Protein AF-0000000067500440 (afdb_homodimer)

Radius of gyration: 44.99 Å; Cα contacts (8 Å, |Δi|>4): 1007; chains: 2; bounding box: 73×205×132 Å

Sequence (508 aa):
MDPRGLLSLNFLLFLFLAFELSCGTGEGLMNCPKILGRLGSSVLLPLTSQGISKSMNESIHILVAKAESQGSSVKKKIVSLSLPEGSSVGYLEDGYKFHLENLSLEIPESRKKDEGWYIMTLEGNISVQHFCLQLKLYEQISTPEIKVLNRTQENGNCSLVLACMVEKGDHVAYRWSEEAVTHPLSPANGSHLLYLTLGPQHANKVYICTVSNPISSYSQTFSPWAGCRPDPPERKFSGVKKRLGQRRGIRNRNMDPRGLLSLNFLLFLFLAFELSCGTGEGLMNCPKILGRLGSSVLLPLTSQGISKSMNESIHILVAKAESQGSSVKKKIVSLSLPEGSSVGYLEDGYKFHLENLSLEIPESRKKDEGWYIMTLEGNISVQHFCLQLKLYEQISTPEIKVLNRTQENGNCSLVLACMVEKGDHVAYRWSEEAVTHPLSPANGSHLLYLTLGPQHANKVYICTVSNPISSYSQTFSPWAGCRPDPPERKFSGVKKRLGQRRGIRNRN

InterPro domains:
  IPR007110 Immunoglobulin-like domain [PS50835] (144-223)
  IPR010407 Signaling lymphocytic activation molecule, N-terminal [PF06214] (1-125)
  IPR013783 Immunoglobulin-like fold [G3DSA:2.60.40.10] (31-143)
  IPR013783 Immunoglobulin-like fold [G3DSA:2.60.40.10] (144-229)
  IPR015631 CD2/SLAM family receptor [PTHR12080] (17-222)
  IPR036179 Immunoglobulin-like domain superfamily [SSF48726] (143-222)

pLDDT: mean 77.83, std 24.11, range [23.67, 98.38]

Solvent-accessible surface area (backbone atoms only — not comparable to full-atom values): 30070 Å² total; per-residue (Å²): 138,85,85,69,79,77,78,80,80,77,80,77,77,74,77,74,75,75,69,77,72,73,78,70,69,85,67,41,31,72,77,46,56,79,43,81,42,49,55,60,34,65,41,77,42,65,48,55,78,86,59,81,55,77,76,49,76,54,50,37,32,41,36,31,30,39,19,80,44,70,57,51,42,62,24,41,44,40,36,39,37,46,41,70,86,80,75,49,89,52,48,70,38,88,73,56,46,77,40,78,91,74,48,28,42,31,28,65,64,34,50,81,84,68,40,24,32,40,37,37,39,38,32,27,87,59,27,31,36,53,34,50,33,27,41,44,68,38,46,64,61,43,74,53,42,81,42,79,76,44,79,46,81,54,97,80,28,31,36,38,34,36,36,53,46,58,88,42,56,50,76,70,40,32,42,58,32,40,61,93,43,88,58,63,55,77,71,69,82,53,40,48,60,45,82,44,77,39,46,81,90,45,55,81,51,33,36,33,44,35,41,32,37,98,87,39,73,41,70,36,78,47,65,65,39,81,82,51,59,74,74,66,74,73,74,73,77,80,74,78,77,80,82,80,80,78,80,78,78,77,82,78,78,133,134,84,82,79,80,80,78,77,82,76,79,80,76,75,76,76,76,74,71,76,71,73,79,73,69,86,67,42,28,73,78,47,54,78,43,82,43,51,55,60,35,64,41,77,42,66,49,55,79,87,59,82,56,76,77,49,74,54,49,38,33,41,38,32,31,38,19,79,44,69,57,51,41,62,24,42,44,39,35,38,35,46,41,69,86,81,75,50,89,52,48,70,39,87,74,55,46,77,39,77,90,71,47,28,42,31,27,64,64,34,50,81,85,68,39,26,33,39,36,37,40,38,32,26,86,59,29,31,36,54,34,48,33,27,42,44,65,39,46,64,60,43,75,50,44,82,42,78,76,44,80,46,82,54,98,81,29,29,36,37,34,36,36,53,45,59,89,42,54,50,77,70,42,32,43,55,33,40,63,93,45,88,59,64,56,76,68,67,81,55,41,49,60,46,80,44,77,40,45,79,89,45,56,82,50,32,35,33,43,36,40,32,36,99,87,38,75,42,68,38,75,46,63,63,38,82,81,51,59,74,72,67,75,72,74,73,75,80,74,77,78,78,80,78,78,79,78,77,74,75,77,74,85,121

Organism: Equus caballus (NCBI:txid9796)

Nearest PDB structures (foldseek):
  3alz-assembly1_B  TM=8.585E-01  e=1.631E-12  Saguinus oedipus
  3alx-assembly1_B  TM=8.585E-01  e=9.072E-11  Measles morbillivirus
  3alx-assembly1_A  TM=8.604E-01  e=9.372E-10  Measles morbillivirus
  3jxa-assembly1_A  TM=6.085E-01  e=1.778E-06  Mus musculus
  5e4i-assembly1_A  TM=5.689E-01  e=3.412E-06  Mus musculus

Secondary structure (DSSP, 8-state):
-------------------------S--S----EEEEETTS-EEEETTTT---GGGSSEEEEEEEEESSTT-SEEEEEEEEESSTTSS--EE-TT-EEETTTTEEEESS--GGG-EEEEEEEEESSEEEEEEEEEEEEPPPPPPEEEEEEEEEETTEEEEEEEEE-SS-SS-EEEEEETT--S--SS-TT-SEEEEEE-GGGTT--EEEEEEETTEEEEEEE-GGGGT--------------------------/-------------------------S--S----EEEEETTS-EEEETTTT---GGGSSEEEEEEEEESSTT-SEEEEEEEEESSTTSS--EE-TT-EEETTTTEEEESS--GGG-EEEEEEEEESSEEEEEEEEEEEEPPPPPPEEEEEEEEEETTEEEEEEEEE-SS-SS-EEEEEETT--S--SS-TT-SEEEEEE-GGGTT--EEEEEEETTEEEEEEE-GGGGT--------------------------

Structure (mmCIF, N/CA/C/O backbone):
data_AF-0000000067500440-model_v1
#
loop_
_entity.id
_entity.type
_entity.pdbx_description
1 polymer 'Signaling lymphocytic activation molecule'
#
loop_
_atom_site.group_PDB
_atom_site.id
_atom_site.type_symbol
_atom_site.label_atom_id
_atom_site.label_alt_id
_atom_site.label_comp_id
_atom_site.label_asym_id
_atom_site.label_entity_id
_atom_site.label_seq_id
_atom_site.pdbx_PDB_ins_code
_atom_site.Cartn_x
_atom_site.Cartn_y
_atom_site.Cartn_z
_atom_site.occupancy
_atom_site.B_iso_or_equiv
_atom_site.auth_seq_id
_atom_site.auth_comp_id
_atom_site.auth_asym_id
_atom_site.auth_atom_id
_atom_site.pdbx_PDB_model_num
ATOM 1 N N . MET A 1 1 ? -11.07 68.625 -14.859 1 23.91 1 MET A N 1
ATOM 2 C CA . MET A 1 1 ? -11.078 67.312 -15.586 1 23.91 1 MET A CA 1
ATOM 3 C C . MET A 1 1 ? -10.578 66.188 -14.703 1 23.91 1 MET A C 1
ATOM 5 O O . MET A 1 1 ? -9.445 66.25 -14.219 1 23.91 1 MET A O 1
ATOM 9 N N . ASP A 1 2 ? -11.414 65.5 -13.836 1 32.19 2 ASP A N 1
ATOM 10 C CA . ASP A 1 2 ? -11.43 64.812 -12.539 1 32.19 2 ASP A CA 1
ATOM 11 C C . ASP A 1 2 ? -10.945 63.406 -12.664 1 32.19 2 ASP A C 1
ATOM 13 O O . ASP A 1 2 ? -11.734 62.5 -12.977 1 32.19 2 ASP A O 1
ATOM 17 N N . PRO A 1 3 ? -9.742 63.062 -13.367 1 35.56 3 PRO A N 1
ATOM 18 C CA . PRO A 1 3 ? -9.383 61.75 -13.898 1 35.56 3 PRO A CA 1
ATOM 19 C C . PRO A 1 3 ? -9.133 60.719 -12.789 1 35.56 3 PRO A C 1
ATOM 21 O O . PRO A 1 3 ? -8.008 60.625 -12.297 1 35.56 3 PRO A O 1
ATOM 24 N N . ARG A 1 4 ? -9.891 60.562 -11.688 1 33.34 4 ARG A N 1
ATOM 25 C CA . ARG A 1 4 ? -9.805 59.812 -10.445 1 33.34 4 ARG A CA 1
ATOM 26 C C . ARG A 1 4 ? -9.688 58.312 -10.719 1 33.34 4 ARG A C 1
ATOM 28 O O . ARG A 1 4 ? -9.531 57.5 -9.789 1 33.34 4 ARG A O 1
ATOM 35 N N . GLY A 1 5 ? -10.242 57.781 -11.875 1 34.31 5 GLY A N 1
ATOM 36 C CA . GLY A 1 5 ? -10.805 56.438 -11.734 1 34.31 5 GLY A CA 1
ATOM 37 C C . GLY A 1 5 ? -9.75 55.344 -11.609 1 34.31 5 GLY A C 1
ATOM 38 O O . GLY A 1 5 ? -9.43 54.688 -12.586 1 34.31 5 GLY A O 1
ATOM 39 N N . LEU A 1 6 ? -8.516 55.625 -11.195 1 34.22 6 LEU A N 1
ATOM 40 C CA . LEU A 1 6 ? -7.461 54.625 -11.297 1 34.22 6 LEU A CA 1
ATOM 41 C C . LEU A 1 6 ? -7.895 53.312 -10.641 1 34.22 6 LEU A C 1
ATOM 43 O O . LEU A 1 6 ? -8.117 53.25 -9.43 1 34.22 6 LEU A O 1
ATOM 47 N N . LEU A 1 7 ? -8.719 52.406 -11.328 1 32.75 7 LEU A N 1
ATOM 48 C CA . LEU A 1 7 ? -9.164 51.031 -11.102 1 32.75 7 LEU A CA 1
ATOM 49 C C . LEU A 1 7 ? -8.008 50.156 -10.641 1 32.75 7 LEU A C 1
ATOM 51 O O . LEU A 1 7 ? -6.973 50.094 -11.305 1 32.75 7 LEU A O 1
ATOM 55 N N . SER A 1 8 ? -7.711 50.062 -9.289 1 30.72 8 SER A N 1
ATOM 56 C CA . SER A 1 8 ? -6.855 49.219 -8.469 1 30.72 8 SER A CA 1
ATOM 57 C C . SER A 1 8 ? -7.008 47.75 -8.852 1 30.72 8 SER A C 1
ATOM 59 O O . SER A 1 8 ? -8.094 47.188 -8.727 1 30.72 8 SER A O 1
ATOM 61 N N . LEU A 1 9 ? -6.496 47.281 -10.047 1 30.91 9 LEU A N 1
ATOM 62 C CA . LEU A 1 9 ? -6.367 45.938 -10.562 1 30.91 9 LEU A CA 1
ATOM 63 C C . LEU A 1 9 ? -5.859 45 -9.484 1 30.91 9 LEU A C 1
ATOM 65 O O . LEU A 1 9 ? -4.734 45.156 -8.992 1 30.91 9 LEU A O 1
ATOM 69 N N . ASN A 1 10 ? -6.711 44.375 -8.555 1 29.45 10 ASN A N 1
ATOM 70 C CA . ASN A 1 10 ? -6.773 43.25 -7.602 1 29.45 10 ASN A CA 1
ATOM 71 C C . ASN A 1 10 ? -6.012 42.031 -8.109 1 29.45 10 ASN A C 1
ATOM 73 O O . ASN A 1 10 ? -6.387 41.438 -9.125 1 29.45 10 ASN A O 1
ATOM 77 N N . PHE A 1 11 ? -4.629 41.969 -8.016 1 30.86 11 PHE A N 1
ATOM 78 C CA . PHE A 1 11 ? -3.75 40.812 -8.188 1 30.86 11 PHE A CA 1
ATOM 79 C C . PHE A 1 11 ? -4.328 39.594 -7.504 1 30.86 11 PHE A C 1
ATOM 81 O O . PHE A 1 11 ? -4.461 39.562 -6.277 1 30.86 11 PHE A O 1
ATOM 88 N N . LEU A 1 12 ? -5.25 38.812 -8.109 1 28.98 12 LEU A N 1
ATOM 89 C CA . LEU A 1 12 ? -5.715 37.438 -7.898 1 28.98 12 LEU A CA 1
ATOM 90 C C . LEU A 1 12 ? -4.551 36.531 -7.57 1 28.98 12 LEU A C 1
ATOM 92 O O . LEU A 1 12 ? -3.723 36.25 -8.438 1 28.98 12 LEU A O 1
ATOM 96 N N . LEU A 1 13 ? -3.912 36.656 -6.391 1 26.39 13 LEU A N 1
ATOM 97 C CA . LEU A 1 13 ? -3.039 35.625 -5.816 1 26.39 13 LEU A CA 1
ATOM 98 C C . LEU A 1 13 ? -3.605 34.219 -6.047 1 26.39 13 LEU A C 1
ATOM 100 O O . LEU A 1 13 ? -4.668 33.875 -5.52 1 26.39 13 LEU A O 1
ATOM 104 N N . PHE A 1 14 ? -3.371 33.625 -7.254 1 28.05 14 PHE A N 1
ATOM 105 C CA . PHE A 1 14 ? -3.568 32.25 -7.613 1 28.05 14 PHE A CA 1
ATOM 106 C C . PHE A 1 14 ? -3.004 31.312 -6.539 1 28.05 14 PHE A C 1
ATOM 108 O O . PHE A 1 14 ? -1.807 31.359 -6.25 1 28.05 14 PHE A O 1
ATOM 115 N N . LEU A 1 15 ? -3.775 30.984 -5.457 1 29.11 15 LEU A N 1
ATOM 116 C CA . LEU A 1 15 ? -3.652 29.828 -4.578 1 29.11 15 LEU A CA 1
ATOM 117 C C . LEU A 1 15 ? -3.244 28.594 -5.367 1 29.11 15 LEU A C 1
ATOM 119 O O . LEU A 1 15 ? -4.055 28.016 -6.105 1 29.11 15 LEU A O 1
ATOM 123 N N . PHE A 1 16 ? -2.006 28.578 -5.895 1 27.5 16 PHE A N 1
ATOM 124 C CA . PHE A 1 16 ? -1.455 27.328 -6.379 1 27.5 16 PHE A CA 1
ATOM 125 C C . PHE A 1 16 ? -1.693 26.203 -5.371 1 27.5 16 PHE A C 1
ATOM 127 O O . PHE A 1 16 ? -1.122 26.219 -4.277 1 27.5 16 PHE A O 1
ATOM 134 N N . LEU A 1 17 ? -2.869 25.609 -5.301 1 30.05 17 LEU A N 1
ATOM 135 C CA . LEU A 1 17 ? -3.066 24.25 -4.785 1 30.05 17 LEU A CA 1
ATOM 136 C C . LEU A 1 17 ? -2.004 23.297 -5.328 1 30.05 17 LEU A C 1
ATOM 138 O O . LEU A 1 17 ? -2.045 22.922 -6.5 1 30.05 17 LEU A O 1
ATOM 142 N N . ALA A 1 18 ? -0.771 23.516 -4.969 1 31.45 18 ALA A N 1
ATOM 143 C CA . ALA A 1 18 ? 0.224 22.484 -5.227 1 31.45 18 ALA A CA 1
ATOM 144 C C . ALA A 1 18 ? -0.309 21.094 -4.844 1 31.45 18 ALA A C 1
ATOM 146 O O . ALA A 1 18 ? -0.337 20.75 -3.662 1 31.45 18 ALA A O 1
ATOM 147 N N . PHE A 1 19 ? -1.302 20.562 -5.535 1 33.38 19 PHE A N 1
ATOM 148 C CA . PHE A 1 19 ? -1.435 19.109 -5.547 1 33.38 19 PHE A CA 1
ATOM 149 C C . PHE A 1 19 ? -0.135 18.453 -5.996 1 33.38 19 PHE A C 1
ATOM 151 O O . PHE A 1 19 ? 0.222 18.5 -7.176 1 33.38 19 PHE A O 1
ATOM 158 N N . GLU A 1 20 ? 0.878 18.516 -5.188 1 32.91 20 GLU A N 1
ATOM 159 C CA . GLU A 1 20 ? 1.913 17.547 -5.543 1 32.91 20 GLU A CA 1
ATOM 160 C C . GLU A 1 20 ? 1.305 16.203 -5.91 1 32.91 20 GLU A C 1
ATOM 162 O O . GLU A 1 20 ? 0.764 15.5 -5.051 1 32.91 20 GLU A O 1
ATOM 167 N N . LEU A 1 21 ? 0.948 16.094 -7.184 1 28.53 21 LEU A N 1
ATOM 168 C CA . LEU A 1 21 ? 0.772 14.781 -7.797 1 28.53 21 LEU A CA 1
ATOM 169 C C . LEU A 1 21 ? 2.031 13.938 -7.637 1 28.53 21 LEU A C 1
ATOM 171 O O . LEU A 1 21 ? 3.061 14.227 -8.25 1 28.53 21 LEU A O 1
ATOM 175 N N . SER A 1 22 ? 2.467 13.633 -6.492 1 30.47 22 SER A N 1
ATOM 176 C CA . SER A 1 22 ? 3.477 12.586 -6.395 1 30.47 22 SER A CA 1
ATOM 177 C C . SER A 1 22 ? 3.133 11.398 -7.285 1 30.47 22 SER A C 1
ATOM 179 O O . SER A 1 22 ? 2.061 10.797 -7.148 1 30.47 22 SER A O 1
ATOM 181 N N . CYS A 1 23 ? 3.633 11.5 -8.562 1 28.78 23 CYS A N 1
ATOM 182 C CA . CYS A 1 23 ? 3.75 10.312 -9.398 1 28.78 23 CYS A CA 1
ATOM 183 C C . CYS A 1 23 ? 4.316 9.141 -8.594 1 28.78 23 CYS A C 1
ATOM 185 O O . CYS A 1 23 ? 5.363 9.273 -7.961 1 28.78 23 CYS A O 1
ATOM 187 N N . GLY A 1 24 ? 3.498 8.164 -8.328 1 29.48 24 GLY A N 1
ATOM 188 C CA . GLY A 1 24 ? 3.574 6.832 -7.754 1 29.48 24 GLY A CA 1
ATOM 189 C C . GLY A 1 24 ? 4.664 5.977 -8.367 1 29.48 24 GLY A C 1
ATOM 190 O O . GLY A 1 24 ? 4.664 5.734 -9.578 1 29.48 24 GLY A O 1
ATOM 191 N N . THR A 1 25 ? 5.836 6.07 -8.086 1 32.06 25 THR A N 1
ATOM 192 C CA . THR A 1 25 ? 6.66 4.883 -8.297 1 32.06 25 THR A CA 1
ATOM 193 C C . THR A 1 25 ? 5.895 3.621 -7.906 1 32.06 25 THR A C 1
ATOM 195 O O . THR A 1 25 ? 4.918 3.688 -7.156 1 32.06 25 THR A O 1
ATOM 198 N N . GLY A 1 26 ? 6.031 2.355 -8.531 1 31.23 26 GLY A N 1
ATOM 199 C CA . GLY A 1 26 ? 5.414 1.046 -8.648 1 31.23 26 GLY A CA 1
ATOM 200 C C . GLY A 1 26 ? 5.129 0.399 -7.309 1 31.23 26 GLY A C 1
ATOM 201 O O . GLY A 1 26 ? 4.863 -0.804 -7.234 1 31.23 26 GLY A O 1
ATOM 202 N N . GLU A 1 27 ? 5.562 0.741 -6.121 1 36.88 27 GLU A N 1
ATOM 203 C CA . GLU A 1 27 ? 5.145 -0.07 -4.98 1 36.88 27 GLU A CA 1
ATOM 204 C C . GLU A 1 27 ? 3.625 -0.096 -4.844 1 36.88 27 GLU A C 1
ATOM 206 O O . GLU A 1 27 ? 2.965 0.929 -5.023 1 36.88 27 GLU A O 1
ATOM 211 N N . GLY A 1 28 ? 2.758 -1.041 -5.172 1 41.19 28 GLY A N 1
ATOM 212 C CA . GLY A 1 28 ? 1.326 -1.262 -5.055 1 41.19 28 GLY A CA 1
ATOM 213 C C . GLY A 1 28 ? 0.714 -0.57 -3.85 1 41.19 28 GLY A C 1
ATOM 214 O O . GLY A 1 28 ? -0.345 -0.976 -3.367 1 41.19 28 GLY A O 1
ATOM 215 N N . LEU A 1 29 ? 1.373 0.153 -2.949 1 46.34 29 LEU A N 1
ATOM 216 C CA . LEU A 1 29 ? 0.776 0.973 -1.899 1 46.34 29 LEU A CA 1
ATOM 217 C C . LEU A 1 29 ? -0.256 1.934 -2.482 1 46.34 29 LEU A C 1
ATOM 219 O O . LEU A 1 29 ? -0.031 2.525 -3.539 1 46.34 29 LEU A O 1
ATOM 223 N N . MET A 1 30 ? -1.521 1.679 -2.176 1 60.06 30 MET A N 1
ATOM 224 C CA . MET A 1 30 ? -2.406 2.75 -2.621 1 60.06 30 MET A CA 1
ATOM 225 C C . MET A 1 30 ? -1.75 4.113 -2.43 1 60.06 30 MET A C 1
ATOM 227 O O . MET A 1 30 ? -1.172 4.387 -1.377 1 60.06 30 MET A O 1
ATOM 231 N N . ASN A 1 31 ? -1.066 4.672 -3.346 1 77.38 31 ASN A N 1
ATOM 232 C CA . ASN A 1 31 ? -0.625 6.062 -3.303 1 77.38 31 ASN A CA 1
ATOM 233 C C . ASN A 1 31 ? -1.737 6.988 -2.82 1 77.38 31 ASN A C 1
ATOM 235 O O . ASN A 1 31 ? -2.623 7.359 -3.596 1 77.38 31 ASN A O 1
ATOM 239 N N . CYS A 1 32 ? -1.652 7.234 -1.457 1 88.19 32 CYS A N 1
ATOM 240 C CA . CYS A 1 32 ? -2.691 8.07 -0.869 1 88.19 32 CYS A CA 1
ATOM 241 C C . CYS A 1 32 ? -2.271 9.539 -0.862 1 88.19 32 CYS A C 1
ATOM 243 O O . CYS A 1 32 ? -1.306 9.906 -0.192 1 88.19 32 CYS A O 1
ATOM 245 N N . PRO A 1 33 ? -2.979 10.406 -1.636 1 91.62 33 PRO A N 1
ATOM 246 C CA . PRO A 1 33 ? -2.672 11.836 -1.597 1 91.62 33 PRO A CA 1
ATOM 247 C C . PRO A 1 33 ? -2.672 12.406 -0.177 1 91.62 33 PRO A C 1
ATOM 249 O O . PRO A 1 33 ? -3.455 11.961 0.667 1 91.62 33 PRO A O 1
ATOM 252 N N . LYS A 1 34 ? -1.81 13.344 0.003 1 94.44 34 LYS A N 1
ATOM 253 C CA . LYS A 1 34 ? -1.675 13.969 1.317 1 94.44 34 LYS A CA 1
ATOM 254 C C . LYS A 1 34 ? -2.457 15.273 1.391 1 94.44 34 LYS A C 1
ATOM 256 O O . LYS A 1 34 ? -2.367 16.109 0.487 1 94.44 34 LYS A O 1
ATOM 261 N N . ILE A 1 35 ? -3.225 15.406 2.441 1 96.56 35 ILE A N 1
ATOM 262 C CA . ILE A 1 35 ? -3.951 16.641 2.727 1 96.56 35 ILE A CA 1
ATOM 263 C C . ILE A 1 35 ? -3.41 17.281 4.008 1 96.56 35 ILE A C 1
ATOM 265 O O . ILE A 1 35 ? -3.303 16.609 5.039 1 96.56 35 ILE A O 1
ATOM 269 N N . LEU A 1 36 ? -3.041 18.5 3.881 1 97.94 36 LEU A N 1
ATOM 270 C CA . LEU A 1 36 ? -2.533 19.234 5.039 1 97.94 36 LEU A CA 1
ATOM 271 C C . LEU A 1 36 ? -3.625 20.094 5.66 1 97.94 36 LEU A C 1
ATOM 273 O O . LEU A 1 36 ? -4.422 20.719 4.945 1 97.94 36 LEU A O 1
ATOM 277 N N . GLY A 1 37 ? -3.715 20.031 6.973 1 97.62 37 GLY A N 1
ATOM 278 C CA . GLY A 1 37 ? -4.684 20.859 7.684 1 97.62 37 GLY A CA 1
ATOM 279 C C . GLY A 1 37 ? -4.117 21.484 8.945 1 97.62 37 GLY A C 1
ATOM 280 O O . GLY A 1 37 ? -3.025 21.125 9.391 1 97.62 37 GLY A O 1
ATOM 281 N N . ARG A 1 38 ? -4.82 22.453 9.438 1 97.88 38 ARG A N 1
ATOM 282 C CA . ARG A 1 38 ? -4.469 23.125 10.688 1 97.88 38 ARG A CA 1
ATOM 283 C C . ARG A 1 38 ? -5.188 22.5 11.875 1 97.88 38 ARG A C 1
ATOM 285 O O . ARG A 1 38 ? -6.414 22.375 11.867 1 97.88 38 ARG A O 1
ATOM 292 N N . LEU A 1 39 ? -4.387 22.25 12.859 1 97.44 39 LEU A N 1
ATOM 293 C CA . LEU A 1 39 ? -4.957 21.703 14.086 1 97.44 39 LEU A CA 1
ATOM 294 C C . LEU A 1 39 ? -6.004 22.641 14.672 1 97.44 39 LEU A C 1
ATOM 296 O O . LEU A 1 39 ? -5.781 23.844 14.758 1 97.44 39 LEU A O 1
ATOM 300 N N . GLY A 1 40 ? -7.113 22.062 14.992 1 96.94 40 GLY A N 1
ATOM 301 C CA . GLY A 1 40 ? -8.164 22.844 15.625 1 96.94 40 GLY A CA 1
ATOM 302 C C . GLY A 1 40 ? -9.133 23.453 14.633 1 96.94 40 GLY A C 1
ATOM 303 O O . GLY A 1 40 ? -10.156 24.016 15.016 1 96.94 40 GLY A O 1
ATOM 304 N N . SER A 1 41 ? -8.883 23.375 13.414 1 97.19 41 SER A N 1
ATOM 305 C CA . SER A 1 41 ? -9.734 23.953 12.383 1 97.19 41 SER A CA 1
ATOM 306 C C . SER A 1 41 ? -10.586 22.875 11.711 1 97.19 41 SER A C 1
ATOM 308 O O . SER A 1 41 ? -10.383 21.672 11.938 1 97.19 41 SER A O 1
ATOM 310 N N . SER A 1 42 ? -11.602 23.328 11.008 1 97.81 42 SER A N 1
ATOM 311 C CA . SER A 1 42 ? -12.406 22.422 10.195 1 97.81 42 SER A CA 1
ATOM 312 C C . SER A 1 42 ? -11.641 21.953 8.961 1 97.81 42 SER A C 1
ATOM 314 O O . SER A 1 42 ? -10.969 22.75 8.305 1 97.81 42 SER A O 1
ATOM 316 N N . VAL A 1 43 ? -11.695 20.688 8.781 1 97.81 43 VAL A N 1
ATOM 317 C CA . VAL A 1 43 ? -11.008 20.125 7.629 1 97.81 43 VAL A CA 1
ATOM 318 C C . VAL A 1 43 ? -12 19.344 6.766 1 97.81 43 VAL A C 1
ATOM 320 O O . VAL A 1 43 ? -12.852 18.625 7.285 1 97.81 43 VAL A O 1
ATOM 323 N N . LEU A 1 44 ? -11.914 19.562 5.516 1 97.38 44 LEU A N 1
ATOM 324 C CA . LEU A 1 44 ? -12.727 18.828 4.551 1 97.38 44 LEU A CA 1
ATOM 325 C C . LEU A 1 44 ? -11.867 17.875 3.734 1 97.38 44 LEU A C 1
ATOM 327 O O . LEU A 1 44 ? -10.891 18.281 3.105 1 97.38 44 LEU A O 1
ATOM 331 N N . LEU A 1 45 ? -12.203 16.609 3.752 1 97.56 45 LEU A N 1
ATOM 332 C CA . LEU A 1 45 ? -11.461 15.578 3.033 1 97.56 45 LEU A CA 1
ATOM 333 C C . LEU A 1 45 ? -12.227 15.117 1.798 1 97.56 45 LEU A C 1
ATOM 335 O O . LEU A 1 45 ? -13.258 14.445 1.913 1 97.56 45 LEU A O 1
ATOM 339 N N . PRO A 1 46 ? -11.766 15.508 0.65 1 96.19 46 PRO A N 1
ATOM 340 C CA . PRO A 1 46 ? -12.359 14.969 -0.577 1 96.19 46 PRO A CA 1
ATOM 341 C C . PRO A 1 46 ? -11.953 13.523 -0.85 1 96.19 46 PRO A C 1
ATOM 343 O O . PRO A 1 46 ? -10.867 13.273 -1.378 1 96.19 46 PRO A O 1
ATOM 346 N N . LEU A 1 47 ? -12.789 12.578 -0.565 1 94.94 47 LEU A N 1
ATOM 347 C CA . LEU A 1 47 ? -12.398 11.172 -0.544 1 94.94 47 LEU A CA 1
ATOM 348 C C . LEU A 1 47 ? -12.281 10.617 -1.96 1 94.94 47 LEU A C 1
ATOM 350 O O . LEU A 1 47 ? -11.656 9.578 -2.174 1 94.94 47 LEU A O 1
ATOM 354 N N . THR A 1 48 ? -12.82 11.305 -2.992 1 91 48 THR A N 1
ATOM 355 C CA . THR A 1 48 ? -12.82 10.789 -4.359 1 91 48 THR A CA 1
ATOM 356 C C . THR A 1 48 ? -11.859 11.594 -5.238 1 91 48 THR A C 1
ATOM 358 O O . THR A 1 48 ? -12.211 11.969 -6.359 1 91 48 THR A O 1
ATOM 361 N N . SER A 1 49 ? -10.727 11.836 -4.758 1 77.06 49 SER A N 1
ATOM 362 C CA . SER A 1 49 ? -9.82 12.742 -5.457 1 77.06 49 SER A CA 1
ATOM 363 C C . SER A 1 49 ? -9.367 12.156 -6.785 1 77.06 49 SER A C 1
ATOM 365 O O . SER A 1 49 ? -9.016 12.898 -7.711 1 77.06 49 SER A O 1
ATOM 367 N N . GLN A 1 50 ? -9.43 10.883 -7 1 75.12 50 GLN A N 1
ATOM 368 C CA . GLN A 1 50 ? -8.953 10.25 -8.227 1 75.12 50 GLN A CA 1
ATOM 369 C C . GLN A 1 50 ? -10.109 10.008 -9.203 1 75.12 50 GLN A C 1
ATOM 371 O O . GLN A 1 50 ? -9.883 9.617 -10.352 1 75.12 50 GLN A O 1
ATOM 376 N N . GLY A 1 51 ? -11.312 10.234 -8.812 1 82.19 51 GLY A N 1
ATOM 377 C CA . GLY A 1 51 ? -12.469 10.07 -9.672 1 82.19 51 GLY A CA 1
ATOM 378 C C . GLY A 1 51 ? -13.156 8.727 -9.516 1 82.19 51 GLY A C 1
ATOM 379 O O . GLY A 1 51 ? -12.492 7.715 -9.266 1 82.19 51 GLY A O 1
ATOM 380 N N . ILE A 1 52 ? -14.406 8.781 -9.617 1 85.62 52 ILE A N 1
ATOM 381 C CA . ILE A 1 52 ? -15.227 7.578 -9.508 1 85.62 52 ILE A CA 1
ATOM 382 C C . ILE A 1 52 ? -15.336 6.91 -10.875 1 85.62 52 ILE A C 1
ATOM 384 O O . ILE A 1 52 ? -15.594 7.578 -11.883 1 85.62 52 ILE A O 1
ATOM 388 N N . SER A 1 53 ? -15.07 5.684 -10.875 1 83.62 53 SER A N 1
ATOM 389 C CA . SER A 1 53 ? -15.148 4.922 -12.117 1 83.62 53 SER A CA 1
ATOM 390 C C . SER A 1 53 ? -16.594 4.754 -12.562 1 83.62 53 SER A C 1
ATOM 392 O O . SER A 1 53 ? -17.516 4.789 -11.742 1 83.62 53 SER A O 1
ATOM 394 N N . LYS A 1 54 ? -16.719 4.605 -13.844 1 79.25 54 LYS A N 1
ATOM 395 C CA . LYS A 1 54 ? -18.047 4.387 -14.43 1 79.25 54 LYS A CA 1
ATOM 396 C C . LYS A 1 54 ? -18.719 3.148 -13.836 1 79.25 54 LYS A C 1
ATOM 398 O O . LYS A 1 54 ? -19.938 3.094 -13.719 1 79.25 54 LYS A O 1
ATOM 403 N N . SER A 1 55 ? -17.969 2.199 -13.484 1 74.62 55 SER A N 1
ATOM 404 C CA . SER A 1 55 ? -18.5 0.953 -12.945 1 74.62 55 SER A CA 1
ATOM 405 C C . SER A 1 55 ? -19.172 1.177 -11.594 1 74.62 55 SER A C 1
ATOM 407 O O . SER A 1 55 ? -19.922 0.318 -11.117 1 74.62 55 SER A O 1
ATOM 409 N N . MET A 1 56 ? -18.875 2.385 -11.094 1 75.75 56 MET A N 1
ATOM 410 C CA . MET A 1 56 ? -19.391 2.68 -9.766 1 75.75 56 MET A CA 1
ATOM 411 C C . MET A 1 56 ? -20.625 3.578 -9.859 1 75.75 56 MET A C 1
ATOM 413 O O . MET A 1 56 ? -20.969 4.27 -8.898 1 75.75 56 MET A O 1
ATOM 417 N N . ASN A 1 57 ? -21.25 3.637 -11.016 1 71.31 57 ASN A N 1
ATOM 418 C CA . ASN A 1 57 ? -22.422 4.473 -11.211 1 71.31 57 ASN A CA 1
ATOM 419 C C . ASN A 1 57 ? -23.484 4.203 -10.156 1 71.31 57 ASN A C 1
ATOM 421 O O . ASN A 1 57 ? -24.172 5.125 -9.703 1 71.31 57 ASN A O 1
ATOM 425 N N . GLU A 1 58 ? -23.562 2.873 -9.797 1 77.38 58 GLU A N 1
ATOM 426 C CA . GLU A 1 58 ? -24.516 2.543 -8.75 1 77.38 58 GLU A CA 1
ATOM 427 C C . GLU A 1 58 ? -23.828 1.878 -7.562 1 77.38 58 GLU A C 1
ATOM 429 O O . GLU A 1 58 ? -23.516 0.688 -7.609 1 77.38 58 GLU A O 1
ATOM 434 N N . SER A 1 59 ? -23.484 2.756 -6.594 1 79.19 59 SER A N 1
ATOM 435 C CA . SER A 1 59 ? -22.953 2.211 -5.344 1 79.19 59 SER A CA 1
ATOM 436 C C . SER A 1 59 ? -24.094 1.771 -4.418 1 79.19 59 SER A C 1
ATOM 438 O O . SER A 1 59 ? -25.125 2.424 -4.344 1 79.19 59 SER A O 1
ATOM 440 N N . ILE A 1 60 ? -23.906 0.647 -3.857 1 85.88 60 ILE A N 1
ATOM 441 C CA . ILE A 1 60 ? -24.953 0.135 -2.984 1 85.88 60 ILE A CA 1
ATOM 442 C C . ILE A 1 60 ? -24.516 0.275 -1.525 1 85.88 60 ILE A C 1
ATOM 444 O O . ILE A 1 60 ? -25.359 0.213 -0.618 1 85.88 60 ILE A O 1
ATOM 448 N N . HIS A 1 61 ? -23.219 0.469 -1.341 1 91.75 61 HIS A N 1
ATOM 449 C CA . HIS A 1 61 ? -22.719 0.594 0.027 1 91.75 61 HIS A CA 1
ATOM 450 C C . HIS A 1 61 ? -21.453 1.43 0.08 1 91.75 61 HIS A C 1
ATOM 452 O O . HIS A 1 61 ? -20.562 1.274 -0.766 1 91.75 61 HIS A O 1
ATOM 458 N N . ILE A 1 62 ? -21.391 2.387 1.038 1 93.62 62 ILE A N 1
ATOM 459 C CA . ILE A 1 62 ? -20.234 3.242 1.253 1 93.62 62 ILE A CA 1
ATOM 460 C C . ILE A 1 62 ? -19.641 2.971 2.635 1 93.62 62 ILE A C 1
ATOM 462 O O . ILE A 1 62 ? -20.344 3.033 3.643 1 93.62 62 ILE A O 1
ATOM 466 N N . LEU A 1 63 ? -18.375 2.633 2.672 1 95.31 63 LEU A N 1
ATOM 467 C CA . LEU A 1 63 ? -17.656 2.395 3.922 1 95.31 63 LEU A CA 1
ATOM 468 C C . LEU A 1 63 ? -16.406 3.273 4.012 1 95.31 63 LEU A C 1
ATOM 470 O O . LEU A 1 63 ? -15.594 3.287 3.094 1 95.31 63 LEU A O 1
ATOM 474 N N . VAL A 1 64 ? -16.328 4.117 5.055 1 96.5 64 VAL A N 1
ATOM 475 C CA . VAL A 1 64 ? -15.141 4.914 5.312 1 96.5 64 VAL A CA 1
ATOM 476 C C . VAL A 1 64 ? -14.492 4.469 6.621 1 96.5 64 VAL A C 1
ATOM 478 O O . VAL A 1 64 ? -15.172 4.301 7.637 1 96.5 64 VAL A O 1
ATOM 481 N N . ALA A 1 65 ? -13.203 4.234 6.559 1 96.81 65 ALA A N 1
ATOM 482 C CA . ALA A 1 65 ? -12.445 3.822 7.738 1 96.81 65 ALA A CA 1
ATOM 483 C C . ALA A 1 65 ? -11.156 4.629 7.871 1 96.81 65 ALA A C 1
ATOM 485 O O . ALA A 1 65 ? -10.617 5.125 6.879 1 96.81 65 ALA A O 1
ATOM 486 N N . LYS A 1 66 ? -10.703 4.797 9.086 1 97.31 66 LYS A N 1
ATOM 487 C CA . LYS A 1 66 ? -9.469 5.516 9.367 1 97.31 66 LYS A CA 1
ATOM 488 C C . LYS A 1 66 ? -8.406 4.574 9.938 1 97.31 66 LYS A C 1
ATOM 490 O O . LYS A 1 66 ? -8.68 3.814 10.867 1 97.31 66 LYS A O 1
ATOM 495 N N . ALA A 1 67 ? -7.281 4.648 9.359 1 95.69 67 ALA A N 1
ATOM 496 C CA . ALA A 1 67 ? -6.125 3.904 9.844 1 95.69 67 ALA A CA 1
ATOM 497 C C . ALA A 1 67 ? -5.102 4.836 10.484 1 95.69 67 ALA A C 1
ATOM 499 O O . ALA A 1 67 ? -4.859 5.938 9.992 1 95.69 67 ALA A O 1
ATOM 500 N N . GLU A 1 68 ? -4.516 4.328 11.555 1 93.81 68 GLU A N 1
ATOM 501 C CA . GLU A 1 68 ? -3.494 5.121 12.227 1 93.81 68 GLU A CA 1
ATOM 502 C C . GLU A 1 68 ? -2.176 5.09 11.453 1 93.81 68 GLU A C 1
ATOM 504 O O . GLU A 1 68 ? -1.378 6.027 11.539 1 93.81 68 GLU A O 1
ATOM 509 N N . SER A 1 69 ? -1.971 3.994 10.836 1 90.19 69 SER A N 1
ATOM 510 C CA . SER A 1 69 ? -0.792 3.84 9.992 1 90.19 69 SER A CA 1
ATOM 511 C C . SER A 1 69 ? -1.146 3.176 8.664 1 90.19 69 SER A C 1
ATOM 513 O O . SER A 1 69 ? -2.197 2.543 8.539 1 90.19 69 SER A O 1
ATOM 515 N N . GLN A 1 70 ? -0.383 3.326 7.691 1 81.62 70 GLN A N 1
ATOM 516 C CA . GLN A 1 70 ? -0.653 2.828 6.348 1 81.62 70 GLN A CA 1
ATOM 517 C C . GLN A 1 70 ? -0.765 1.306 6.336 1 81.62 70 GLN A C 1
ATOM 519 O O . GLN A 1 70 ? -1.535 0.74 5.559 1 81.62 70 GLN A O 1
ATOM 524 N N . GLY A 1 71 ? -0.157 0.627 7.191 1 77.88 71 GLY A N 1
ATOM 525 C CA . GLY A 1 71 ? -0.138 -0.826 7.168 1 77.88 71 GLY A CA 1
ATOM 526 C C . GLY A 1 71 ? -1.077 -1.453 8.18 1 77.88 71 GLY A C 1
ATOM 527 O O . GLY A 1 71 ? -1.122 -2.678 8.32 1 77.88 71 GLY A O 1
ATOM 528 N N . SER A 1 72 ? -1.882 -0.671 8.758 1 84.25 72 SER A N 1
ATOM 529 C CA . SER A 1 72 ? -2.783 -1.187 9.781 1 84.25 72 SER A CA 1
ATOM 530 C C . SER A 1 72 ? -3.875 -2.057 9.172 1 84.25 72 SER A C 1
ATOM 532 O O . SER A 1 72 ? -4.539 -1.648 8.219 1 84.25 72 SER A O 1
ATOM 534 N N . SER A 1 73 ? -4.023 -3.229 9.664 1 87.38 73 SER A N 1
ATOM 535 C CA . SER A 1 73 ? -5.09 -4.098 9.18 1 87.38 73 SER A CA 1
ATOM 536 C C . SER A 1 73 ? -6.426 -3.744 9.836 1 87.38 73 SER A C 1
ATOM 538 O O . SER A 1 73 ? -7.488 -3.986 9.258 1 87.38 73 SER A O 1
ATOM 540 N N . VAL A 1 74 ? -6.309 -3.299 11.086 1 90.69 74 VAL A N 1
ATOM 541 C CA . VAL A 1 74 ? -7.516 -2.895 11.805 1 90.69 74 VAL A CA 1
ATOM 542 C C . VAL A 1 74 ? -7.672 -1.378 11.734 1 90.69 74 VAL A C 1
ATOM 544 O O . VAL A 1 74 ? -6.723 -0.637 12.008 1 90.69 74 VAL A O 1
ATOM 547 N N . LYS A 1 75 ? -8.805 -0.971 11.383 1 94.88 75 LYS A N 1
ATOM 548 C CA . LYS A 1 75 ? -9.102 0.445 11.188 1 94.88 75 LYS A CA 1
ATOM 549 C C . LYS A 1 75 ? -10.359 0.856 11.945 1 94.88 75 LYS A C 1
ATOM 551 O O . LYS A 1 75 ? -11.203 0.014 12.266 1 94.88 75 LYS A O 1
ATOM 556 N N . LYS A 1 76 ? -10.453 2.104 12.281 1 96.44 76 LYS A N 1
ATOM 557 C CA . LYS A 1 76 ? -11.648 2.623 12.93 1 96.44 76 LYS A CA 1
ATOM 558 C C . LYS A 1 76 ? -12.742 2.922 11.914 1 96.44 76 LYS A C 1
ATOM 560 O O . LYS A 1 76 ? -12.508 3.621 10.922 1 96.44 76 LYS A O 1
ATOM 565 N N . LYS A 1 77 ? -13.898 2.404 12.141 1 96.31 77 LYS A N 1
ATOM 566 C CA . LYS A 1 77 ? -15.039 2.674 11.273 1 96.31 77 LYS A CA 1
ATOM 567 C C . LYS A 1 77 ? -15.555 4.098 11.461 1 96.31 77 LYS A C 1
ATOM 569 O O . LYS A 1 77 ? -15.812 4.523 12.586 1 96.31 77 LYS A O 1
ATOM 574 N N . ILE A 1 78 ? -15.719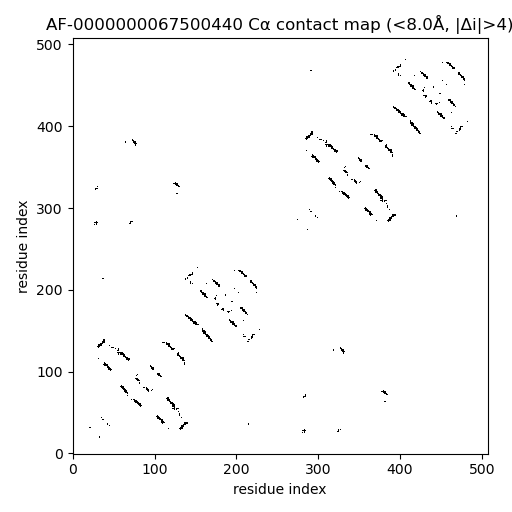 4.844 10.336 1 97.81 78 ILE A N 1
ATOM 575 C CA . ILE A 1 78 ? -16.156 6.238 10.422 1 97.81 78 ILE A CA 1
ATOM 576 C C . ILE A 1 78 ? -17.547 6.383 9.82 1 97.81 78 ILE A C 1
ATOM 578 O O . ILE A 1 78 ? -18.422 7.02 10.414 1 97.81 78 ILE A O 1
ATOM 582 N N . VAL A 1 79 ? -17.734 5.832 8.664 1 96.19 79 VAL A N 1
ATOM 583 C CA . VAL A 1 79 ? -19.016 5.914 7.957 1 96.19 79 VAL A CA 1
ATOM 584 C C . VAL A 1 79 ? -19.391 4.539 7.414 1 96.19 79 VAL A C 1
ATOM 586 O O . VAL A 1 79 ? -18.547 3.803 6.918 1 96.19 79 VAL A O 1
ATOM 589 N N . SER A 1 80 ? -20.562 4.082 7.496 1 94.62 80 SER A N 1
ATOM 590 C CA . SER A 1 80 ? -21.156 2.934 6.828 1 94.62 80 SER A CA 1
ATOM 591 C C . SER A 1 80 ? -22.594 3.234 6.387 1 94.62 80 SER A C 1
ATOM 593 O O . SER A 1 80 ? -23.484 3.393 7.223 1 94.62 80 SER A O 1
ATOM 595 N N . LEU A 1 81 ? -22.766 3.324 5.031 1 91.12 81 LEU A N 1
ATOM 596 C CA . LEU A 1 81 ? -24.062 3.709 4.492 1 91.12 81 LEU A CA 1
ATOM 597 C C . LEU A 1 81 ? -24.5 2.752 3.387 1 91.12 81 LEU A C 1
ATOM 599 O O . LEU A 1 81 ? -23.734 2.469 2.467 1 91.12 81 LEU A O 1
ATOM 603 N N . SER A 1 82 ? -25.625 2.189 3.523 1 86.56 82 SER A N 1
ATOM 604 C CA . SER A 1 82 ? -26.219 1.4 2.451 1 86.56 82 SER A CA 1
ATOM 605 C C . SER A 1 82 ? -27.094 2.264 1.555 1 86.56 82 SER A C 1
ATOM 607 O O . SER A 1 82 ? -27.859 3.105 2.043 1 86.56 82 SER A O 1
ATOM 609 N N . LEU A 1 83 ? -26.828 2.027 0.214 1 81.75 83 LEU A N 1
ATOM 610 C CA . LEU A 1 83 ? -27.578 2.816 -0.755 1 81.75 83 LEU A CA 1
ATOM 611 C C . LEU A 1 83 ? -28.578 1.943 -1.511 1 81.75 83 LEU A C 1
ATOM 613 O O . LEU A 1 83 ? -28.312 0.764 -1.757 1 81.75 83 LEU A O 1
ATOM 617 N N . PRO A 1 84 ? -29.781 2.637 -2.135 1 65.56 84 PRO A N 1
ATOM 618 C CA . PRO A 1 84 ? -30.172 4.039 -1.98 1 65.56 84 PRO A CA 1
ATOM 619 C C . PRO A 1 84 ? -30.406 4.434 -0.523 1 65.56 84 PRO A C 1
ATOM 621 O O . PRO A 1 84 ? -30.562 3.561 0.336 1 65.56 84 PRO A O 1
ATOM 624 N N . GLU A 1 85 ? -30.344 5.742 -0.302 1 56.56 85 GLU A N 1
ATOM 625 C CA . GLU A 1 85 ? -30.516 6.383 1 1 56.56 85 GLU A CA 1
ATOM 626 C C . GLU A 1 85 ? -31.844 6.008 1.631 1 56.56 85 GLU A C 1
ATOM 628 O O . GLU A 1 85 ? -32.875 5.977 0.95 1 56.56 85 GLU A O 1
ATOM 633 N N . GLY A 1 86 ? -32.094 5.484 2.934 1 50.09 86 GLY A N 1
ATOM 634 C CA . GLY A 1 86 ? -33.281 5.184 3.676 1 50.09 86 GLY A CA 1
ATOM 635 C C . GLY A 1 86 ? -33.344 3.748 4.156 1 50.09 86 GLY A C 1
ATOM 636 O O . GLY A 1 86 ? -34.25 3.393 4.949 1 50.09 86 GLY A O 1
ATOM 637 N N . SER A 1 87 ? -32.656 2.904 3.416 1 51.31 87 SER A N 1
ATOM 638 C CA . SER A 1 87 ? -32.906 1.53 3.826 1 51.31 87 SER A CA 1
ATOM 639 C C . SER A 1 87 ? -32.281 1.227 5.184 1 51.31 87 SER A C 1
ATOM 641 O O . SER A 1 87 ? -32.844 0.422 5.953 1 51.31 87 SER A O 1
ATOM 643 N N . SER A 1 88 ? -31.062 1.533 5.484 1 55.88 88 SER A N 1
ATOM 644 C CA . SER A 1 88 ? -30.547 1.198 6.805 1 55.88 88 SER A CA 1
ATOM 645 C C . SER A 1 88 ? -29.844 2.391 7.438 1 55.88 88 SER A C 1
ATOM 647 O O . SER A 1 88 ? -29.438 3.324 6.738 1 55.88 88 SER A O 1
ATOM 649 N N . VAL A 1 89 ? -30.141 2.568 8.734 1 59.53 89 VAL A N 1
ATOM 650 C CA . VAL A 1 89 ? -29.5 3.547 9.602 1 59.53 89 VAL A CA 1
ATOM 651 C C . VAL A 1 89 ? -27.984 3.514 9.383 1 59.53 89 VAL A C 1
ATOM 653 O O . VAL A 1 89 ? -27.344 2.473 9.555 1 59.53 89 VAL A O 1
ATOM 656 N N . GLY A 1 90 ? -27.453 4.336 8.516 1 81.94 90 GLY A N 1
ATOM 657 C CA . GLY A 1 90 ? -26.031 4.477 8.305 1 81.94 90 GLY A CA 1
ATOM 658 C C . GLY A 1 90 ? -25.25 4.754 9.578 1 81.94 90 GLY A C 1
ATOM 659 O O . GLY A 1 90 ? -25.859 4.977 10.633 1 81.94 90 GLY A O 1
ATOM 660 N N . TYR A 1 91 ? -24.188 4.207 9.805 1 91.5 91 TYR A N 1
ATOM 661 C CA . TYR A 1 91 ? -23.234 4.492 10.883 1 91.5 91 TYR A CA 1
ATOM 662 C C . TYR A 1 91 ? -22.406 5.727 10.562 1 91.5 91 TYR A C 1
ATOM 664 O O . TYR A 1 91 ? -21.938 5.895 9.43 1 91.5 91 TYR A O 1
ATOM 672 N N . LEU A 1 92 ? -22.375 6.625 11.562 1 95.12 92 LEU A N 1
ATOM 673 C CA . LEU A 1 92 ? -21.5 7.785 11.469 1 95.12 92 LEU A CA 1
ATOM 674 C C . LEU A 1 92 ? -20.797 8.047 12.805 1 95.12 92 LEU A C 1
ATOM 676 O O . LEU A 1 92 ? -21.453 8.258 13.82 1 95.12 92 LEU A O 1
ATOM 680 N N . GLU A 1 93 ? -19.547 7.992 12.836 1 96.38 93 GLU A N 1
ATOM 681 C CA . GLU A 1 93 ? -18.766 8.219 14.047 1 96.38 93 GLU A CA 1
ATOM 682 C C . GLU A 1 93 ? -18.891 9.656 14.531 1 96.38 93 GLU A C 1
ATOM 684 O O . GLU A 1 93 ? -18.953 10.586 13.719 1 96.38 93 GLU A O 1
ATOM 689 N N . ASP A 1 94 ? -18.781 9.812 15.789 1 95.69 94 ASP A N 1
ATOM 690 C CA . ASP A 1 94 ? -18.859 11.148 16.375 1 95.69 94 ASP A CA 1
ATOM 691 C C . ASP A 1 94 ? -17.688 12.016 15.906 1 95.69 94 ASP A C 1
ATOM 693 O O . ASP A 1 94 ? -16.562 11.523 15.773 1 95.69 94 ASP A O 1
ATOM 697 N N . GLY A 1 95 ? -18 13.281 15.695 1 96 95 GLY A N 1
ATOM 698 C CA . GLY A 1 95 ? -16.953 14.234 15.352 1 96 95 GLY A CA 1
ATOM 699 C C . GLY A 1 95 ? -16.75 14.391 13.859 1 96 95 GLY A C 1
ATOM 700 O O . GLY A 1 95 ? -15.922 15.188 13.422 1 96 95 GLY A O 1
ATOM 701 N N . TYR A 1 96 ? -17.562 13.648 13.133 1 97.44 96 TYR A N 1
ATOM 702 C CA . TYR A 1 96 ? -17.453 13.711 11.68 1 97.44 96 TYR A CA 1
ATOM 703 C C . TYR A 1 96 ? -18.781 14.109 11.047 1 97.44 96 TYR A C 1
ATOM 705 O O . TYR A 1 96 ? -19.844 13.938 11.656 1 97.44 96 TYR A O 1
ATOM 713 N N . 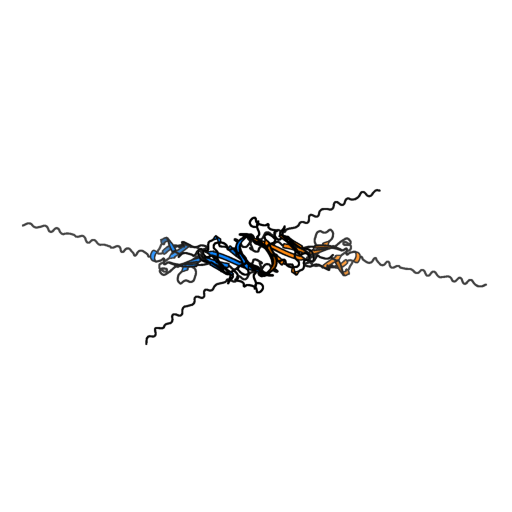LYS A 1 97 ? -18.719 14.719 9.938 1 96.69 97 LYS A N 1
ATOM 714 C CA . LYS A 1 97 ? -19.859 14.961 9.055 1 96.69 97 LYS A CA 1
ATOM 715 C C . LYS A 1 97 ? -19.594 14.422 7.648 1 96.69 97 LYS A C 1
ATOM 717 O O . LYS A 1 97 ? -18.547 14.719 7.055 1 96.69 97 LYS A O 1
ATOM 722 N N . PHE A 1 98 ? -20.547 13.672 7.145 1 96.31 98 PHE A N 1
ATOM 723 C CA . PHE A 1 98 ? -20.359 13.086 5.82 1 96.31 98 PHE A CA 1
ATOM 724 C C . PHE A 1 98 ? -21.312 13.727 4.816 1 96.31 98 PHE A C 1
ATOM 726 O O . PHE A 1 98 ? -22.516 13.805 5.062 1 96.31 98 PHE A O 1
ATOM 733 N N . HIS A 1 99 ? -20.688 14.125 3.719 1 93.5 99 HIS A N 1
ATOM 734 C CA . HIS A 1 99 ? -21.469 14.719 2.639 1 93.5 99 HIS A CA 1
ATOM 735 C C . HIS A 1 99 ? -21.625 13.742 1.476 1 93.5 99 HIS A C 1
ATOM 737 O O . HIS A 1 99 ? -20.703 13.547 0.69 1 93.5 99 HIS A O 1
ATOM 743 N N . LEU A 1 100 ? -22.781 13.219 1.309 1 90.12 100 LEU A N 1
ATOM 744 C CA . LEU A 1 100 ? -23.047 12.18 0.325 1 90.12 100 LEU A CA 1
ATOM 745 C C . LEU A 1 100 ? -22.984 12.734 -1.093 1 90.12 100 LEU A C 1
ATOM 747 O O . LEU A 1 100 ? -22.578 12.031 -2.021 1 90.12 100 LEU A O 1
ATOM 751 N N . GLU A 1 101 ? -23.344 13.914 -1.293 1 87.62 101 GLU A N 1
ATOM 752 C CA . GLU A 1 101 ? -23.438 14.523 -2.619 1 87.62 101 GLU A CA 1
ATOM 753 C C . GLU A 1 101 ? -22.094 14.5 -3.328 1 87.62 101 GLU A C 1
ATOM 755 O O . GLU A 1 101 ? -22.016 14.219 -4.527 1 87.62 101 GLU A O 1
ATOM 760 N N . ASN A 1 102 ? -21.047 14.75 -2.596 1 90.31 102 ASN A N 1
ATOM 761 C CA . ASN A 1 102 ? -19.734 14.789 -3.223 1 90.31 102 ASN A CA 1
ATOM 762 C C . ASN A 1 102 ? -18.766 13.828 -2.549 1 90.31 102 ASN A C 1
ATOM 764 O O . ASN A 1 102 ? -17.547 13.891 -2.785 1 90.31 102 ASN A O 1
ATOM 768 N N . LEU A 1 103 ? -19.266 13.023 -1.627 1 92.81 103 LEU A N 1
ATOM 769 C CA . LEU A 1 103 ? -18.5 11.977 -0.949 1 92.81 103 LEU A CA 1
ATO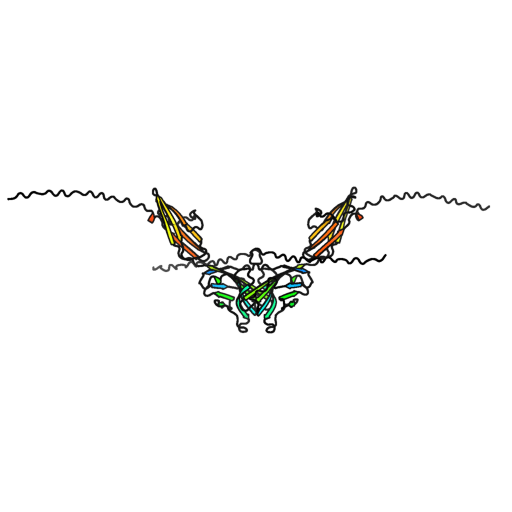M 770 C C . LEU A 1 103 ? -17.297 12.562 -0.23 1 92.81 103 LEU A C 1
ATOM 772 O O . LEU A 1 103 ? -16.172 12.055 -0.365 1 92.81 103 LEU A O 1
ATOM 776 N N . SER A 1 104 ? -17.531 13.641 0.467 1 95.44 104 SER A N 1
ATOM 777 C CA . SER A 1 104 ? -16.484 14.258 1.274 1 95.44 104 SER A CA 1
ATOM 778 C C . SER A 1 104 ? -16.734 14.047 2.764 1 95.44 104 SER A C 1
ATOM 780 O O . SER A 1 104 ? -17.875 13.852 3.186 1 95.44 104 SER A O 1
ATOM 782 N N . LEU A 1 105 ? -15.703 13.977 3.502 1 97.69 105 LEU A N 1
ATOM 783 C CA . LEU A 1 105 ? -15.742 13.828 4.953 1 97.69 105 LEU A CA 1
ATOM 784 C C . LEU A 1 105 ? -15.258 15.094 5.641 1 97.69 105 LEU A C 1
ATOM 786 O O . LEU A 1 105 ? -14.156 15.578 5.359 1 97.69 105 LEU A O 1
ATOM 790 N N . GLU A 1 106 ? -16.062 15.609 6.516 1 97.88 106 GLU A N 1
ATOM 791 C CA . GLU A 1 106 ? -15.719 16.828 7.234 1 97.88 106 GLU A CA 1
ATOM 792 C C . GLU A 1 106 ? -15.383 16.531 8.695 1 97.88 106 GLU A C 1
ATOM 794 O O . GLU A 1 106 ? -16.078 15.75 9.352 1 97.88 106 GLU A O 1
ATOM 799 N N . ILE A 1 107 ? -14.336 17.047 9.148 1 98.38 107 ILE A N 1
ATOM 800 C CA . ILE A 1 107 ? -13.984 17.094 10.562 1 98.38 107 ILE A CA 1
ATOM 801 C C . ILE A 1 107 ? -14.125 18.516 11.086 1 98.38 107 ILE A C 1
ATOM 803 O O . ILE A 1 107 ? -13.227 19.344 10.891 1 98.38 107 ILE A O 1
ATOM 807 N N . PRO A 1 108 ? -15.18 18.781 11.727 1 97.94 108 PRO A N 1
ATOM 808 C CA . PRO A 1 108 ? -15.469 20.156 12.117 1 97.94 108 PRO A CA 1
ATOM 809 C C . PRO A 1 108 ? -14.391 20.766 13.008 1 97.94 108 PRO A C 1
ATOM 811 O O . PRO A 1 108 ? -14.047 21.938 12.867 1 97.94 108 PRO A O 1
ATOM 814 N N . GLU A 1 109 ? -13.867 20.031 13.945 1 97.44 109 GLU A N 1
ATOM 815 C CA . GLU A 1 109 ? -12.781 20.422 14.844 1 97.44 109 GLU A CA 1
ATOM 816 C C . GLU A 1 109 ? -11.703 19.344 14.906 1 97.44 109 GLU A C 1
ATOM 818 O O . GLU A 1 109 ? -11.805 18.391 15.688 1 97.44 109 GLU A O 1
ATOM 823 N N . SER A 1 110 ? -10.695 19.625 14.156 1 97.81 110 SER A N 1
ATOM 824 C CA . SER A 1 110 ? -9.672 18.609 14 1 97.81 110 SER A CA 1
ATOM 825 C C . SER A 1 110 ? -8.805 18.5 15.258 1 97.81 110 SER A C 1
ATOM 827 O O . SER A 1 110 ? -8.508 19.5 15.898 1 97.81 110 SER A O 1
ATOM 829 N N . ARG A 1 111 ? -8.453 17.359 15.656 1 97.69 111 ARG A N 1
ATOM 830 C CA . ARG A 1 111 ? -7.535 17.031 16.75 1 97.69 111 ARG A CA 1
ATOM 831 C C . ARG A 1 111 ? -6.395 16.141 16.25 1 97.69 111 ARG A C 1
ATOM 833 O O . ARG A 1 111 ? -6.48 15.57 15.156 1 97.69 111 ARG A O 1
ATOM 840 N N . LYS A 1 112 ? -5.348 16.047 17.062 1 96.56 112 LYS A N 1
ATOM 841 C CA . LYS A 1 112 ? -4.176 15.266 16.688 1 96.56 112 LYS A CA 1
ATOM 842 C C . LYS A 1 112 ? -4.551 13.82 16.375 1 96.56 112 LYS A C 1
ATOM 844 O O . LYS A 1 112 ? -3.982 13.203 15.469 1 96.56 112 LYS A O 1
ATOM 849 N N . LYS A 1 113 ? -5.527 13.227 17.047 1 96.69 113 LYS A N 1
ATOM 850 C CA . LYS A 1 113 ? -5.941 11.836 16.859 1 96.69 113 LYS A CA 1
ATOM 851 C C . LYS A 1 113 ? -6.602 11.633 15.5 1 96.69 113 LYS A C 1
ATOM 853 O O . LYS A 1 113 ? -6.797 10.5 15.062 1 96.69 113 LYS A O 1
ATOM 858 N N . ASP A 1 114 ? -7.012 12.766 14.898 1 97.94 114 ASP A N 1
ATOM 859 C CA . ASP A 1 114 ? -7.676 12.68 13.609 1 97.94 114 ASP A CA 1
ATOM 860 C C . ASP A 1 114 ? -6.664 12.477 12.484 1 97.94 114 ASP A C 1
ATOM 862 O O . ASP A 1 114 ? -7.039 12.141 11.359 1 97.94 114 ASP A O 1
ATOM 866 N N . GLU A 1 115 ? -5.363 12.648 12.781 1 97.69 115 GLU A N 1
ATOM 867 C CA . GLU A 1 115 ? -4.348 12.344 11.773 1 97.69 115 GLU A CA 1
ATOM 868 C C . GLU A 1 115 ? -4.379 10.859 11.398 1 97.69 115 GLU A C 1
ATOM 870 O O . GLU A 1 115 ? -4.629 10.008 12.25 1 97.69 115 GLU A O 1
ATOM 875 N N . GLY A 1 116 ? -4.145 10.656 10.094 1 96.81 116 GLY A N 1
ATOM 876 C CA . GLY A 1 116 ? -4.102 9.273 9.664 1 96.81 116 GLY A CA 1
ATOM 877 C C . GLY A 1 116 ? -4.512 9.078 8.219 1 96.81 116 GLY A C 1
ATOM 878 O O . GLY A 1 116 ? -4.488 10.023 7.43 1 96.81 116 GLY A O 1
ATOM 879 N N . TRP A 1 117 ? -4.715 7.82 7.918 1 95.38 117 TRP A N 1
ATOM 880 C CA . TRP A 1 117 ? -5.125 7.438 6.57 1 95.38 117 TRP A CA 1
ATOM 881 C C . TRP A 1 117 ? -6.617 7.125 6.523 1 95.38 117 TRP A C 1
ATOM 883 O O . TRP A 1 117 ? -7.117 6.336 7.332 1 95.38 117 TRP A O 1
ATOM 893 N N . TYR A 1 118 ? -7.285 7.754 5.68 1 96.12 118 TYR A N 1
ATOM 894 C CA . TYR A 1 118 ? -8.711 7.535 5.488 1 96.12 118 TYR A CA 1
ATOM 895 C C . TYR A 1 118 ? -8.977 6.758 4.207 1 96.12 118 TYR A C 1
ATOM 897 O O . TYR A 1 118 ? -8.531 7.152 3.127 1 96.12 118 TYR A O 1
ATOM 905 N N . ILE A 1 119 ? -9.734 5.66 4.34 1 94.75 119 ILE A N 1
ATOM 906 C CA . ILE A 1 119 ? -10 4.766 3.219 1 94.75 119 ILE A CA 1
ATOM 907 C C . ILE A 1 119 ? -11.5 4.652 2.99 1 94.75 119 ILE A C 1
ATOM 909 O O . ILE A 1 119 ? -12.258 4.379 3.924 1 94.75 119 ILE A O 1
ATOM 913 N N . MET A 1 120 ? -11.922 4.934 1.783 1 94.94 120 MET A N 1
ATOM 914 C CA . MET A 1 120 ? -13.32 4.746 1.424 1 94.94 120 MET A CA 1
ATOM 915 C C . MET A 1 120 ? -13.484 3.557 0.482 1 94.94 120 MET A C 1
ATOM 917 O O . MET A 1 120 ? -12.711 3.395 -0.461 1 94.94 120 MET A O 1
ATOM 921 N N . THR A 1 121 ? -14.359 2.707 0.783 1 94.12 121 THR A N 1
ATOM 922 C CA . THR A 1 121 ? -14.75 1.581 -0.056 1 94.12 121 THR A CA 1
ATOM 923 C C . THR A 1 121 ? -16.141 1.804 -0.641 1 94.12 121 THR A C 1
ATOM 925 O O . THR A 1 121 ? -17.125 1.938 0.101 1 94.12 121 THR A O 1
ATOM 928 N N . LEU A 1 122 ? -16.219 1.91 -1.947 1 93.5 122 LEU A N 1
ATOM 929 C CA . LEU A 1 122 ? -17.484 1.952 -2.662 1 93.5 122 LEU A CA 1
ATOM 930 C C . LEU A 1 122 ? -17.828 0.583 -3.234 1 93.5 122 LEU A C 1
ATOM 932 O O . LEU A 1 122 ? -17.125 0.068 -4.098 1 93.5 122 LEU A O 1
ATOM 936 N N . GLU A 1 123 ? -18.844 0.025 -2.678 1 94.38 123 GLU A N 1
ATOM 937 C CA . GLU A 1 123 ? -19.297 -1.271 -3.174 1 94.38 123 GLU A CA 1
ATOM 938 C C . GLU A 1 123 ? -20.422 -1.11 -4.199 1 94.38 123 GLU A C 1
ATOM 940 O O . GLU A 1 123 ? -21.469 -0.549 -3.895 1 94.38 123 GLU A O 1
ATOM 945 N N . GLY A 1 124 ? -20.172 -1.511 -5.383 1 92.69 124 GLY A N 1
ATOM 946 C CA . GLY A 1 124 ? -21.188 -1.551 -6.426 1 92.69 124 GLY A CA 1
ATOM 947 C C . GLY A 1 124 ? -21.812 -2.922 -6.594 1 92.69 124 GLY A C 1
ATOM 948 O O . GLY A 1 124 ? -21.719 -3.768 -5.703 1 92.69 124 GLY A O 1
ATOM 949 N N . ASN A 1 125 ? -22.516 -3.09 -7.711 1 90.5 125 ASN A N 1
ATOM 950 C CA . ASN A 1 125 ? -23.188 -4.367 -7.969 1 90.5 125 ASN A CA 1
ATOM 951 C C . ASN A 1 125 ? -22.172 -5.465 -8.281 1 90.5 125 ASN A C 1
ATOM 953 O O . ASN A 1 125 ? -22.281 -6.586 -7.777 1 90.5 125 ASN A O 1
ATOM 957 N N . ILE A 1 126 ? -21.172 -5.105 -9.047 1 92.56 126 ILE A N 1
ATOM 958 C CA . ILE A 1 126 ? -20.266 -6.16 -9.477 1 92.56 126 ILE A CA 1
ATOM 959 C C . ILE A 1 126 ? -18.812 -5.723 -9.234 1 92.56 126 ILE A C 1
ATOM 961 O O . ILE A 1 126 ? -17.875 -6.484 -9.492 1 92.56 126 ILE A O 1
ATOM 965 N N . SER A 1 127 ? -18.656 -4.539 -8.758 1 94.56 127 SER A N 1
ATOM 966 C CA . SER A 1 127 ? -17.312 -4 -8.57 1 94.56 127 SER A CA 1
ATOM 967 C C . SER A 1 127 ? -17.188 -3.256 -7.25 1 94.56 127 SER A C 1
ATOM 969 O O . SER A 1 127 ? -18.203 -2.918 -6.625 1 94.56 127 SER A O 1
ATOM 971 N N . VAL A 1 128 ? -16.016 -3.141 -6.836 1 94.88 128 VAL A N 1
ATOM 972 C CA . VAL A 1 128 ? -15.641 -2.381 -5.645 1 94.88 128 VAL A CA 1
ATOM 973 C C . VAL A 1 128 ? -14.562 -1.361 -6.004 1 94.88 128 VAL A C 1
ATOM 975 O O . VAL A 1 128 ? -13.625 -1.672 -6.742 1 94.88 128 VAL A O 1
ATOM 978 N N . GLN A 1 129 ? -14.672 -0.167 -5.562 1 93.88 129 GLN A N 1
ATOM 979 C CA . GLN A 1 129 ? -13.633 0.833 -5.781 1 93.88 129 GLN A CA 1
ATOM 980 C C . GLN A 1 129 ? -13.133 1.402 -4.457 1 93.88 129 GLN A C 1
ATOM 982 O O . GLN A 1 129 ? -13.93 1.688 -3.557 1 93.88 129 GLN A O 1
ATOM 987 N N . HIS A 1 130 ? -11.852 1.525 -4.348 1 91.44 130 HIS A N 1
ATOM 988 C CA . HIS A 1 130 ? -11.234 2.057 -3.135 1 91.44 130 HIS A CA 1
ATOM 989 C C . HIS A 1 130 ? -10.609 3.422 -3.391 1 91.44 130 HIS A C 1
ATOM 991 O O . HIS A 1 130 ? -10.078 3.674 -4.477 1 91.44 130 HIS A O 1
ATOM 997 N N . PHE A 1 131 ? -10.719 4.234 -2.357 1 91.38 131 PHE A N 1
ATOM 998 C CA . PHE A 1 131 ? -10.047 5.527 -2.307 1 91.38 131 PHE A CA 1
ATOM 999 C C . PHE A 1 131 ? -9.266 5.684 -1.004 1 91.38 131 PHE A C 1
ATOM 1001 O O . PHE A 1 131 ? -9.594 5.047 -0 1 91.38 131 PHE A O 1
ATOM 1008 N N . CYS A 1 132 ? -8.25 6.516 -1.086 1 91.62 132 CYS A N 1
ATOM 1009 C CA . CYS A 1 132 ? -7.539 6.777 0.161 1 91.62 132 CYS A CA 1
ATOM 1010 C C . CYS A 1 132 ? -6.977 8.195 0.182 1 91.62 132 CYS A C 1
ATOM 1012 O O . CYS A 1 132 ? -6.789 8.805 -0.87 1 91.62 132 CYS A O 1
ATOM 1014 N N . LEU A 1 133 ? -6.824 8.648 1.375 1 93.38 133 LEU A N 1
ATOM 1015 C CA . LEU A 1 133 ? -6.195 9.938 1.633 1 93.38 133 LEU A CA 1
ATOM 1016 C C . LEU A 1 133 ? -5.484 9.938 2.98 1 93.38 133 LEU A C 1
ATOM 1018 O O . LEU A 1 133 ? -5.895 9.234 3.904 1 93.38 133 LEU A O 1
ATOM 1022 N N . GLN A 1 134 ? -4.41 10.664 3.014 1 95.56 134 GLN A N 1
ATOM 1023 C CA . GLN A 1 134 ? -3.723 10.859 4.285 1 95.56 134 GLN A CA 1
ATOM 1024 C C . GLN A 1 134 ? -3.928 12.281 4.809 1 95.56 134 GLN A C 1
ATOM 1026 O O . GLN A 1 134 ? -3.727 13.25 4.074 1 95.56 134 GLN A O 1
ATOM 1031 N N . LEU A 1 135 ? -4.324 12.352 6.031 1 97.69 135 LEU A N 1
ATOM 1032 C CA . LEU A 1 135 ? -4.477 13.656 6.672 1 97.69 135 LEU A CA 1
ATOM 1033 C C . LEU A 1 135 ? -3.316 13.938 7.621 1 97.69 135 LEU A C 1
ATOM 1035 O O . LEU A 1 135 ? -3.037 13.133 8.516 1 97.69 135 LEU A O 1
ATOM 1039 N N . LYS A 1 136 ? -2.658 15.039 7.379 1 98 136 LYS A N 1
ATOM 1040 C CA . LYS A 1 136 ? -1.641 15.562 8.289 1 98 136 LYS A CA 1
ATOM 1041 C C . LYS A 1 136 ? -2.066 16.906 8.875 1 98 136 LYS A C 1
ATOM 1043 O O . LYS A 1 136 ? -2.5 17.797 8.148 1 98 136 LYS A O 1
ATOM 1048 N N . LEU A 1 137 ? -1.936 16.969 10.148 1 98.25 137 LEU A N 1
ATOM 1049 C CA . LEU A 1 137 ? -2.354 18.188 10.852 1 98.25 137 LEU A CA 1
ATOM 1050 C C . LEU A 1 137 ? -1.157 18.875 11.492 1 98.25 137 LEU A C 1
ATOM 1052 O O . LEU A 1 137 ? -0.265 18.219 12.031 1 98.25 137 LEU A O 1
ATOM 1056 N N . TYR A 1 138 ? -1.162 20.234 11.398 1 98.19 138 TYR A N 1
ATOM 1057 C CA . TYR A 1 138 ? -0.074 21.047 11.953 1 98.19 138 TYR A CA 1
ATOM 1058 C C . TYR A 1 138 ? -0.613 22.203 12.781 1 98.19 138 TYR A C 1
ATOM 1060 O O . TYR A 1 138 ? -1.691 22.719 12.5 1 98.19 138 TYR A O 1
ATOM 1068 N N . GLU A 1 139 ? 0.117 22.5 13.797 1 97.62 139 GLU A N 1
ATOM 1069 C CA . GLU A 1 139 ? -0.201 23.703 14.57 1 97.62 139 GLU A CA 1
ATOM 1070 C C . GLU A 1 139 ? 0.306 24.969 13.867 1 97.62 139 GLU A C 1
ATOM 1072 O O . GLU A 1 139 ? 1.462 25.016 13.445 1 97.62 139 GLU A O 1
ATOM 1077 N N . GLN A 1 140 ? -0.565 25.906 13.719 1 96.88 140 GLN A N 1
ATOM 1078 C CA . GLN A 1 140 ? -0.175 27.172 13.102 1 96.88 140 GLN A CA 1
ATOM 1079 C C . GLN A 1 140 ? 0.913 27.875 13.922 1 96.88 140 GLN A C 1
ATOM 1081 O O . GLN A 1 140 ? 0.858 27.875 15.156 1 96.88 140 GLN A O 1
ATOM 1086 N N . ILE A 1 141 ? 1.839 28.406 13.219 1 97.19 141 ILE A N 1
ATOM 1087 C CA . ILE A 1 141 ? 2.945 29.094 13.875 1 97.19 141 ILE A CA 1
ATOM 1088 C C . ILE A 1 141 ? 2.484 30.469 14.375 1 97.19 141 ILE A C 1
ATOM 1090 O O . ILE A 1 141 ? 1.725 31.156 13.688 1 97.19 141 ILE A O 1
ATOM 1094 N N . SER A 1 142 ? 2.934 30.844 15.594 1 97.38 142 SER A N 1
ATOM 1095 C CA . SER A 1 142 ? 2.689 32.188 16.094 1 97.38 142 SER A CA 1
ATOM 1096 C C . SER A 1 142 ? 3.695 33.188 15.5 1 97.38 142 SER A C 1
ATOM 1098 O O . SER A 1 142 ? 4.641 32.781 14.82 1 97.38 142 SER A O 1
ATOM 1100 N N . THR A 1 143 ? 3.484 34.438 15.672 1 96.5 143 THR A N 1
ATOM 1101 C CA . THR A 1 143 ? 4.41 35.469 15.227 1 96.5 143 THR A CA 1
ATOM 1102 C C . THR A 1 143 ? 5.777 35.281 15.883 1 96.5 143 THR A C 1
ATOM 1104 O O . THR A 1 143 ? 5.875 35.188 17.109 1 96.5 143 THR A O 1
ATOM 1107 N N . PRO A 1 144 ? 6.73 35.219 15.047 1 97.69 144 PRO A N 1
ATOM 1108 C CA . PRO A 1 144 ? 8.062 35.062 15.641 1 97.69 144 PRO A CA 1
ATOM 1109 C C . PRO A 1 144 ? 8.516 36.312 16.391 1 97.69 144 PRO A C 1
ATOM 1111 O O . PRO A 1 144 ? 8.094 37.438 16.062 1 97.69 144 PRO A O 1
ATOM 1114 N N . GLU A 1 145 ? 9.359 36.094 17.422 1 97.5 145 GLU A N 1
ATOM 1115 C CA . GLU A 1 145 ? 10 37.156 18.172 1 97.5 145 GLU A CA 1
ATOM 1116 C C . GLU A 1 145 ? 11.523 37.031 18.125 1 97.5 145 GLU A C 1
ATOM 1118 O O . GLU A 1 145 ? 12.062 35.906 18.234 1 97.5 145 GLU A O 1
ATOM 1123 N N . ILE A 1 146 ? 12.125 38.188 17.969 1 96.12 146 ILE A N 1
ATOM 1124 C CA . ILE A 1 146 ? 13.578 38.188 18 1 96.12 146 ILE A CA 1
ATOM 1125 C C . ILE A 1 146 ? 14.062 38.844 19.312 1 96.12 146 ILE A C 1
ATOM 1127 O O . ILE A 1 146 ? 13.656 39.938 19.656 1 96.12 146 ILE A O 1
ATOM 1131 N N . LYS A 1 147 ? 14.93 38.062 19.953 1 95.38 147 LYS A N 1
ATOM 1132 C CA . LYS A 1 147 ? 15.5 38.562 21.203 1 95.38 147 LYS A CA 1
ATOM 1133 C C . LYS A 1 147 ? 17.016 38.594 21.141 1 95.38 147 LYS A C 1
ATOM 1135 O O . LYS A 1 147 ? 17.656 37.75 20.531 1 95.38 147 LYS A O 1
ATOM 1140 N N . VAL A 1 148 ? 17.531 39.594 21.812 1 95.12 148 VAL A N 1
ATOM 1141 C CA . VAL A 1 148 ? 18.984 39.656 21.953 1 95.12 148 VAL A CA 1
ATOM 1142 C C . VAL A 1 148 ? 19.422 38.875 23.188 1 95.12 148 VAL A C 1
ATOM 1144 O O . VAL A 1 148 ? 19.109 39.281 24.312 1 95.12 148 VAL A O 1
ATOM 1147 N N . LEU A 1 149 ? 20.172 37.844 22.906 1 95.25 149 LEU A N 1
ATOM 1148 C CA . LEU A 1 149 ? 20.594 37 24.016 1 95.25 149 LEU A CA 1
ATOM 1149 C C . LEU A 1 149 ? 21.859 37.531 24.656 1 95.25 149 LEU A C 1
ATOM 1151 O O . LEU A 1 149 ? 22.062 37.406 25.859 1 95.25 149 LEU A O 1
ATOM 1155 N N . ASN A 1 150 ? 22.75 38.031 23.812 1 93.38 150 ASN A N 1
ATOM 1156 C CA . ASN A 1 150 ? 24.031 38.562 24.281 1 93.38 150 ASN A CA 1
ATOM 1157 C C . ASN A 1 150 ? 24.516 39.719 23.406 1 93.38 150 ASN A C 1
ATOM 1159 O O . ASN A 1 150 ? 24.266 39.75 22.203 1 93.38 150 ASN A O 1
ATOM 1163 N N . ARG A 1 151 ? 25.141 40.625 24.141 1 92 151 ARG A N 1
ATOM 1164 C CA . ARG A 1 151 ? 25.766 41.781 23.469 1 92 151 ARG A CA 1
ATOM 1165 C C . ARG A 1 151 ? 27.109 42.125 24.078 1 92 151 ARG A C 1
ATOM 1167 O O . ARG A 1 151 ? 27.234 42.25 25.297 1 92 151 ARG A O 1
ATOM 1174 N N . THR A 1 152 ? 28.016 42.156 23.125 1 90.31 152 THR A N 1
ATOM 1175 C CA . THR A 1 152 ? 29.344 42.562 23.594 1 90.31 152 THR A CA 1
ATOM 1176 C C . THR A 1 152 ? 29.953 43.625 22.641 1 90.31 152 THR A C 1
ATOM 1178 O O . THR A 1 152 ? 29.672 43.594 21.453 1 90.31 152 THR A O 1
ATOM 1181 N N . GLN A 1 153 ? 30.641 44.625 23.312 1 87.81 153 GLN A N 1
ATOM 1182 C CA . GLN A 1 153 ? 31.328 45.656 22.547 1 87.81 153 GLN A CA 1
ATOM 1183 C C . GLN A 1 153 ? 32.844 45.562 22.703 1 87.81 153 GLN A C 1
ATOM 1185 O O . GLN A 1 153 ? 33.344 45.469 23.812 1 87.81 153 GLN A O 1
ATOM 1190 N N . GLU A 1 154 ? 33.438 45.344 21.422 1 82.06 154 GLU A N 1
ATOM 1191 C CA . GLU A 1 154 ? 34.906 45.312 21.422 1 82.06 154 GLU A CA 1
ATOM 1192 C C . GLU A 1 154 ? 35.469 46.125 20.25 1 82.06 154 GLU A C 1
ATOM 1194 O O . GLU A 1 154 ? 35.156 45.844 19.094 1 82.06 154 GLU A O 1
ATOM 1199 N N . ASN A 1 155 ? 36.5 46.969 20.531 1 80.75 155 ASN A N 1
ATOM 1200 C CA . ASN A 1 155 ? 37.281 47.719 19.531 1 80.75 155 ASN A CA 1
ATOM 1201 C C . ASN A 1 155 ? 36.375 48.344 18.469 1 80.75 155 ASN A C 1
ATOM 1203 O O . ASN A 1 155 ? 36.625 48.219 17.266 1 80.75 155 ASN A O 1
ATOM 1207 N N . GLY A 1 156 ? 35.25 48.938 18.828 1 78.12 156 GLY A N 1
ATOM 1208 C CA . GLY A 1 156 ? 34.375 49.625 17.891 1 78.12 156 GLY A CA 1
ATOM 1209 C C . GLY A 1 156 ? 33.375 48.688 17.234 1 78.12 156 GLY A C 1
ATOM 1210 O O . GLY A 1 156 ? 32.469 49.156 16.516 1 78.12 156 GLY A O 1
ATOM 1211 N N . ASN A 1 157 ? 33.656 47.344 17.5 1 87.06 157 ASN A N 1
ATOM 1212 C CA . ASN A 1 157 ? 32.719 46.375 16.938 1 87.06 157 ASN A CA 1
ATOM 1213 C C . ASN A 1 157 ? 31.734 45.875 17.984 1 87.06 157 ASN A C 1
ATOM 1215 O O . ASN A 1 157 ? 32.031 45.875 19.188 1 87.06 157 ASN A O 1
ATOM 1219 N N . CYS A 1 158 ? 30.594 45.625 17.5 1 91.31 158 CYS A N 1
ATOM 1220 C CA . CYS A 1 158 ? 29.516 45.125 18.359 1 91.31 158 CYS A CA 1
ATOM 1221 C C . CYS A 1 158 ? 29.203 43.656 18.016 1 91.31 158 CYS A C 1
ATOM 1223 O O . CYS A 1 158 ? 28.969 43.344 16.844 1 91.31 158 CYS A O 1
ATOM 1225 N N . SER A 1 159 ? 29.297 42.75 18.984 1 92 159 SER A N 1
ATOM 1226 C CA . SER A 1 159 ? 28.922 41.375 18.797 1 92 159 SER A CA 1
ATOM 1227 C C . SER A 1 159 ? 27.578 41.062 19.453 1 92 159 SER A C 1
ATOM 1229 O O . SER A 1 159 ? 27.375 41.344 20.641 1 92 159 SER A O 1
ATOM 1231 N N . LEU A 1 160 ? 26.656 40.469 18.578 1 92 160 LEU A N 1
ATOM 1232 C CA . LEU A 1 160 ? 25.312 40.188 19.078 1 92 160 LEU A CA 1
ATOM 1233 C C . LEU A 1 160 ? 24.938 38.719 18.844 1 92 160 LEU A C 1
ATOM 1235 O O . LEU A 1 160 ? 25.328 38.125 17.828 1 92 160 LEU A O 1
ATOM 1239 N N . VAL A 1 161 ? 24.25 38.156 19.797 1 93.88 161 VAL A N 1
ATOM 1240 C CA . VAL A 1 161 ? 23.562 36.875 19.625 1 93.88 161 VAL A CA 1
ATOM 1241 C C . VAL A 1 161 ? 22.062 37.062 19.625 1 93.88 161 VAL A C 1
ATOM 1243 O O . VAL A 1 161 ? 21.484 37.438 20.656 1 93.88 161 VAL A O 1
ATOM 1246 N N . LEU A 1 162 ? 21.484 36.75 18.453 1 93.38 162 LEU A N 1
ATOM 1247 C CA . LEU A 1 162 ? 20.031 36.906 18.312 1 93.38 162 LEU A CA 1
ATOM 1248 C C . LEU A 1 162 ? 19.344 35.531 18.375 1 93.38 162 LEU A C 1
ATOM 1250 O O . LEU A 1 162 ? 19.859 34.562 17.828 1 93.38 162 LEU A O 1
ATOM 1254 N N . ALA A 1 163 ? 18.172 35.5 19.031 1 95.5 163 ALA A N 1
ATOM 1255 C CA . ALA A 1 163 ? 17.344 34.312 19.062 1 95.5 163 ALA A CA 1
ATOM 1256 C C . ALA A 1 163 ? 15.961 34.594 18.469 1 95.5 163 ALA A C 1
ATOM 1258 O O . ALA A 1 163 ? 15.281 35.531 18.859 1 95.5 163 ALA A O 1
ATOM 1259 N N . CYS A 1 164 ? 15.68 33.812 17.531 1 96.38 164 CYS A N 1
ATOM 1260 C CA . CYS A 1 164 ? 14.344 33.844 16.938 1 96.38 164 CYS A CA 1
ATOM 1261 C C . CYS A 1 164 ? 13.469 32.75 17.547 1 96.38 164 CYS A C 1
ATOM 1263 O O . CYS A 1 164 ? 13.805 31.562 17.484 1 96.38 164 CYS A O 1
ATOM 1265 N N . MET A 1 165 ? 12.312 33.125 18.141 1 96.19 165 MET A N 1
ATOM 1266 C CA . MET A 1 165 ? 11.477 32.156 18.844 1 96.19 165 MET A CA 1
ATOM 1267 C C . MET A 1 165 ? 10.008 32.344 18.484 1 96.19 165 MET A C 1
ATOM 1269 O O . MET A 1 165 ? 9.586 33.438 18.125 1 96.19 165 MET A O 1
ATOM 1273 N N . VAL A 1 166 ? 9.305 31.25 18.594 1 96.75 166 VAL A N 1
ATOM 1274 C CA . VAL A 1 166 ? 7.852 31.266 18.422 1 96.75 166 VAL A CA 1
ATOM 1275 C C . VAL A 1 166 ? 7.191 30.578 19.625 1 96.75 166 VAL A C 1
ATOM 1277 O O . VAL A 1 166 ? 7.738 29.625 20.172 1 96.75 166 VAL A O 1
ATOM 1280 N N . GLU A 1 167 ? 6.039 31.109 20.016 1 96.69 167 GLU A N 1
ATOM 1281 C CA . GLU A 1 167 ? 5.316 30.531 21.156 1 96.69 167 GLU A CA 1
ATOM 1282 C C . GLU A 1 167 ? 4.586 29.25 20.75 1 96.69 167 GLU A C 1
ATOM 1284 O O . GLU A 1 167 ? 4.504 28.312 21.531 1 96.69 167 GLU A O 1
ATOM 1289 N N . LYS A 1 168 ? 3.953 29.297 19.625 1 97.12 168 LYS A N 1
ATOM 1290 C CA . LYS A 1 168 ? 3.172 28.172 19.125 1 97.12 168 LYS A CA 1
ATOM 1291 C C . LYS A 1 168 ? 3.67 27.719 17.766 1 97.12 168 LYS A C 1
ATOM 1293 O O . LYS A 1 168 ? 4.191 28.531 16.984 1 97.12 168 LYS A O 1
ATOM 1298 N N . GLY A 1 169 ? 3.516 26.422 17.531 1 96.25 169 GLY A N 1
ATOM 1299 C CA . GLY A 1 169 ? 3.871 25.844 16.234 1 96.25 169 GLY A CA 1
ATOM 1300 C C . GLY A 1 169 ? 4.648 24.562 16.359 1 96.25 169 GLY A C 1
ATOM 1301 O O . GLY A 1 169 ? 5.492 24.406 17.25 1 96.25 169 GLY A O 1
ATOM 1302 N N . ASP A 1 170 ? 4.293 23.641 15.453 1 96.19 170 ASP A N 1
ATOM 1303 C CA . ASP A 1 170 ? 5.055 22.391 15.414 1 96.19 170 ASP A CA 1
ATOM 1304 C C . ASP A 1 170 ? 5.766 22.219 14.078 1 96.19 170 ASP A C 1
ATOM 1306 O O . ASP A 1 170 ? 5.465 22.922 13.109 1 96.19 170 ASP A O 1
ATOM 1310 N N . HIS A 1 171 ? 6.918 21.484 14.086 1 95.44 171 HIS A N 1
ATOM 1311 C CA . HIS A 1 171 ? 7.727 21.219 12.906 1 95.44 171 HIS A CA 1
ATOM 1312 C C . HIS A 1 171 ? 8.25 22.516 12.297 1 95.44 171 HIS A C 1
ATOM 1314 O O . HIS A 1 171 ? 8.164 22.719 11.086 1 95.44 171 HIS A O 1
ATOM 1320 N N . VAL A 1 172 ? 8.781 23.25 13.086 1 95.62 172 VAL A N 1
ATOM 1321 C CA . VAL A 1 172 ? 9.133 24.609 12.664 1 95.62 172 VAL A CA 1
ATOM 1322 C C . VAL A 1 172 ? 10.547 24.625 12.086 1 95.62 172 VAL A C 1
ATOM 1324 O O . VAL A 1 172 ? 11.43 23.906 12.57 1 95.62 172 VAL A O 1
ATOM 1327 N N . ALA A 1 173 ? 10.703 25.359 11.039 1 94.38 173 ALA A N 1
ATOM 1328 C CA . ALA A 1 173 ? 12 25.625 10.43 1 94.38 173 ALA A CA 1
ATOM 1329 C C . ALA A 1 173 ? 12.328 27.125 10.461 1 94.38 173 ALA A C 1
ATOM 1331 O O . ALA A 1 173 ? 11.453 27.953 10.258 1 94.38 173 ALA A O 1
ATOM 1332 N N . TYR A 1 174 ? 13.641 27.344 10.727 1 94.38 174 TYR A N 1
ATOM 1333 C CA . TYR A 1 174 ? 14.086 28.734 10.828 1 94.38 174 TYR A CA 1
ATOM 1334 C C . TYR A 1 174 ? 15.023 29.078 9.688 1 94.38 174 TYR A C 1
ATOM 1336 O O . TYR A 1 174 ? 15.805 28.234 9.227 1 94.38 174 TYR A O 1
ATOM 1344 N N . ARG A 1 175 ? 14.875 30.391 9.297 1 91.88 175 ARG A N 1
ATOM 1345 C CA . ARG A 1 175 ? 15.789 30.922 8.297 1 91.88 175 ARG A CA 1
ATOM 1346 C C . ARG A 1 175 ? 16.109 32.375 8.586 1 91.88 175 ARG A C 1
ATOM 1348 O O . ARG A 1 175 ? 15.203 33.188 8.797 1 91.88 175 ARG A O 1
ATOM 1355 N N . TRP A 1 176 ? 17.438 32.688 8.57 1 92.69 176 TRP A N 1
ATOM 1356 C CA . TRP A 1 176 ? 17.875 34.062 8.719 1 92.69 176 TRP A CA 1
ATOM 1357 C C . TRP A 1 176 ? 18.328 34.625 7.379 1 92.69 176 TRP A C 1
ATOM 1359 O O . TRP A 1 176 ? 18.984 33.938 6.59 1 92.69 176 TRP A O 1
ATOM 1369 N N . SER A 1 177 ? 17.906 35.875 7.207 1 89.44 177 SER A N 1
ATOM 1370 C CA . SER A 1 177 ? 18.359 36.594 6.012 1 89.44 177 SER A CA 1
ATOM 1371 C C . SER A 1 177 ? 18.594 38.062 6.293 1 89.44 177 SER A C 1
ATOM 1373 O O . SER A 1 177 ? 18.188 38.562 7.348 1 89.44 177 SER A O 1
ATOM 1375 N N . GLU A 1 178 ? 19.406 38.656 5.508 1 88.69 178 GLU A N 1
ATOM 1376 C CA . GLU A 1 178 ? 19.578 40.094 5.535 1 88.69 178 GLU A CA 1
ATOM 1377 C C . GLU A 1 178 ? 18.688 40.781 4.508 1 88.69 178 GLU A C 1
ATOM 1379 O O . GLU A 1 178 ? 18.5 40.281 3.398 1 88.69 178 GLU A O 1
ATOM 1384 N N . GLU A 1 179 ? 18.312 41.938 5.102 1 81.62 179 GLU A N 1
ATOM 1385 C CA . GLU A 1 179 ? 17.469 42.688 4.188 1 81.62 179 GLU A CA 1
ATOM 1386 C C . GLU A 1 179 ? 18.234 43.094 2.941 1 81.62 179 GLU A C 1
ATOM 1388 O O . GLU A 1 179 ? 19.391 43.531 3.033 1 81.62 179 GLU A O 1
ATOM 1393 N N . ALA A 1 180 ? 17.906 42.938 1.812 1 68.25 180 ALA A N 1
ATOM 1394 C CA . ALA A 1 180 ? 18.469 43.406 0.546 1 68.25 180 ALA A CA 1
ATOM 1395 C C . ALA A 1 180 ? 19.484 42.406 -0.006 1 68.25 180 ALA A C 1
ATOM 1397 O O . ALA A 1 180 ? 20.062 42.625 -1.073 1 68.25 180 ALA A O 1
ATOM 1398 N N . VAL A 1 181 ? 20.031 41.531 0.842 1 63.41 181 VAL A N 1
ATOM 1399 C CA . VAL A 1 181 ? 20.969 40.531 0.319 1 63.41 181 VAL A CA 1
ATOM 1400 C C . VAL A 1 181 ? 20.25 39.188 0.136 1 63.41 181 VAL A C 1
ATOM 1402 O O . VAL A 1 181 ? 19.516 38.75 1.021 1 63.41 181 VAL A O 1
ATOM 1405 N N . THR A 1 182 ? 20.219 38.906 -1.048 1 58.28 182 THR A N 1
ATOM 1406 C CA . THR A 1 182 ? 19.453 37.719 -1.426 1 58.28 182 THR A CA 1
ATOM 1407 C C . THR A 1 182 ? 20.094 36.469 -0.829 1 58.28 182 THR A C 1
ATOM 1409 O O . THR A 1 182 ? 19.484 35.375 -0.847 1 58.28 182 THR A O 1
ATOM 1412 N N . HIS A 1 183 ? 21.516 36.656 -0.433 1 58.84 183 HIS A N 1
ATOM 1413 C CA . HIS A 1 183 ? 22.125 35.375 -0.061 1 58.84 183 HIS A CA 1
ATOM 1414 C C . HIS A 1 183 ? 21.875 35.062 1.41 1 58.84 183 HIS A C 1
ATOM 1416 O O . HIS A 1 183 ? 21.922 35.969 2.26 1 58.84 183 HIS A O 1
ATOM 1422 N N . PRO A 1 184 ? 21.406 33.875 1.565 1 60.25 184 PRO A N 1
ATOM 1423 C CA . PRO A 1 184 ? 21.203 33.5 2.957 1 60.25 184 PRO A CA 1
ATOM 1424 C C . PRO A 1 184 ? 22.453 33.656 3.816 1 60.25 184 PRO A C 1
ATOM 1426 O O . PRO A 1 184 ? 23.562 33.469 3.324 1 60.25 184 PRO A O 1
ATOM 1429 N N . LEU A 1 185 ? 22.562 34.562 4.801 1 65.06 185 LEU A N 1
ATOM 1430 C CA . LEU A 1 185 ? 23.688 34.656 5.719 1 65.06 185 LEU A CA 1
ATOM 1431 C C . LEU A 1 185 ? 24.125 33.281 6.207 1 65.06 185 LEU A C 1
ATOM 1433 O O . LEU A 1 185 ? 23.312 32.344 6.258 1 65.06 185 LEU A O 1
ATOM 1437 N N . SER A 1 186 ? 25.484 32.938 5.926 1 51.72 186 SER A N 1
ATOM 1438 C CA . SER A 1 186 ? 26.125 31.672 6.258 1 51.72 186 SER A CA 1
ATOM 1439 C C . SER A 1 186 ? 25.375 30.922 7.355 1 51.72 186 SER A C 1
ATOM 1441 O O . SER A 1 186 ? 25.516 29.719 7.523 1 51.72 186 SER A O 1
ATOM 1443 N N . PRO A 1 187 ? 25.406 31.594 8.531 1 49.66 187 PRO A N 1
ATOM 1444 C CA . PRO A 1 187 ? 25.5 30.531 9.539 1 49.66 187 PRO A CA 1
ATOM 1445 C C . PRO A 1 187 ? 24.547 29.359 9.258 1 49.66 187 PRO A C 1
ATOM 1447 O O . PRO A 1 187 ? 23.734 29.438 8.336 1 49.66 187 PRO A O 1
ATOM 1450 N N . ALA A 1 188 ? 24.125 28.438 10.562 1 51.12 188 ALA A N 1
ATOM 1451 C CA . ALA A 1 188 ? 23.531 27.141 10.812 1 51.12 188 ALA A CA 1
ATOM 1452 C C . ALA A 1 188 ? 22.141 27.047 10.172 1 51.12 188 ALA A C 1
ATOM 1454 O O . ALA A 1 188 ? 21.219 27.734 10.586 1 51.12 188 ALA A O 1
ATOM 1455 N N . ASN A 1 189 ? 21.984 26.938 8.984 1 57.91 189 ASN A N 1
ATOM 1456 C CA . ASN A 1 189 ? 20.828 26.438 8.258 1 57.91 189 ASN A CA 1
ATOM 1457 C C . ASN A 1 189 ? 19.828 25.734 9.18 1 57.91 189 ASN A C 1
ATOM 1459 O O . ASN A 1 189 ? 20.172 24.75 9.828 1 57.91 189 ASN A O 1
ATOM 1463 N N . GLY A 1 190 ? 18.969 26.375 9.508 1 75.12 190 GLY A N 1
ATOM 1464 C CA . GLY A 1 190 ? 17.875 25.766 10.258 1 75.12 190 GLY A CA 1
ATOM 1465 C C . GLY A 1 190 ? 17.891 26.125 11.734 1 75.12 190 GLY A C 1
ATOM 1466 O O . GLY A 1 190 ? 16.969 25.781 12.477 1 75.12 190 GLY A O 1
ATOM 1467 N N . SER A 1 191 ? 19.094 26.922 12.188 1 84.75 191 SER A N 1
ATOM 1468 C CA . SER A 1 191 ? 19.141 27.266 13.602 1 84.75 191 SER A CA 1
ATOM 1469 C C . SER A 1 191 ? 18.266 28.484 13.906 1 84.75 191 SER A C 1
ATOM 1471 O O . SER A 1 191 ? 18.125 29.375 13.062 1 84.75 191 SER A O 1
ATOM 1473 N N . HIS A 1 192 ? 17.812 28.516 15.133 1 94.31 192 HIS A N 1
ATOM 1474 C CA . HIS A 1 192 ? 17 29.656 15.539 1 94.31 192 HIS A CA 1
ATOM 1475 C C . HIS A 1 192 ? 17.891 30.797 16.047 1 94.31 192 HIS A C 1
ATOM 1477 O O . HIS A 1 192 ? 17.391 31.891 16.344 1 94.31 192 HIS A O 1
ATOM 1483 N N . LEU A 1 193 ? 19.219 30.547 16.125 1 93.94 193 LEU A N 1
ATOM 1484 C CA . LEU A 1 193 ? 20.156 31.547 16.609 1 93.94 193 LEU A CA 1
ATOM 1485 C C . LEU A 1 193 ? 20.922 32.156 15.453 1 93.94 193 LEU A C 1
ATOM 1487 O O . LEU A 1 193 ? 21.234 31.5 14.461 1 93.94 193 LEU A O 1
ATOM 1491 N N . LEU A 1 194 ? 21.266 33.469 15.617 1 91.56 194 LEU A N 1
ATOM 1492 C CA . LEU A 1 194 ? 22.109 34.188 14.68 1 91.56 194 LEU A CA 1
ATOM 1493 C C . LEU A 1 194 ? 23.219 34.938 15.406 1 91.56 194 LEU A C 1
ATOM 1495 O O . LEU A 1 194 ? 22.969 35.656 16.375 1 91.56 194 LEU A O 1
ATOM 1499 N N . TYR A 1 195 ? 24.375 34.688 14.938 1 91.38 195 TYR A N 1
ATOM 1500 C CA . TYR A 1 195 ? 25.531 35.375 15.484 1 91.38 195 TYR A CA 1
ATOM 1501 C C . TYR A 1 195 ? 26.016 36.469 14.555 1 91.38 195 TYR A C 1
ATOM 1503 O O . TYR A 1 195 ? 26.297 36.219 13.375 1 91.38 195 TYR A O 1
ATOM 1511 N N . LEU A 1 196 ? 26.125 37.688 15.188 1 89.12 196 LEU A N 1
ATOM 1512 C CA . LEU A 1 196 ? 26.484 38.812 14.367 1 89.12 196 LEU A CA 1
ATOM 1513 C C . LEU A 1 196 ? 27.656 39.594 14.969 1 89.12 196 LEU A C 1
ATOM 1515 O O . LEU A 1 196 ? 27.781 39.656 16.188 1 89.12 196 LEU A O 1
ATOM 1519 N N . THR A 1 197 ? 28.5 39.969 14.125 1 90.25 197 THR A N 1
ATOM 1520 C CA . THR A 1 197 ? 29.516 40.969 14.445 1 90.25 197 THR A CA 1
ATOM 1521 C C . THR A 1 197 ? 29.375 42.188 13.555 1 90.25 197 THR A C 1
ATOM 1523 O O . THR A 1 197 ? 29.531 42.125 12.336 1 90.25 197 THR A O 1
ATOM 1526 N N . LEU A 1 198 ? 29.125 43.312 14.211 1 89.5 198 LEU A N 1
ATOM 1527 C CA . LEU A 1 198 ? 28.75 44.469 13.438 1 89.5 198 LEU A CA 1
ATOM 1528 C C . LEU A 1 198 ? 29.703 45.625 13.688 1 89.5 198 LEU A C 1
ATOM 1530 O O . LEU A 1 198 ? 30.109 45.875 14.82 1 89.5 198 LEU A O 1
ATOM 1534 N N . GLY A 1 199 ? 30.016 46.312 12.602 1 86.81 199 GLY A N 1
ATOM 1535 C CA . GLY A 1 199 ? 30.719 47.594 12.641 1 86.81 199 GLY A CA 1
ATOM 1536 C C . GLY A 1 199 ? 29.875 48.75 12.141 1 86.81 199 GLY A C 1
ATOM 1537 O O . GLY A 1 199 ? 28.703 48.562 11.812 1 86.81 199 GLY A O 1
ATOM 1538 N N . PRO A 1 200 ? 30.453 50 12.211 1 85.38 200 PRO A N 1
ATOM 1539 C CA . PRO A 1 200 ? 29.703 51.156 11.766 1 85.38 200 PRO A CA 1
ATOM 1540 C C . PRO A 1 200 ? 29.188 51.031 10.344 1 85.38 200 PRO A C 1
ATOM 1542 O O . PRO A 1 200 ? 28.156 51.625 10 1 85.38 200 PRO A O 1
ATOM 1545 N N . GLN A 1 201 ? 29.859 50.219 9.531 1 86.69 201 GLN A N 1
ATOM 1546 C CA . GLN A 1 201 ? 29.438 50.062 8.141 1 86.69 201 GLN A CA 1
ATOM 1547 C C . GLN A 1 201 ? 28.156 49.219 8.039 1 86.69 201 GLN A C 1
ATOM 1549 O O . GLN A 1 201 ? 27.5 49.219 6.992 1 86.69 201 GLN A O 1
ATOM 1554 N N . HIS A 1 202 ? 27.797 48.594 9.102 1 85.12 202 HIS A N 1
ATOM 1555 C CA . HIS A 1 202 ? 26.625 47.75 9.086 1 85.12 202 HIS A CA 1
ATOM 1556 C C . HIS A 1 202 ? 25.422 48.438 9.711 1 85.12 202 HIS A C 1
ATOM 1558 O O . HIS A 1 202 ? 24.438 47.781 10.055 1 85.12 202 HIS A O 1
ATOM 1564 N N . ALA A 1 203 ? 25.406 49.656 9.922 1 84.12 203 ALA A N 1
ATOM 1565 C CA . ALA A 1 203 ? 24.391 50.406 10.664 1 84.12 203 ALA A CA 1
ATOM 1566 C C . ALA A 1 203 ? 23.031 50.312 9.977 1 84.12 203 ALA A C 1
ATOM 1568 O O . ALA A 1 203 ? 22 50.344 10.633 1 84.12 203 ALA A O 1
ATOM 1569 N N . ASN A 1 204 ? 23.047 50.031 8.711 1 86.25 204 ASN A N 1
ATOM 1570 C CA . ASN A 1 204 ? 21.766 50.031 7.996 1 86.25 204 ASN A CA 1
ATOM 1571 C C . ASN A 1 204 ? 21.312 48.625 7.664 1 86.25 204 ASN A C 1
ATOM 1573 O O . ASN A 1 204 ? 20.328 48.438 6.941 1 86.25 204 ASN A O 1
ATOM 1577 N N . LYS A 1 205 ? 21.984 47.688 8.25 1 87.44 205 LYS A N 1
ATOM 1578 C CA . LYS A 1 205 ? 21.609 46.312 7.938 1 87.44 205 LYS A CA 1
ATOM 1579 C C . LYS A 1 205 ? 20.391 45.875 8.734 1 87.44 205 LYS A C 1
ATOM 1581 O O . LYS A 1 205 ? 20.25 46.219 9.914 1 87.44 205 LYS A O 1
ATOM 1586 N N . VAL A 1 206 ? 19.5 45.312 7.996 1 91.38 206 VAL A N 1
ATOM 1587 C CA . VAL A 1 206 ? 18.297 44.75 8.609 1 91.38 206 VAL A CA 1
ATOM 1588 C C . VAL A 1 206 ? 18.266 43.219 8.414 1 91.38 206 VAL A C 1
ATOM 1590 O O . VAL A 1 206 ? 18.516 42.75 7.312 1 91.38 206 VAL A O 1
ATOM 1593 N N . TYR A 1 207 ? 18.016 42.625 9.484 1 91.44 207 TYR A N 1
ATOM 1594 C CA . TYR A 1 207 ? 17.969 41.156 9.445 1 91.44 207 TYR A CA 1
ATOM 1595 C C . TYR A 1 207 ? 16.547 40.656 9.594 1 91.44 207 TYR A C 1
ATOM 1597 O O . TYR A 1 207 ? 15.719 41.312 10.266 1 91.44 207 TYR A O 1
ATOM 1605 N N . ILE A 1 208 ? 16.312 39.5 8.859 1 92.94 208 ILE A N 1
ATOM 1606 C CA . ILE A 1 208 ? 14.961 38.938 8.836 1 92.94 208 ILE A CA 1
ATOM 1607 C C . ILE A 1 208 ? 15.008 37.469 9.305 1 92.94 208 ILE A C 1
ATOM 1609 O O . ILE A 1 208 ? 15.836 36.688 8.82 1 92.94 208 ILE A O 1
ATOM 1613 N N . CYS A 1 209 ? 14.18 37.156 10.25 1 93.75 209 CYS A N 1
ATOM 1614 C CA . CYS A 1 209 ? 13.961 35.781 10.641 1 93.75 209 CYS A CA 1
ATOM 1615 C C . CYS A 1 209 ? 12.633 35.281 10.102 1 93.75 209 CYS A C 1
ATOM 1617 O O . CYS A 1 209 ? 11.578 35.844 10.383 1 93.75 209 CYS A O 1
ATOM 1619 N N . THR A 1 210 ? 12.758 34.25 9.305 1 94.31 210 THR A N 1
ATOM 1620 C CA . THR A 1 210 ? 11.555 33.625 8.773 1 94.31 210 THR A CA 1
ATOM 1621 C C . THR A 1 210 ? 11.352 32.25 9.391 1 94.31 210 THR A C 1
ATOM 1623 O O . THR A 1 210 ? 12.258 31.422 9.375 1 94.31 210 THR A O 1
ATOM 1626 N N . VAL A 1 211 ? 10.172 32.062 9.992 1 95.19 211 VAL A N 1
ATOM 1627 C CA . VAL A 1 211 ? 9.781 30.797 10.57 1 95.19 211 VAL A CA 1
ATOM 1628 C C . VAL A 1 211 ? 8.664 30.172 9.742 1 95.19 211 VAL A C 1
ATOM 1630 O O . VAL A 1 211 ? 7.707 30.844 9.367 1 95.19 211 VAL A O 1
ATOM 1633 N N . SER A 1 212 ? 8.875 28.859 9.43 1 96.06 212 SER A N 1
ATOM 1634 C CA . SER A 1 212 ? 7.871 28.234 8.578 1 96.06 212 SER A CA 1
ATOM 1635 C C . SER A 1 212 ? 7.598 26.797 9.008 1 96.06 212 SER A C 1
ATOM 1637 O O . SER A 1 212 ? 8.414 26.188 9.703 1 96.06 212 SER A O 1
ATOM 1639 N N . ASN A 1 213 ? 6.41 26.344 8.734 1 96.81 213 ASN A N 1
ATOM 1640 C CA . ASN A 1 213 ? 6.039 24.922 8.703 1 96.81 213 ASN A CA 1
ATOM 1641 C C . ASN A 1 213 ? 5.141 24.609 7.512 1 96.81 213 ASN A C 1
ATOM 1643 O O . ASN A 1 213 ? 4.895 25.469 6.668 1 96.81 213 ASN A O 1
ATOM 1647 N N . PRO A 1 214 ? 4.695 23.438 7.355 1 96.94 214 PRO A N 1
ATOM 1648 C CA . PRO A 1 214 ? 4 23.078 6.121 1 96.94 214 PRO A CA 1
ATOM 1649 C C . PRO A 1 214 ? 2.752 23.922 5.875 1 96.94 214 PRO A C 1
ATOM 1651 O O . PRO A 1 214 ? 2.32 24.078 4.73 1 96.94 214 PRO A O 1
ATOM 1654 N N . ILE A 1 215 ? 2.168 24.547 6.867 1 97.25 215 ILE A N 1
ATOM 1655 C CA . ILE A 1 215 ? 0.886 25.203 6.633 1 97.25 215 ILE A CA 1
ATOM 1656 C C . ILE A 1 215 ? 1.021 26.703 6.887 1 97.25 215 ILE A C 1
ATOM 1658 O O . ILE A 1 215 ? 0.088 27.469 6.637 1 97.25 215 ILE A O 1
ATOM 1662 N N . SER A 1 216 ? 2.102 27.219 7.406 1 96.88 216 SER A N 1
ATOM 1663 C CA . SER A 1 216 ? 2.213 28.641 7.738 1 96.88 216 SER A CA 1
ATOM 1664 C C . SER A 1 216 ? 3.66 29.109 7.66 1 96.88 216 SER A C 1
ATOM 1666 O O . SER A 1 216 ? 4.59 28.297 7.762 1 96.88 216 SER A O 1
ATOM 1668 N N . SER A 1 217 ? 3.863 30.422 7.387 1 96.69 217 SER A N 1
ATOM 1669 C CA . SER A 1 217 ? 5.156 31.094 7.328 1 96.69 217 SER A CA 1
ATOM 1670 C C . SER A 1 217 ? 5.039 32.531 7.793 1 96.69 217 SER A C 1
ATOM 1672 O O . SER A 1 217 ? 4.176 33.281 7.32 1 96.69 217 SER A O 1
ATOM 1674 N N . TYR A 1 218 ? 5.883 32.875 8.727 1 97.31 218 TYR A N 1
ATOM 1675 C CA . TYR A 1 218 ? 5.895 34.25 9.25 1 97.31 218 TYR A CA 1
ATOM 1676 C C . TYR A 1 218 ? 7.316 34.781 9.336 1 97.31 218 TYR A C 1
ATOM 1678 O O . TYR A 1 218 ? 8.266 34.031 9.5 1 97.31 218 TYR A O 1
ATOM 1686 N N . SER A 1 219 ? 7.402 36.062 9.195 1 95.06 219 SER A N 1
ATOM 1687 C CA . SER A 1 219 ? 8.719 36.688 9.281 1 95.06 219 SER A CA 1
ATOM 1688 C C . SER A 1 219 ? 8.703 37.875 10.234 1 95.06 219 SER A C 1
ATOM 1690 O O . SER A 1 219 ? 7.656 38.469 10.461 1 95.06 219 SER A O 1
ATOM 1692 N N . GLN A 1 220 ? 9.891 38.094 10.875 1 95.88 220 GLN A N 1
ATOM 1693 C CA . GLN A 1 220 ? 10.125 39.25 11.727 1 95.88 220 GLN A CA 1
ATOM 1694 C C . GLN A 1 220 ? 11.453 39.906 11.391 1 95.88 220 GLN A C 1
ATOM 1696 O O . GLN A 1 220 ? 12.453 39.25 11.133 1 95.88 220 GLN A O 1
ATOM 1701 N N . THR A 1 221 ? 11.461 41.219 11.352 1 94.12 221 THR A N 1
ATOM 1702 C CA . THR A 1 221 ? 12.672 41.969 11.055 1 94.12 221 THR A CA 1
ATOM 1703 C C . THR A 1 221 ? 13.305 42.5 12.344 1 94.12 221 THR A C 1
ATOM 1705 O O . THR A 1 221 ? 12.625 42.656 13.352 1 94.12 221 THR A O 1
ATOM 1708 N N . PHE A 1 222 ? 14.625 42.719 12.234 1 93.25 222 PHE A N 1
ATOM 1709 C CA . PHE A 1 222 ? 15.391 43.25 13.359 1 93.25 222 PHE A CA 1
ATOM 1710 C C . PHE A 1 222 ? 16.516 44.156 12.875 1 93.25 222 PHE A C 1
ATOM 1712 O O . PHE A 1 222 ? 17.297 43.75 11.992 1 93.25 222 PHE A O 1
ATOM 1719 N N . SER A 1 223 ? 16.578 45.25 13.477 1 92.12 223 SER A N 1
ATOM 1720 C CA . SER A 1 223 ? 17.688 46.188 13.234 1 92.12 223 SER A CA 1
ATOM 1721 C C . SER A 1 223 ? 18.625 46.25 14.43 1 92.12 223 SER A C 1
ATOM 1723 O O . SER A 1 223 ? 18.297 46.906 15.445 1 92.12 223 SER A O 1
ATOM 1725 N N . PRO A 1 224 ? 19.781 45.75 14.359 1 88.56 224 PRO A N 1
ATOM 1726 C CA . PRO A 1 224 ? 20.625 45.562 15.547 1 88.56 224 PRO A CA 1
ATOM 1727 C C . PRO A 1 224 ? 21.422 46.812 15.906 1 88.56 224 PRO A C 1
ATOM 1729 O O . PRO A 1 224 ? 21.859 46.969 17.047 1 88.56 224 PRO A O 1
ATOM 1732 N N . TRP A 1 225 ? 21.609 47.75 15.039 1 84.44 225 TRP A N 1
ATOM 1733 C CA . TRP A 1 225 ? 22.594 48.812 15.258 1 84.44 225 TRP A CA 1
ATOM 1734 C C . TRP A 1 225 ? 22.156 49.75 16.375 1 84.44 225 TRP A C 1
ATOM 1736 O O . TRP A 1 225 ? 22.984 50.344 17.078 1 84.44 225 TRP A O 1
ATOM 1746 N N . ALA A 1 226 ? 20.859 49.844 16.656 1 80.25 226 ALA A N 1
ATOM 1747 C CA . ALA A 1 226 ? 20.375 50.75 17.703 1 80.25 226 ALA A CA 1
ATOM 1748 C C . ALA A 1 226 ? 20.953 50.375 19.062 1 80.25 226 ALA A C 1
ATOM 1750 O O . ALA A 1 226 ? 21.25 51.219 19.891 1 80.25 226 ALA A O 1
ATOM 1751 N N . GLY A 1 227 ? 21.281 49.125 19.25 1 79.88 227 GLY A N 1
ATOM 1752 C CA . GLY A 1 227 ? 21.844 48.688 20.516 1 79.88 227 GLY A CA 1
ATOM 1753 C C . GLY A 1 227 ? 23.359 48.719 20.531 1 79.88 227 GLY A C 1
ATOM 1754 O O . GLY A 1 227 ? 23.969 48.5 21.578 1 79.88 227 GLY A O 1
ATOM 1755 N N . CYS A 1 228 ? 23.938 49.031 19.422 1 82.88 228 CYS A N 1
ATOM 1756 C CA 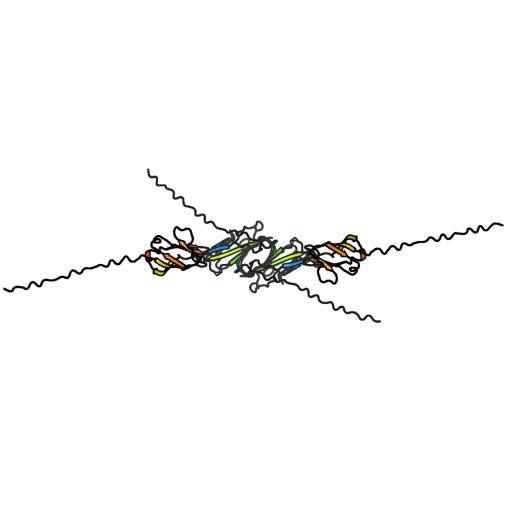. CYS A 1 228 ? 25.391 48.969 19.281 1 82.88 228 CYS A CA 1
ATOM 1757 C C . CYS A 1 228 ? 25.969 50.375 19.188 1 82.88 228 CYS A C 1
ATOM 1759 O O . CYS A 1 228 ? 27.203 50.531 19.172 1 82.88 228 CYS A O 1
ATOM 1761 N N . ARG A 1 229 ? 25.234 51.344 19.141 1 75.12 229 ARG A N 1
ATOM 1762 C CA . ARG A 1 229 ? 25.75 52.719 18.969 1 75.12 229 ARG A CA 1
ATOM 1763 C C . ARG A 1 229 ? 26.734 53.062 20.094 1 75.12 229 ARG A C 1
ATOM 1765 O O . ARG A 1 229 ? 26.469 52.781 21.266 1 75.12 229 ARG A O 1
ATOM 1772 N N . PRO A 1 230 ? 27.922 53.469 19.641 1 68.12 230 PRO A N 1
ATOM 1773 C CA . PRO A 1 230 ? 28.828 53.938 20.688 1 68.12 230 PRO A CA 1
ATOM 1774 C C . PRO A 1 230 ? 28.25 55.125 21.484 1 68.12 230 PRO A C 1
ATOM 1776 O O . PRO A 1 230 ? 27.453 55.906 20.953 1 68.12 230 PRO A O 1
ATOM 1779 N N . ASP A 1 231 ? 28.188 55.062 22.812 1 59.19 231 ASP A N 1
ATOM 1780 C CA . ASP A 1 231 ? 27.797 56.219 23.641 1 59.19 231 ASP A CA 1
ATOM 1781 C C . ASP A 1 231 ? 28.469 57.5 23.125 1 59.19 231 ASP A C 1
ATOM 1783 O O . ASP A 1 231 ? 29.625 57.469 22.734 1 59.19 231 ASP A O 1
ATOM 1787 N N . PRO A 1 232 ? 27.656 58.406 22.719 1 59.16 232 PRO A N 1
ATOM 1788 C CA . PRO A 1 232 ? 28.344 59.656 22.406 1 59.16 232 PRO A CA 1
ATOM 1789 C C . PRO A 1 232 ? 29.391 60.031 23.453 1 59.16 232 PRO A C 1
ATOM 1791 O O . PRO A 1 232 ? 29.266 59.656 24.609 1 59.16 232 PRO A O 1
ATOM 1794 N N . PRO A 1 233 ? 30.531 60.344 22.984 1 53.41 233 PRO A N 1
ATOM 1795 C CA . PRO A 1 233 ? 31.469 60.781 24.016 1 53.41 233 PRO A CA 1
ATOM 1796 C C . PRO A 1 233 ? 30.828 61.656 25.078 1 53.41 233 PRO A C 1
ATOM 1798 O O . PRO A 1 233 ? 29.969 62.5 24.766 1 53.41 233 PRO A O 1
ATOM 1801 N N . GLU A 1 234 ? 30.531 61.125 26.219 1 52.62 234 GLU A N 1
ATOM 1802 C CA . GLU A 1 234 ? 30.125 62 27.312 1 52.62 234 GLU A CA 1
ATOM 1803 C C . GLU A 1 234 ? 30.797 63.375 27.219 1 52.62 234 GLU A C 1
ATOM 1805 O O . GLU A 1 234 ? 32.031 63.438 27.172 1 52.62 234 GLU A O 1
ATOM 1810 N N . ARG A 1 235 ? 30.172 64.25 26.547 1 49.56 235 ARG A N 1
ATOM 1811 C CA . ARG A 1 235 ? 30.703 65.562 26.719 1 49.56 235 ARG A CA 1
ATOM 1812 C C . ARG A 1 235 ? 31.031 65.812 28.188 1 49.56 235 ARG A C 1
ATOM 1814 O O . ARG A 1 235 ? 30.156 65.75 29.047 1 49.56 235 ARG A O 1
ATOM 1821 N N . LYS A 1 236 ? 32.219 65.562 28.625 1 49.91 236 LYS A N 1
ATOM 1822 C CA . LYS A 1 236 ? 32.688 66.125 29.875 1 49.91 236 LYS A CA 1
ATOM 1823 C C . LYS A 1 236 ? 32.375 67.562 30 1 49.91 236 LYS A C 1
ATOM 1825 O O . LYS A 1 236 ? 32.75 68.375 29.156 1 49.91 236 LYS A O 1
ATOM 1830 N N . PHE A 1 237 ? 31.25 67.875 30.547 1 45.78 237 PHE A N 1
ATOM 1831 C CA . PHE A 1 237 ? 30.984 69.25 31 1 45.78 237 PHE A CA 1
ATOM 1832 C C . PHE A 1 237 ? 32.125 69.75 31.875 1 45.78 237 PHE A C 1
ATOM 1834 O O . PHE A 1 237 ? 32.406 69.188 32.938 1 45.78 237 PHE A O 1
ATOM 1841 N N . SER A 1 238 ? 33.25 70.25 31.25 1 46.47 238 SER A N 1
ATOM 1842 C CA . SER A 1 238 ? 34.25 71 32 1 46.47 238 SER A CA 1
ATOM 1843 C C . SER A 1 238 ? 33.625 72.188 32.719 1 46.47 238 SER A C 1
ATOM 1845 O O . SER A 1 238 ? 33.281 73.188 32.062 1 46.47 238 SER A O 1
ATOM 1847 N N . GLY A 1 239 ? 32.594 72.062 33.594 1 41.41 239 GLY A N 1
ATOM 1848 C CA . GLY A 1 239 ? 32.125 73.125 34.438 1 41.41 239 GLY A CA 1
ATOM 1849 C C . GLY A 1 239 ? 33.219 73.812 35.219 1 41.41 239 GLY A C 1
ATOM 1850 O O . GLY A 1 239 ? 33.875 73.25 36.062 1 41.41 239 GLY A O 1
ATOM 1851 N N . VAL A 1 240 ? 34.031 74.688 34.531 1 44.75 240 VAL A N 1
ATOM 1852 C CA . VAL A 1 240 ? 34.906 75.688 35.219 1 44.75 240 VAL A CA 1
ATOM 1853 C C . VAL A 1 240 ? 34.125 76.438 36.25 1 44.75 240 VAL A C 1
ATOM 1855 O O . VAL A 1 240 ? 33.188 77.188 35.906 1 44.75 240 VAL A O 1
ATOM 1858 N N . LYS A 1 241 ? 33.969 76 37.469 1 44.62 241 LYS A N 1
ATOM 1859 C CA . LYS A 1 241 ? 33.5 76.75 38.656 1 44.62 241 LYS A CA 1
ATOM 1860 C C . LYS A 1 241 ? 34.281 78 38.844 1 44.62 241 LYS A C 1
ATOM 1862 O O . LYS A 1 241 ? 35.469 78 39.156 1 44.62 241 LYS A O 1
ATOM 1867 N N . LYS A 1 242 ? 34.031 79.125 38.156 1 45.5 242 LYS A N 1
ATOM 1868 C CA . LYS A 1 242 ? 34.5 80.438 38.531 1 45.5 242 LYS A CA 1
ATOM 1869 C C . LYS A 1 242 ? 34.125 80.812 39.969 1 45.5 242 LYS A C 1
ATOM 1871 O O . LYS A 1 242 ? 32.969 80.75 40.375 1 45.5 242 LYS A O 1
ATOM 1876 N N . ARG A 1 243 ? 35.094 80.625 41.031 1 37.09 243 ARG A N 1
ATOM 1877 C CA . ARG A 1 243 ? 35.094 81 42.438 1 37.09 243 ARG A CA 1
ATOM 1878 C C . ARG A 1 243 ? 34.719 82.438 42.625 1 37.09 243 ARG A C 1
ATOM 1880 O O . ARG A 1 243 ? 35.25 83.312 41.906 1 37.09 243 ARG A O 1
ATOM 1887 N N . LEU A 1 244 ? 33.625 82.75 43.344 1 36.5 244 LEU A N 1
ATOM 1888 C CA . LEU A 1 244 ? 32.844 83.812 44 1 36.5 244 LEU A CA 1
ATOM 1889 C C . LEU A 1 244 ? 33.688 84.625 44.938 1 36.5 244 LEU A C 1
ATOM 1891 O O . LEU A 1 244 ? 33.906 84.188 46.094 1 36.5 244 LEU A O 1
ATOM 1895 N N . GLY A 1 245 ? 34.969 85.125 44.625 1 38.56 245 GLY A N 1
ATOM 1896 C CA . GLY A 1 245 ? 35.656 85.812 45.688 1 38.56 245 GLY A CA 1
ATOM 1897 C C . GLY A 1 245 ? 34.875 87 46.219 1 38.56 245 GLY A C 1
ATOM 1898 O O . GLY A 1 245 ? 34.594 87.938 45.5 1 38.56 245 GLY A O 1
ATOM 1899 N N . GLN A 1 246 ? 33.875 86.875 47.062 1 33.41 246 GLN A N 1
ATOM 1900 C CA . GLN A 1 246 ? 33.062 87.875 47.781 1 33.41 246 GLN A CA 1
ATOM 1901 C C . GLN A 1 246 ? 33.938 88.812 48.625 1 33.41 246 GLN A C 1
ATOM 1903 O O . GLN A 1 246 ? 34.625 88.312 49.531 1 33.41 246 GLN A O 1
ATOM 1908 N N . ARG A 1 247 ? 34.625 89.875 48.031 1 39.31 247 ARG A N 1
ATOM 1909 C CA . ARG A 1 247 ? 35.344 90.938 48.719 1 39.31 247 ARG A CA 1
ATOM 1910 C C . ARG A 1 247 ? 34.5 91.562 49.844 1 39.31 247 ARG A C 1
ATOM 1912 O O . ARG A 1 247 ? 33.344 91.938 49.625 1 39.31 247 ARG A O 1
ATOM 1919 N N . ARG A 1 248 ? 34.688 91.188 51.188 1 34.88 248 ARG A N 1
ATOM 1920 C CA . ARG A 1 248 ? 34.25 91.625 52.5 1 34.88 248 ARG A CA 1
ATOM 1921 C C . ARG A 1 248 ? 34.5 93.125 52.688 1 34.88 248 ARG A C 1
ATOM 1923 O O . ARG A 1 248 ? 35.656 93.562 52.719 1 34.88 248 ARG A O 1
ATOM 1930 N N . GLY A 1 249 ? 33.844 94.062 51.812 1 34.44 249 GLY A N 1
ATOM 1931 C CA . GLY A 1 249 ? 33.969 95.438 52.125 1 34.44 249 GLY A CA 1
ATOM 1932 C C . GLY A 1 249 ? 33.719 95.75 53.594 1 34.44 249 GLY A C 1
ATOM 1933 O O . GLY A 1 249 ? 32.75 95.312 54.156 1 34.44 249 GLY A O 1
ATOM 1934 N N . ILE A 1 250 ? 34.75 95.938 54.375 1 35.38 250 ILE A N 1
ATOM 1935 C CA . ILE A 1 250 ? 34.875 96.375 55.781 1 35.38 250 ILE A CA 1
ATOM 1936 C C . ILE A 1 250 ? 34.156 97.688 55.969 1 35.38 250 ILE A C 1
ATOM 1938 O O . ILE A 1 250 ? 34.406 98.688 55.25 1 35.38 250 ILE A O 1
ATOM 1942 N N . ARG A 1 251 ? 32.969 97.75 56.594 1 30.31 251 ARG A N 1
ATOM 1943 C CA . ARG A 1 251 ? 32.188 98.875 57.062 1 30.31 251 ARG A CA 1
ATOM 1944 C C . ARG A 1 251 ? 33 99.812 57.938 1 30.31 251 ARG A C 1
ATOM 1946 O O . ARG A 1 251 ? 33.594 99.312 58.938 1 30.31 251 ARG A O 1
ATOM 1953 N N . ASN A 1 252 ? 33.688 100.75 57.281 1 30 252 ASN A N 1
ATOM 1954 C CA . ASN A 1 252 ? 34.188 101.938 57.938 1 30 252 ASN A CA 1
ATOM 1955 C C . ASN A 1 252 ? 33.094 102.625 58.781 1 30 252 ASN A C 1
ATOM 1957 O O . ASN A 1 252 ? 32.031 103 58.25 1 30 252 ASN A O 1
ATOM 1961 N N . ARG A 1 253 ? 32.938 102.25 60.062 1 30.16 253 ARG A N 1
ATOM 1962 C CA . ARG A 1 253 ? 32.125 102.938 61.031 1 30.16 253 ARG A CA 1
ATOM 1963 C C . ARG A 1 253 ? 32.406 104.438 61.031 1 30.16 253 ARG A C 1
ATOM 1965 O O . ARG A 1 253 ? 33.594 104.875 60.906 1 30.16 253 ARG A O 1
ATOM 1972 N N . ASN A 1 254 ? 31.297 105.312 61 1 25.66 254 ASN A N 1
ATOM 1973 C CA . ASN A 1 254 ? 31.188 106.625 61.656 1 25.66 254 ASN A CA 1
ATOM 1974 C C . ASN A 1 254 ? 31.656 106.562 63.125 1 25.66 254 ASN A C 1
ATOM 1976 O O . ASN A 1 254 ? 31.328 105.625 63.844 1 25.66 254 ASN A O 1
ATOM 1980 N N . MET B 1 1 ? 13.781 -71.062 1.554 1 23.67 1 MET B N 1
ATOM 1981 C CA . MET B 1 1 ? 14.273 -69.875 0.885 1 23.67 1 MET B CA 1
ATOM 1982 C C . MET B 1 1 ? 13.297 -68.688 1.062 1 23.67 1 MET B C 1
ATOM 1984 O O . MET B 1 1 ? 13.289 -67.75 0.259 1 23.67 1 MET B O 1
ATOM 1988 N N . ASP B 1 2 ? 12.516 -68.625 2.014 1 28.97 2 ASP B N 1
ATOM 1989 C CA . ASP B 1 2 ? 11.289 -67.812 2.188 1 28.97 2 ASP B CA 1
ATOM 1990 C C . ASP B 1 2 ? 11.602 -66.312 2.334 1 28.97 2 ASP B C 1
ATOM 1992 O O . ASP B 1 2 ? 12.516 -65.938 3.072 1 28.97 2 ASP B O 1
ATOM 1996 N N . PRO B 1 3 ? 11.273 -65.375 1.25 1 28.52 3 PRO B N 1
ATOM 1997 C CA . PRO B 1 3 ? 11.508 -63.969 0.97 1 28.52 3 PRO B CA 1
ATOM 1998 C C . PRO B 1 3 ? 10.906 -63.031 2.031 1 28.52 3 PRO B C 1
ATOM 2000 O O . PRO B 1 3 ? 9.68 -63 2.195 1 28.52 3 PRO B O 1
ATOM 2003 N N . ARG B 1 4 ? 11.367 -62.938 3.301 1 32.59 4 ARG B N 1
ATOM 2004 C CA . ARG B 1 4 ? 11.023 -62.031 4.375 1 32.59 4 ARG B CA 1
ATOM 2005 C C . ARG B 1 4 ? 10.914 -60.594 3.854 1 32.59 4 ARG B C 1
ATOM 2007 O O . ARG B 1 4 ? 11.773 -60.125 3.096 1 32.59 4 ARG B O 1
ATOM 2014 N N . GLY B 1 5 ? 9.664 -60.062 3.727 1 30.11 5 GLY B N 1
ATOM 2015 C CA . GLY B 1 5 ? 8.984 -58.844 3.305 1 30.11 5 GLY B CA 1
ATOM 2016 C C . GLY B 1 5 ? 9.664 -57.594 3.805 1 30.11 5 GLY B C 1
ATOM 2017 O O . GLY B 1 5 ? 9.938 -57.469 5 1 30.11 5 GLY B O 1
ATOM 2018 N N . LEU B 1 6 ? 10.641 -56.938 3.041 1 33.94 6 LEU B N 1
ATOM 2019 C CA . LEU B 1 6 ? 11.289 -55.625 3.045 1 33.94 6 LEU B CA 1
ATOM 2020 C C . LEU B 1 6 ? 10.281 -54.5 3.324 1 33.94 6 LEU B C 1
ATOM 2022 O O . LEU B 1 6 ? 9.422 -54.219 2.49 1 33.94 6 LEU B O 1
ATOM 2026 N N . LEU B 1 7 ? 9.602 -54.5 4.48 1 33.62 7 LEU B N 1
ATOM 2027 C CA . LEU B 1 7 ? 8.828 -53.375 5.02 1 33.62 7 LEU B CA 1
ATOM 2028 C C . LEU B 1 7 ? 9.555 -52.062 4.785 1 33.62 7 LEU B C 1
ATOM 2030 O O . LEU B 1 7 ? 10.688 -51.875 5.234 1 33.62 7 LEU B O 1
ATOM 2034 N N . SER B 1 8 ? 9.352 -51.438 3.518 1 29.48 8 SER B N 1
ATOM 2035 C CA . SER B 1 8 ? 9.695 -50.156 2.941 1 29.48 8 SER B CA 1
ATOM 2036 C C . SER B 1 8 ? 9.336 -49 3.887 1 29.48 8 SER B C 1
ATOM 2038 O O . SER B 1 8 ? 8.172 -48.844 4.27 1 29.48 8 SER B O 1
ATOM 2040 N N . LEU B 1 9 ? 10.125 -48.688 4.93 1 32.09 9 LEU B N 1
ATOM 2041 C CA . LEU B 1 9 ? 10.234 -47.469 5.727 1 32.09 9 LEU B CA 1
ATOM 2042 C C . LEU B 1 9 ? 10.078 -46.219 4.852 1 32.09 9 LEU B C 1
ATOM 2044 O O . LEU B 1 9 ? 10.953 -45.906 4.031 1 32.09 9 LEU B O 1
ATOM 2048 N N . ASN B 1 10 ? 8.859 -45.906 4.223 1 28.94 10 ASN B N 1
ATOM 2049 C CA . ASN B 1 10 ? 8.305 -44.688 3.609 1 28.94 10 ASN B CA 1
ATOM 2050 C C . ASN B 1 10 ? 8.664 -43.438 4.402 1 28.94 10 ASN B C 1
ATOM 2052 O O . ASN B 1 10 ? 8.234 -43.281 5.551 1 28.94 10 ASN B O 1
ATOM 2056 N N . PHE B 1 11 ? 9.906 -42.812 4.258 1 31.03 11 PHE B N 1
ATOM 2057 C CA . PHE B 1 11 ? 10.398 -41.5 4.652 1 31.03 11 PHE B CA 1
ATOM 2058 C C . PHE B 1 11 ? 9.367 -40.438 4.34 1 31.03 11 PHE B C 1
ATOM 2060 O O . PHE B 1 11 ? 8.938 -40.281 3.191 1 31.03 11 PHE B O 1
ATOM 2067 N N . LEU B 1 12 ? 8.469 -40.031 5.285 1 28.73 12 LEU B N 1
ATOM 2068 C CA . LEU B 1 12 ? 7.629 -38.875 5.469 1 28.73 12 LEU B CA 1
ATOM 2069 C C . LEU B 1 12 ? 8.367 -37.594 5.051 1 28.73 12 LEU B C 1
ATOM 2071 O O . LEU B 1 12 ? 9.281 -37.156 5.75 1 28.73 12 LEU B O 1
ATOM 2075 N N . LEU B 1 13 ? 8.672 -37.406 3.738 1 26.31 13 LEU B N 1
ATOM 2076 C CA . LEU B 1 13 ? 9.07 -36.094 3.193 1 26.31 13 LEU B CA 1
ATOM 2077 C C . LEU B 1 13 ? 8.18 -35 3.734 1 26.31 13 LEU B C 1
ATOM 2079 O O . LEU B 1 13 ? 6.98 -34.938 3.434 1 26.31 13 LEU B O 1
ATOM 2083 N N . PHE B 1 14 ? 8.414 -34.5 4.98 1 28.44 14 PHE B N 1
ATOM 2084 C CA . PHE B 1 14 ? 7.922 -33.25 5.531 1 28.44 14 PHE B CA 1
ATOM 2085 C C . PHE B 1 14 ? 8.031 -32.125 4.508 1 28.44 14 PHE B C 1
ATOM 2087 O O . PHE B 1 14 ? 9.125 -31.828 4.027 1 28.44 14 PHE B O 1
ATOM 2094 N N . LEU B 1 15 ? 7 -31.922 3.666 1 28.27 15 LEU B N 1
ATOM 2095 C CA . LEU B 1 15 ? 6.668 -30.75 2.869 1 28.27 15 LEU B CA 1
ATOM 2096 C C . LEU B 1 15 ? 6.961 -29.469 3.641 1 28.27 15 LEU B C 1
ATOM 2098 O O . LEU B 1 15 ? 6.312 -29.188 4.652 1 28.27 15 LEU B O 1
ATOM 2102 N N . PHE B 1 16 ? 8.258 -29.047 3.719 1 27.72 16 PHE B N 1
ATOM 2103 C CA . PHE B 1 16 ? 8.609 -27.688 4.094 1 27.72 16 PHE B CA 1
ATOM 2104 C C . PHE B 1 16 ? 7.707 -26.672 3.398 1 27.72 16 PHE B C 1
ATOM 2106 O O . PHE B 1 16 ? 7.793 -26.5 2.182 1 27.72 16 PHE B O 1
ATOM 2113 N N . LEU B 1 17 ? 6.457 -26.5 3.783 1 30.17 17 LEU B N 1
ATOM 2114 C CA . LEU B 1 17 ? 5.727 -25.266 3.498 1 30.17 17 LEU B CA 1
ATOM 2115 C C . LEU B 1 17 ? 6.57 -24.047 3.84 1 30.17 17 LEU B C 1
ATOM 2117 O O . LEU B 1 17 ? 6.754 -23.719 5.016 1 30.17 17 LEU B O 1
ATOM 2121 N N . ALA B 1 18 ? 7.656 -23.828 3.166 1 31.33 18 ALA B N 1
ATOM 2122 C CA . ALA B 1 18 ? 8.328 -22.547 3.26 1 31.33 18 ALA B CA 1
ATOM 2123 C C . ALA B 1 18 ? 7.328 -21.391 3.133 1 31.33 18 ALA B C 1
ATOM 2125 O O . ALA B 1 18 ? 6.871 -21.078 2.031 1 31.33 18 ALA B O 1
ATOM 2126 N N . PHE B 1 19 ? 6.469 -21.156 4.145 1 33.78 19 PHE B N 1
ATOM 2127 C CA . PHE B 1 19 ? 5.93 -19.812 4.293 1 33.78 19 PHE B CA 1
ATOM 2128 C C . PHE B 1 19 ? 7.051 -18.781 4.363 1 33.78 19 PHE B C 1
ATOM 2130 O O . PHE B 1 19 ? 7.75 -18.688 5.375 1 33.78 19 PHE B O 1
ATOM 2137 N N . GLU B 1 20 ? 7.754 -18.578 3.289 1 32.91 20 GLU B N 1
ATOM 2138 C CA . GLU B 1 20 ? 8.523 -17.344 3.355 1 32.91 20 GLU B CA 1
ATOM 2139 C C . GLU B 1 20 ? 7.68 -16.203 3.9 1 32.91 20 GLU B C 1
ATOM 2141 O O . GLU B 1 20 ? 6.77 -15.719 3.223 1 32.91 20 GLU B O 1
ATOM 2146 N N . LEU B 1 21 ? 7.645 -16.141 5.215 1 28.83 21 LEU B N 1
ATOM 2147 C CA . LEU B 1 21 ? 7.289 -14.883 5.875 1 28.83 21 LEU B CA 1
ATOM 2148 C C . LEU B 1 21 ? 8.211 -13.758 5.422 1 28.83 21 LEU B C 1
ATOM 2150 O O . LEU B 1 21 ? 9.391 -13.734 5.766 1 28.83 21 LEU B O 1
ATOM 2154 N N . SER B 1 22 ? 8.258 -13.398 4.215 1 30.78 22 SER B N 1
ATOM 2155 C CA . SER B 1 22 ? 8.906 -12.133 3.896 1 30.78 22 SER B CA 1
ATOM 2156 C C . SER B 1 22 ? 8.469 -11.031 4.863 1 30.78 22 SER B C 1
ATOM 2158 O O . SER B 1 22 ? 7.281 -10.742 4.992 1 30.78 22 SER B O 1
ATOM 2160 N N . CYS B 1 23 ? 9.273 -10.93 5.973 1 29.06 23 CYS B N 1
ATOM 2161 C CA . CYS B 1 23 ? 9.258 -9.711 6.77 1 29.06 23 CYS B CA 1
ATOM 2162 C C . CYS B 1 23 ? 9.305 -8.469 5.879 1 29.06 23 CYS B C 1
ATOM 2164 O O . CYS B 1 23 ? 10.18 -8.352 5.023 1 29.06 23 CYS B O 1
ATOM 2166 N N . GLY B 1 24 ? 8.219 -7.766 5.781 1 29.98 24 GLY B N 1
ATOM 2167 C CA . GLY B 1 24 ? 7.824 -6.484 5.211 1 29.98 24 GLY B CA 1
ATOM 2168 C C . GLY B 1 24 ? 8.758 -5.352 5.586 1 29.98 24 GLY B C 1
ATOM 2169 O O . GLY B 1 24 ? 8.984 -5.094 6.77 1 29.98 24 GLY B O 1
ATOM 2170 N N . THR B 1 25 ? 9.773 -5.078 4.988 1 32.47 25 THR B N 1
ATOM 2171 C CA . THR B 1 25 ? 10.258 -3.701 5 1 32.47 25 THR B CA 1
ATOM 2172 C C . THR B 1 25 ? 9.094 -2.715 4.953 1 32.47 25 THR B C 1
ATOM 2174 O O . THR B 1 25 ? 7.984 -3.076 4.559 1 32.47 25 THR B O 1
ATOM 2177 N N . GLY B 1 26 ? 9.102 -1.412 5.531 1 31.67 26 GLY B N 1
ATOM 2178 C CA . GLY B 1 26 ? 8.219 -0.314 5.895 1 31.67 26 GLY B CA 1
ATOM 2179 C C . GLY B 1 26 ? 7.332 0.143 4.75 1 31.67 26 GLY B C 1
ATOM 2180 O O . GLY B 1 26 ? 6.77 1.238 4.797 1 31.67 26 GLY B O 1
ATOM 2181 N N . GLU B 1 27 ? 7.383 -0.227 3.502 1 36.12 27 GLU B N 1
ATOM 2182 C CA . GLU B 1 27 ? 6.406 0.326 2.566 1 36.12 27 GLU B CA 1
ATOM 2183 C C . GLU B 1 27 ? 4.98 0.028 3.02 1 36.12 27 GLU B C 1
ATOM 2185 O O . GLU B 1 27 ? 4.676 -1.091 3.438 1 36.12 27 GLU B O 1
ATOM 2190 N N . GLY B 1 28 ? 4.125 0.78 3.637 1 41.12 28 GLY B N 1
ATOM 2191 C CA . GLY B 1 28 ? 2.721 0.711 4.008 1 41.12 28 GLY B CA 1
ATOM 2192 C C . GLY B 1 28 ? 1.895 -0.143 3.064 1 41.12 28 GLY B C 1
ATOM 2193 O O . GLY B 1 28 ? 0.671 -0.005 3.006 1 41.12 28 GLY B O 1
ATOM 2194 N N . LEU B 1 29 ? 2.322 -0.717 1.921 1 46.47 29 LEU B N 1
ATOM 2195 C CA . LEU B 1 29 ? 1.59 -1.678 1.103 1 46.47 29 LEU B CA 1
ATOM 2196 C C . LEU B 1 29 ? 1.106 -2.852 1.946 1 46.47 29 LEU B C 1
ATOM 2198 O O . LEU B 1 29 ? 1.83 -3.336 2.82 1 46.47 29 LEU B O 1
ATOM 2202 N N . MET B 1 30 ? -0.203 -2.975 2.096 1 59.84 30 MET B N 1
ATOM 2203 C CA . MET B 1 30 ? -0.572 -4.23 2.746 1 59.84 30 MET B CA 1
ATOM 2204 C C . MET B 1 30 ? 0.313 -5.375 2.264 1 59.84 30 MET B C 1
ATOM 2206 O O . MET B 1 30 ? 0.549 -5.516 1.063 1 59.84 30 MET B O 1
ATOM 2210 N N . ASN B 1 31 ? 1.377 -5.707 2.855 1 77.06 31 ASN B N 1
ATOM 2211 C CA . ASN B 1 31 ? 2.125 -6.93 2.582 1 77.06 31 ASN B CA 1
ATOM 2212 C C . ASN B 1 31 ? 1.197 -8.133 2.428 1 77.06 31 ASN B C 1
ATOM 2214 O O . ASN B 1 31 ? 0.731 -8.695 3.42 1 77.06 31 ASN B O 1
ATOM 2218 N N . CYS B 1 32 ? 0.882 -8.398 1.104 1 88 32 CYS B N 1
ATOM 2219 C CA . CYS B 1 32 ? -0.035 -9.5 0.831 1 88 32 CYS B CA 1
ATOM 2220 C C . CYS B 1 32 ? 0.724 -10.805 0.62 1 88 32 CYS B C 1
ATOM 2222 O O . CYS B 1 32 ? 1.484 -10.938 -0.34 1 88 32 CYS B O 1
ATOM 2224 N N . PRO B 1 33 ? 0.563 -11.789 1.539 1 91.38 33 PRO B N 1
ATOM 2225 C CA . PRO B 1 33 ? 1.203 -13.094 1.337 1 91.38 33 PRO B CA 1
ATOM 2226 C C . PRO B 1 33 ? 0.892 -13.695 -0.031 1 91.38 33 PRO B C 1
ATOM 2228 O O . PRO B 1 33 ? -0.21 -13.516 -0.554 1 91.38 33 PRO B O 1
ATOM 2231 N N . LYS B 1 34 ? 1.849 -14.383 -0.518 1 94.25 34 LYS B N 1
ATOM 2232 C CA . LYS B 1 34 ? 1.707 -15 -1.831 1 94.25 34 LYS B CA 1
ATOM 2233 C C . LYS B 1 34 ? 1.307 -16.469 -1.705 1 94.25 34 LYS B C 1
ATOM 2235 O O . LYS B 1 34 ? 1.894 -17.203 -0.915 1 94.25 34 LYS B O 1
ATOM 2240 N N . ILE B 1 35 ? 0.306 -16.844 -2.465 1 96.5 35 ILE B N 1
ATOM 2241 C CA . ILE B 1 35 ? -0.129 -18.234 -2.557 1 96.5 35 ILE B CA 1
ATOM 2242 C C . ILE B 1 35 ? 0.115 -18.766 -3.969 1 96.5 35 ILE B C 1
ATOM 2244 O O . ILE B 1 35 ? -0.286 -18.125 -4.949 1 96.5 35 ILE B O 1
ATOM 2248 N N . LEU B 1 36 ? 0.799 -19.844 -4.027 1 97.88 36 LEU B N 1
ATOM 2249 C CA . LEU B 1 36 ? 1.08 -20.469 -5.32 1 97.88 36 LEU B CA 1
ATOM 2250 C C . LEU B 1 36 ? 0.107 -21.609 -5.598 1 97.88 36 LEU B C 1
ATOM 2252 O O . LEU B 1 36 ? -0.233 -22.375 -4.691 1 97.88 36 LEU B O 1
ATOM 2256 N N . GLY B 1 37 ? -0.396 -21.625 -6.805 1 97.62 37 GLY B N 1
ATOM 2257 C CA . GLY B 1 37 ? -1.297 -22.688 -7.207 1 97.62 37 GLY B CA 1
ATOM 2258 C C . GLY B 1 37 ? -1.022 -23.203 -8.609 1 97.62 37 GLY B C 1
ATOM 2259 O O . GLY B 1 37 ? -0.265 -22.594 -9.359 1 97.62 37 GLY B O 1
ATOM 2260 N N . ARG B 1 38 ? -1.563 -24.359 -8.891 1 97.88 38 ARG B N 1
ATOM 2261 C CA . ARG B 1 38 ? -1.469 -24.953 -10.219 1 97.88 38 ARG B CA 1
ATOM 2262 C C . ARG B 1 38 ? -2.67 -24.594 -11.078 1 97.88 38 ARG B C 1
ATOM 2264 O O . ARG B 1 38 ? -3.816 -24.797 -10.68 1 97.88 38 ARG B O 1
ATOM 2271 N N . LEU B 1 39 ? -2.324 -24.188 -12.266 1 97.5 39 LEU B N 1
ATOM 2272 C CA . LEU B 1 39 ? -3.379 -23.844 -13.211 1 97.5 39 LEU B CA 1
ATOM 2273 C C . LEU B 1 39 ? -4.285 -25.047 -13.477 1 97.5 39 LEU B C 1
ATOM 2275 O O . LEU B 1 39 ? -3.799 -26.156 -13.695 1 97.5 39 LEU B O 1
ATOM 2279 N N . GLY B 1 40 ? -5.566 -24.797 -13.391 1 96.94 40 GLY B N 1
ATOM 2280 C CA . GLY B 1 40 ? -6.527 -25.844 -13.68 1 96.94 40 GLY B CA 1
ATOM 2281 C C . GLY B 1 40 ? -6.926 -26.641 -12.461 1 96.94 40 GLY B C 1
ATOM 2282 O O . GLY B 1 40 ? -7.844 -27.469 -12.523 1 96.94 40 GLY B O 1
ATOM 2283 N N . SER B 1 41 ? -6.324 -26.453 -11.391 1 97.25 41 SER B N 1
ATOM 2284 C CA . SER B 1 41 ? -6.621 -27.188 -10.156 1 97.25 41 SER B CA 1
ATOM 2285 C C . SER B 1 41 ? -7.449 -26.344 -9.203 1 97.25 41 SER B C 1
ATOM 2287 O O . SER B 1 41 ? -7.637 -25.141 -9.43 1 97.25 41 SER B O 1
ATOM 2289 N N . SER B 1 42 ? -8.023 -27 -8.25 1 97.81 42 SER B N 1
ATOM 2290 C CA . SER B 1 42 ? -8.727 -26.297 -7.18 1 97.81 42 SER B CA 1
ATOM 2291 C C . SER B 1 42 ? -7.746 -25.594 -6.238 1 97.81 42 SER B C 1
ATOM 2293 O O . SER B 1 42 ? -6.715 -26.172 -5.875 1 97.81 42 SER B O 1
ATOM 2295 N N . VAL B 1 43 ? -8.078 -24.375 -5.988 1 97.81 43 VAL B N 1
ATOM 2296 C CA . VAL B 1 43 ? -7.223 -23.609 -5.09 1 97.81 43 VAL B CA 1
ATOM 2297 C C . VAL B 1 43 ? -8.047 -23.094 -3.916 1 97.81 43 VAL B C 1
ATOM 2299 O O . VAL B 1 43 ? -9.18 -22.625 -4.098 1 97.81 43 VAL B O 1
ATOM 2302 N N . LEU B 1 44 ? -7.492 -23.219 -2.771 1 97.31 44 LEU B N 1
ATOM 2303 C CA . LEU B 1 44 ? -8.117 -22.688 -1.563 1 97.31 44 LEU B CA 1
ATOM 2304 C C . LEU B 1 44 ? -7.32 -21.5 -1.018 1 97.31 44 LEU B C 1
ATOM 2306 O O . LEU B 1 44 ? -6.121 -21.625 -0.751 1 97.31 44 LEU B O 1
ATOM 2310 N N . LEU B 1 45 ? -7.961 -20.375 -0.867 1 97.5 45 LEU B N 1
ATOM 2311 C CA . LEU B 1 45 ? -7.32 -19.172 -0.376 1 97.5 45 LEU B CA 1
ATOM 2312 C C . LEU B 1 45 ? -7.738 -18.875 1.06 1 97.5 45 LEU B C 1
ATOM 2314 O O . LEU B 1 45 ? -8.891 -18.5 1.312 1 97.5 45 LEU B O 1
ATOM 2318 N N . PRO B 1 46 ? -6.855 -19.078 1.986 1 96.06 46 PRO B N 1
ATOM 2319 C CA . PRO B 1 46 ? -7.141 -18.672 3.363 1 96.06 46 PRO B CA 1
ATOM 2320 C C . PRO B 1 46 ? -7.059 -17.156 3.561 1 96.06 46 PRO B C 1
ATOM 2322 O O . PRO B 1 46 ? -5.965 -16.609 3.748 1 96.06 46 PRO B O 1
ATOM 2325 N N . LEU B 1 47 ? -8.156 -16.469 3.578 1 94.81 47 LEU B N 1
ATOM 2326 C CA . LEU B 1 47 ? -8.164 -15.008 3.502 1 94.81 47 LEU B CA 1
ATOM 2327 C C . LEU B 1 47 ? -7.746 -14.391 4.832 1 94.81 47 LEU B C 1
ATOM 2329 O O . LEU B 1 47 ? -7.371 -13.219 4.883 1 94.81 47 LEU B O 1
ATOM 2333 N N . THR B 1 48 ? -7.742 -15.141 5.949 1 90.88 48 THR B N 1
ATOM 2334 C CA . THR B 1 48 ? -7.441 -14.594 7.266 1 90.88 48 THR B CA 1
ATOM 2335 C C . THR B 1 48 ? -6.082 -15.086 7.758 1 90.88 48 THR B C 1
ATOM 2337 O O . THR B 1 48 ? -5.938 -15.453 8.922 1 90.88 48 THR B O 1
ATOM 2340 N N . SER B 1 49 ? -5.148 -15.086 6.922 1 76.81 49 SER B N 1
ATOM 2341 C CA . SER B 1 49 ? -3.869 -15.703 7.262 1 76.81 49 SER B CA 1
ATOM 2342 C C . SER B 1 49 ? -3.166 -14.938 8.375 1 76.81 49 SER B C 1
ATOM 2344 O O . SER B 1 49 ? -2.355 -15.5 9.109 1 76.81 49 SER B O 1
ATOM 2346 N N . GLN B 1 50 ? -3.486 -13.703 8.633 1 74.75 50 GLN B N 1
ATOM 2347 C CA . GLN B 1 50 ? -2.816 -12.898 9.648 1 74.75 50 GLN B CA 1
ATOM 2348 C C . GLN B 1 50 ? -3.596 -12.906 10.961 1 74.75 50 GLN B C 1
ATOM 2350 O O . GLN B 1 50 ? -3.111 -12.414 11.977 1 74.75 50 GLN B O 1
ATOM 2355 N N . GLY B 1 51 ? -4.762 -13.453 10.992 1 81.62 51 GLY B N 1
ATOM 2356 C CA . GLY B 1 51 ? -5.562 -13.562 12.203 1 81.62 51 GLY B CA 1
ATOM 2357 C C . GLY B 1 51 ? -6.602 -12.461 12.328 1 81.62 51 GLY B C 1
ATOM 2358 O O . GLY B 1 51 ? -6.359 -11.32 11.922 1 81.62 51 GLY B O 1
ATOM 2359 N N . ILE B 1 52 ? -7.684 -12.844 12.828 1 85.25 52 ILE B N 1
ATOM 2360 C CA . ILE B 1 52 ? -8.789 -11.914 13.039 1 85.25 52 ILE B CA 1
ATOM 2361 C C . ILE B 1 52 ? -8.641 -11.242 14.406 1 85.25 52 ILE B C 1
ATOM 2363 O O . ILE B 1 52 ? -8.375 -11.906 15.406 1 85.25 52 ILE B O 1
ATOM 2367 N N . SER B 1 53 ? -8.734 -9.992 14.367 1 83.06 53 SER B N 1
ATOM 2368 C CA . SER B 1 53 ? -8.625 -9.234 15.602 1 83.06 53 SER B CA 1
ATOM 2369 C C . SER B 1 53 ? -9.859 -9.438 16.484 1 83.06 53 SER B C 1
ATOM 2371 O O . SER B 1 53 ? -10.938 -9.758 15.984 1 83.06 53 SER B O 1
ATOM 2373 N N . LYS B 1 54 ? -9.625 -9.273 17.75 1 78.94 54 LYS B N 1
ATOM 2374 C CA . LYS B 1 54 ? -10.703 -9.391 18.719 1 78.94 54 LYS B CA 1
ATOM 2375 C C . LYS B 1 54 ? -11.836 -8.414 18.406 1 78.94 54 LYS B C 1
ATOM 2377 O O . LYS B 1 54 ? -13 -8.703 18.672 1 78.94 54 LYS B O 1
ATOM 2382 N N . SER B 1 55 ? -11.516 -7.316 17.891 1 74.38 55 SER B N 1
ATOM 2383 C CA . SER B 1 55 ? -12.508 -6.285 17.594 1 74.38 55 SER B CA 1
ATOM 2384 C C . SER B 1 55 ? -13.477 -6.742 16.516 1 74.38 55 SER B C 1
ATOM 2386 O O . SER B 1 55 ? -14.539 -6.141 16.328 1 74.38 55 SER B O 1
ATOM 2388 N N . MET B 1 56 ? -13.031 -7.828 15.883 1 75.5 56 MET B N 1
ATOM 2389 C CA . MET B 1 56 ? -13.844 -8.312 14.773 1 75.5 56 MET B CA 1
ATOM 2390 C C . MET B 1 56 ? -14.711 -9.484 15.203 1 75.5 56 MET B C 1
ATOM 2392 O O . MET B 1 56 ? -15.18 -10.258 14.367 1 75.5 56 MET B O 1
ATOM 2396 N N . ASN B 1 57 ? -14.836 -9.695 16.516 1 71.25 57 ASN B N 1
ATOM 2397 C CA . ASN B 1 57 ? -15.641 -10.797 17.016 1 71.25 57 ASN B CA 1
ATOM 2398 C C . ASN B 1 57 ? -17.047 -10.797 16.406 1 71.25 57 ASN B C 1
ATOM 2400 O O . ASN B 1 57 ? -17.609 -11.859 16.141 1 71.25 57 ASN B O 1
ATOM 2404 N N . GLU B 1 58 ? -17.531 -9.531 16.188 1 76.88 58 GLU B N 1
ATOM 2405 C CA . GLU B 1 58 ? -18.844 -9.453 15.547 1 76.88 58 GLU B CA 1
ATOM 2406 C C . GLU B 1 58 ? -18.766 -8.68 14.227 1 76.88 58 GLU B C 1
ATOM 2408 O O . GLU B 1 58 ? -18.828 -7.449 14.219 1 76.88 58 GLU B O 1
ATOM 2413 N N . SER B 1 59 ? -18.516 -9.477 13.164 1 78.62 59 SER B N 1
ATOM 2414 C CA . SER B 1 59 ? -18.578 -8.867 11.836 1 78.62 59 SER B CA 1
ATOM 2415 C C . SER B 1 59 ? -20.016 -8.781 11.336 1 78.62 59 SER B C 1
ATOM 2417 O O . SER B 1 59 ? -20.812 -9.688 11.57 1 78.62 59 SER B O 1
ATOM 2419 N N . ILE B 1 60 ? -20.312 -7.672 10.797 1 85.62 60 ILE B N 1
ATOM 2420 C CA . ILE B 1 60 ? -21.688 -7.488 10.328 1 85.62 60 ILE B CA 1
ATOM 2421 C C . ILE B 1 60 ? -21.719 -7.578 8.805 1 85.62 60 ILE B C 1
ATOM 2423 O O . ILE B 1 60 ? -22.781 -7.773 8.211 1 85.62 60 ILE B O 1
ATOM 2427 N N . HIS B 1 61 ? -20.547 -7.441 8.203 1 91.69 61 HIS B N 1
ATOM 2428 C CA . HIS B 1 61 ? -20.5 -7.488 6.742 1 91.69 61 HIS B CA 1
ATOM 2429 C C . HIS B 1 61 ? -19.141 -7.965 6.246 1 91.69 61 HIS B C 1
ATOM 2431 O O . HIS B 1 61 ? -18.109 -7.551 6.77 1 91.69 61 HIS B O 1
ATOM 2437 N N . ILE B 1 62 ? -19.141 -8.922 5.281 1 93.56 62 ILE B N 1
ATOM 2438 C CA . ILE B 1 62 ? -17.938 -9.453 4.668 1 93.56 62 ILE B CA 1
ATOM 2439 C C . ILE B 1 62 ? -17.906 -9.094 3.182 1 93.56 62 ILE B C 1
ATOM 2441 O O . ILE B 1 62 ? -18.859 -9.375 2.455 1 93.56 62 ILE B O 1
ATOM 2445 N N . LEU B 1 63 ? -16.859 -8.445 2.756 1 95.38 63 LEU B N 1
ATOM 2446 C CA . LEU B 1 63 ? -16.672 -8.086 1.356 1 95.38 63 LEU B CA 1
ATOM 2447 C C . LEU B 1 63 ? -15.336 -8.609 0.831 1 95.38 63 LEU B C 1
ATOM 2449 O O . LEU B 1 63 ? -14.289 -8.375 1.433 1 95.38 63 LEU B O 1
ATOM 2453 N N . VAL B 1 64 ? -15.375 -9.453 -0.219 1 96.5 64 VAL B N 1
ATOM 2454 C CA . VAL B 1 64 ? -14.164 -9.922 -0.881 1 96.5 64 VAL B CA 1
ATOM 2455 C C . VAL B 1 64 ? -14.109 -9.383 -2.307 1 96.5 64 VAL B C 1
ATOM 2457 O O . VAL B 1 64 ? -15.102 -9.438 -3.039 1 96.5 64 VAL B O 1
ATOM 2460 N N . ALA B 1 65 ? -12.977 -8.82 -2.658 1 96.88 65 ALA B N 1
ATOM 2461 C CA . ALA B 1 65 ? -12.773 -8.273 -3.996 1 96.88 65 ALA B CA 1
ATOM 2462 C C . ALA B 1 65 ? -11.43 -8.727 -4.574 1 96.88 65 ALA B C 1
ATOM 2464 O O . ALA B 1 65 ? -10.5 -9.023 -3.826 1 96.88 65 ALA B O 1
ATOM 2465 N N . LYS B 1 66 ? -11.359 -8.812 -5.871 1 97.31 66 LYS B N 1
ATOM 2466 C CA . LYS B 1 66 ? -10.133 -9.195 -6.566 1 97.31 66 LYS B CA 1
ATOM 2467 C C . LYS B 1 66 ? -9.594 -8.039 -7.402 1 97.31 66 LYS B C 1
ATOM 2469 O O . LYS B 1 66 ? -10.336 -7.422 -8.164 1 97.31 66 LYS B O 1
ATOM 2474 N N . ALA B 1 67 ? -8.359 -7.789 -7.211 1 95.75 67 ALA B N 1
ATOM 2475 C CA . ALA B 1 67 ? -7.66 -6.789 -8.016 1 95.75 67 ALA B CA 1
ATOM 2476 C C . ALA B 1 67 ? -6.695 -7.453 -8.992 1 95.75 67 ALA B C 1
ATOM 2478 O O . ALA B 1 67 ? -6.027 -8.43 -8.648 1 95.75 67 ALA B O 1
ATOM 2479 N N . GLU B 1 68 ? -6.637 -6.855 -10.156 1 93.88 68 GLU B N 1
ATOM 2480 C CA . GLU B 1 68 ? -5.719 -7.387 -11.156 1 93.88 68 GLU B CA 1
ATOM 2481 C C . GLU B 1 68 ? -4.281 -6.98 -10.859 1 93.88 68 GLU B C 1
ATOM 2483 O O . GLU B 1 68 ? -3.34 -7.68 -11.242 1 93.88 68 GLU B O 1
ATOM 2488 N N . SER B 1 69 ? -4.188 -5.848 -10.297 1 90.25 69 SER B N 1
ATOM 2489 C CA . SER B 1 69 ? -2.879 -5.359 -9.875 1 90.25 69 SER B CA 1
ATOM 2490 C C . SER B 1 69 ? -2.943 -4.75 -8.477 1 90.25 69 SER B C 1
ATOM 2492 O O . SER B 1 69 ? -4.023 -4.402 -7.992 1 90.25 69 SER B O 1
ATOM 2494 N N . GLN B 1 70 ? -1.891 -4.676 -7.801 1 81.81 70 GLN B N 1
ATOM 2495 C CA . GLN B 1 70 ? -1.83 -4.207 -6.418 1 81.81 70 GLN B CA 1
ATOM 2496 C C . GLN B 1 70 ? -2.32 -2.764 -6.309 1 81.81 70 GLN B C 1
ATOM 2498 O O . GLN B 1 70 ? -2.914 -2.381 -5.297 1 81.81 70 GLN B O 1
ATOM 2503 N N . GLY B 1 71 ? -2.229 -1.978 -7.273 1 77.81 71 GLY B N 1
ATOM 2504 C CA . GLY B 1 71 ? -2.578 -0.569 -7.195 1 77.81 71 GLY B CA 1
ATOM 2505 C C . GLY B 1 71 ? -3.92 -0.251 -7.828 1 77.81 71 GLY B C 1
ATOM 2506 O O . GLY B 1 71 ? -4.324 0.912 -7.883 1 77.81 71 GLY B O 1
ATOM 2507 N N . SER B 1 72 ? -4.633 -1.241 -8.148 1 84.5 72 SER B N 1
ATOM 2508 C CA . SER B 1 72 ? -5.918 -1.021 -8.805 1 84.5 72 SER B CA 1
ATOM 2509 C C . SER B 1 72 ? -6.945 -0.446 -7.836 1 84.5 72 SER B C 1
ATOM 2511 O O . SER B 1 72 ? -7.133 -0.975 -6.738 1 84.5 72 SER B O 1
ATOM 2513 N N . SER B 1 73 ? -7.543 0.625 -8.203 1 87.56 73 SER B N 1
ATOM 2514 C CA . SER B 1 73 ? -8.586 1.201 -7.359 1 87.56 73 SER B CA 1
ATOM 2515 C C . SER B 1 73 ? -9.922 0.485 -7.559 1 87.56 73 SER B C 1
ATOM 2517 O O . SER B 1 73 ? -10.758 0.462 -6.66 1 87.56 73 SER B O 1
ATOM 2519 N N . VAL B 1 74 ? -10.109 0.033 -8.797 1 90.75 74 VAL B N 1
ATOM 2520 C CA . VAL B 1 74 ? -11.328 -0.701 -9.109 1 90.75 74 VAL B CA 1
ATOM 2521 C C . VAL B 1 74 ? -11.055 -2.203 -9.062 1 90.75 74 VAL B C 1
ATOM 2523 O O . VAL B 1 74 ? -10.078 -2.68 -9.641 1 90.75 74 VAL B O 1
ATOM 2526 N N . LYS B 1 75 ? -11.867 -2.869 -8.391 1 94.88 75 LYS B N 1
ATOM 2527 C CA . LYS B 1 75 ? -11.703 -4.305 -8.172 1 94.88 75 LYS B CA 1
ATOM 2528 C C . LYS B 1 75 ? -12.984 -5.059 -8.508 1 94.88 75 LYS B C 1
ATOM 2530 O O . LYS B 1 75 ? -14.078 -4.477 -8.5 1 94.88 75 LYS B O 1
ATOM 2535 N N . LYS B 1 76 ? -12.859 -6.297 -8.859 1 96.44 76 LYS B N 1
ATOM 2536 C CA . LYS B 1 76 ? -14.023 -7.133 -9.117 1 96.44 76 LYS B CA 1
ATOM 2537 C C . LYS B 1 76 ? -14.617 -7.664 -7.812 1 96.44 76 LYS B C 1
ATOM 2539 O O . LYS B 1 76 ? -13.898 -8.234 -6.988 1 96.44 76 LYS B O 1
ATOM 2544 N N . LYS B 1 77 ? -15.875 -7.473 -7.633 1 96.31 77 LYS B N 1
ATOM 2545 C CA . LYS B 1 77 ? -16.562 -7.988 -6.453 1 96.31 77 LYS B CA 1
ATOM 2546 C C . LYS B 1 77 ? -16.734 -9.508 -6.531 1 96.31 77 LYS B C 1
ATOM 2548 O O . LYS B 1 77 ? -17.219 -10.031 -7.527 1 96.31 77 LYS B O 1
ATOM 2553 N N . ILE B 1 78 ? -16.344 -10.219 -5.438 1 97.81 78 ILE B N 1
ATOM 2554 C CA . ILE B 1 78 ? -16.391 -11.672 -5.441 1 97.81 78 ILE B CA 1
ATOM 2555 C C . ILE B 1 78 ? -17.438 -12.148 -4.43 1 97.81 78 ILE B C 1
ATOM 2557 O O . ILE B 1 78 ? -18.25 -13.016 -4.738 1 97.81 78 ILE B O 1
ATOM 2561 N N . VAL B 1 79 ? -17.375 -11.625 -3.25 1 96.19 79 VAL B N 1
ATOM 2562 C CA . VAL B 1 79 ? -18.297 -12 -2.176 1 96.19 79 VAL B CA 1
ATOM 2563 C C . VAL B 1 79 ? -18.812 -10.75 -1.479 1 96.19 79 VAL B C 1
ATOM 2565 O O . VAL B 1 79 ? -18.062 -9.797 -1.248 1 96.19 79 VAL B O 1
ATOM 2568 N N . SER B 1 80 ? -20.016 -10.617 -1.161 1 94.69 80 SER B N 1
ATOM 2569 C CA . SER B 1 80 ? -20.656 -9.633 -0.285 1 94.69 80 SER B CA 1
ATOM 2570 C C . SER B 1 80 ? -21.734 -10.273 0.578 1 94.69 80 SER B C 1
ATOM 2572 O O . SER B 1 80 ? -22.781 -10.688 0.067 1 94.69 80 SER B O 1
ATOM 2574 N N . LEU B 1 81 ? -21.438 -10.336 1.918 1 91.12 81 LEU B N 1
ATOM 2575 C CA . LEU B 1 81 ? -22.344 -11.023 2.828 1 91.12 81 LEU B CA 1
ATOM 2576 C C . LEU B 1 81 ? -22.641 -10.164 4.055 1 91.12 81 LEU B C 1
ATOM 2578 O O . LEU B 1 81 ? -21.719 -9.648 4.688 1 91.12 81 LEU B O 1
ATOM 2582 N N . SER B 1 82 ? -23.844 -9.93 4.309 1 86.5 82 SER B N 1
ATOM 2583 C CA . SER B 1 82 ? -24.25 -9.266 5.547 1 86.5 82 SER B CA 1
ATOM 2584 C C . SER B 1 82 ? -24.562 -10.289 6.641 1 86.5 82 SER B C 1
ATOM 2586 O O . SER B 1 82 ? -25.203 -11.305 6.387 1 86.5 82 SER B O 1
ATOM 2588 N N . LEU B 1 83 ? -23.922 -9.938 7.832 1 81.75 83 LEU B N 1
ATOM 2589 C CA . LEU B 1 83 ? -24.109 -10.852 8.953 1 81.75 83 LEU B CA 1
ATOM 2590 C C . LEU B 1 83 ? -24.984 -10.227 10.031 1 81.75 83 LEU B C 1
ATOM 2592 O O . LEU B 1 83 ? -24.969 -9.008 10.227 1 81.75 83 LEU B O 1
ATOM 2596 N N . PRO B 1 84 ? -25.688 -11.172 10.992 1 65.25 84 PRO B N 1
ATOM 2597 C CA . PRO B 1 84 ? -25.75 -12.641 10.914 1 65.25 84 PRO B CA 1
ATOM 2598 C C . PRO B 1 84 ? -26.328 -13.141 9.602 1 65.25 84 PRO B C 1
ATOM 2600 O O . PRO B 1 84 ? -26.969 -12.375 8.875 1 65.25 84 PRO B O 1
ATOM 2603 N N . GLU B 1 85 ? -26.016 -14.414 9.312 1 56.19 85 GLU B N 1
ATOM 2604 C CA . GLU B 1 85 ? -26.438 -15.141 8.109 1 56.19 85 GLU B CA 1
ATOM 2605 C C . GLU B 1 85 ? -27.953 -15.141 7.969 1 56.19 85 GLU B C 1
ATOM 2607 O O . GLU B 1 85 ? -28.672 -15.344 8.953 1 56.19 85 GLU B O 1
ATOM 2612 N N . GLY B 1 86 ? -28.719 -14.742 6.848 1 50 86 GLY B N 1
ATOM 2613 C CA . GLY B 1 86 ? -30.141 -14.797 6.543 1 50 86 GLY B CA 1
ATOM 2614 C C . GLY B 1 86 ? -30.719 -13.453 6.137 1 50 86 GLY B C 1
ATOM 2615 O O . GLY B 1 86 ? -31.859 -13.367 5.684 1 50 86 GLY B O 1
ATOM 2616 N N . SER B 1 87 ? -30.062 -12.414 6.637 1 51.12 87 SER B N 1
ATOM 2617 C CA . SER B 1 87 ? -30.797 -11.188 6.371 1 51.12 87 SER B CA 1
ATOM 2618 C C . SER B 1 87 ? -30.734 -10.812 4.891 1 51.12 87 SER B C 1
ATOM 2620 O O . SER B 1 87 ? -31.672 -10.227 4.355 1 51.12 87 SER B O 1
ATOM 2622 N N . SER B 1 88 ? -29.609 -10.781 4.211 1 55.81 88 SER B N 1
ATOM 2623 C CA . SER B 1 88 ? -29.625 -10.391 2.807 1 55.81 88 SER B CA 1
ATOM 2624 C C . SER B 1 88 ? -28.891 -11.398 1.939 1 55.81 88 SER B C 1
ATOM 2626 O O . SER B 1 88 ? -28.062 -12.164 2.439 1 55.81 88 SER B O 1
ATOM 2628 N N . VAL B 1 89 ? -29.531 -11.727 0.806 1 59.84 89 VAL B N 1
ATOM 2629 C CA . VAL B 1 89 ? -28.969 -12.547 -0.26 1 59.84 89 VAL B CA 1
ATOM 2630 C C . VAL B 1 89 ? -27.531 -12.109 -0.543 1 59.84 89 VAL B C 1
ATOM 2632 O O . VAL B 1 89 ? -27.281 -10.945 -0.877 1 59.84 89 VAL B O 1
ATOM 2635 N N . GLY B 1 90 ? -26.562 -12.711 0.072 1 81.88 90 GLY B N 1
ATOM 2636 C CA . GLY B 1 90 ? -25.156 -12.461 -0.189 1 81.88 90 GLY B CA 1
ATOM 2637 C C . GLY B 1 90 ? -24.797 -12.586 -1.654 1 81.88 90 GLY B C 1
ATOM 2638 O O . GLY B 1 90 ? -25.609 -13.031 -2.469 1 81.88 90 GLY B O 1
ATOM 2639 N N . TYR B 1 91 ? -24.031 -11.773 -2.191 1 91.69 91 TYR B N 1
ATOM 2640 C CA . TYR B 1 91 ? -23.453 -11.852 -3.523 1 91.69 91 TYR B CA 1
ATOM 2641 C C . TYR B 1 91 ? -22.266 -12.812 -3.539 1 91.69 91 TYR B C 1
ATOM 2643 O O . TYR B 1 91 ? -21.438 -12.812 -2.623 1 91.69 91 TYR B O 1
ATOM 2651 N N . LEU B 1 92 ? -22.328 -13.719 -4.547 1 95.19 92 LEU B N 1
ATOM 2652 C CA . LEU B 1 92 ? -21.188 -14.602 -4.793 1 95.19 92 LEU B CA 1
ATOM 2653 C C . LEU B 1 92 ? -20.922 -14.727 -6.289 1 95.19 92 LEU B C 1
ATOM 2655 O O . LEU B 1 92 ? -21.781 -15.148 -7.055 1 95.19 92 LEU B O 1
ATOM 2659 N N . GLU B 1 93 ? -19.797 -14.367 -6.711 1 96.38 93 GLU B N 1
ATOM 2660 C CA . GLU B 1 93 ? -19.406 -14.422 -8.117 1 96.38 93 GLU B CA 1
ATOM 2661 C C . GLU B 1 93 ? -19.312 -15.867 -8.602 1 96.38 93 GLU B C 1
ATOM 2663 O O . GLU B 1 93 ? -18.859 -16.75 -7.855 1 96.38 93 GLU B O 1
ATOM 2668 N N . ASP B 1 94 ? -19.578 -16.047 -9.828 1 95.75 94 ASP B N 1
ATOM 2669 C CA . ASP B 1 94 ? -19.484 -17.375 -10.414 1 95.75 94 ASP B CA 1
ATOM 2670 C C . ASP B 1 94 ? -18.047 -17.875 -10.398 1 95.75 94 ASP B C 1
ATOM 2672 O O . ASP B 1 94 ? -17.109 -17.109 -10.617 1 95.75 94 ASP B O 1
ATOM 2676 N N . GLY B 1 95 ? -17.938 -19.188 -10.141 1 96.12 95 GLY B N 1
ATOM 2677 C CA . GLY B 1 95 ? -16.625 -19.812 -10.203 1 96.12 95 GLY B CA 1
ATOM 2678 C C . GLY B 1 95 ? -15.922 -19.859 -8.859 1 96.12 95 GLY B C 1
ATOM 2679 O O . GLY B 1 95 ? -14.82 -20.391 -8.75 1 96.12 95 GLY B O 1
ATOM 2680 N N . TYR B 1 96 ? -16.625 -19.312 -7.875 1 97.44 96 TYR B N 1
ATOM 2681 C CA . TYR B 1 96 ? -16.047 -19.281 -6.539 1 97.44 96 TYR B CA 1
ATOM 2682 C C . TYR B 1 96 ? -16.938 -19.984 -5.535 1 97.44 96 TYR B C 1
ATOM 2684 O O . TYR B 1 96 ? -18.156 -20.109 -5.758 1 97.44 96 TYR B O 1
ATOM 2692 N N . LYS B 1 97 ? -16.391 -20.5 -4.539 1 96.62 97 LYS B N 1
ATOM 2693 C CA . LYS B 1 97 ? -17.062 -21 -3.346 1 96.62 97 LYS B CA 1
ATOM 2694 C C . LYS B 1 97 ? -16.516 -20.344 -2.082 1 96.62 97 LYS B C 1
ATOM 2696 O O . LYS B 1 97 ? -15.297 -20.344 -1.866 1 96.62 97 LYS B O 1
ATOM 2701 N N . PHE B 1 98 ? -17.406 -19.844 -1.271 1 96.25 98 PHE B N 1
ATOM 2702 C CA . PHE B 1 98 ? -16.969 -19.188 -0.051 1 96.25 98 PHE B CA 1
ATOM 2703 C C . PHE B 1 98 ? -17.359 -20 1.178 1 96.25 98 PHE B C 1
ATOM 2705 O O . PHE B 1 98 ? -18.516 -20.406 1.33 1 96.25 98 PHE B O 1
ATOM 2712 N N . HIS B 1 99 ? -16.328 -20.172 1.996 1 93.44 99 HIS B N 1
ATOM 2713 C CA . HIS B 1 99 ? -16.547 -20.906 3.242 1 93.44 99 HIS B CA 1
ATOM 2714 C C . HIS B 1 99 ? -16.562 -19.953 4.438 1 93.44 99 HIS B C 1
ATOM 2716 O O . HIS B 1 99 ? -15.516 -19.484 4.883 1 93.44 99 HIS B O 1
ATOM 2722 N N . LEU B 1 100 ? -17.688 -19.75 5.004 1 89.94 100 LEU B N 1
ATOM 2723 C CA . LEU B 1 100 ? -17.891 -18.781 6.066 1 89.94 100 LEU B CA 1
ATOM 2724 C C . LEU B 1 100 ? -17.219 -19.234 7.359 1 89.94 100 LEU B C 1
ATOM 2726 O O . LEU B 1 100 ? -16.75 -18.406 8.141 1 89.94 100 LEU B O 1
ATOM 2730 N N . GLU B 1 101 ? -17.188 -20.453 7.602 1 87.56 101 GLU B N 1
ATOM 2731 C CA . GLU B 1 101 ? -16.688 -21.016 8.852 1 87.56 101 GLU B CA 1
ATOM 2732 C C . GLU B 1 101 ? -15.227 -20.609 9.094 1 87.56 101 GLU B C 1
ATOM 2734 O O . GLU B 1 101 ? -14.852 -20.266 10.219 1 87.56 101 GLU B O 1
ATOM 2739 N N . ASN B 1 102 ? -14.461 -20.625 8.055 1 90.25 102 ASN B N 1
ATOM 2740 C CA . ASN B 1 102 ? -13.047 -20.297 8.227 1 90.25 102 ASN B CA 1
ATOM 2741 C C . ASN B 1 102 ? -12.625 -19.141 7.316 1 90.25 102 ASN B C 1
ATOM 2743 O O . ASN B 1 102 ? -11.438 -18.875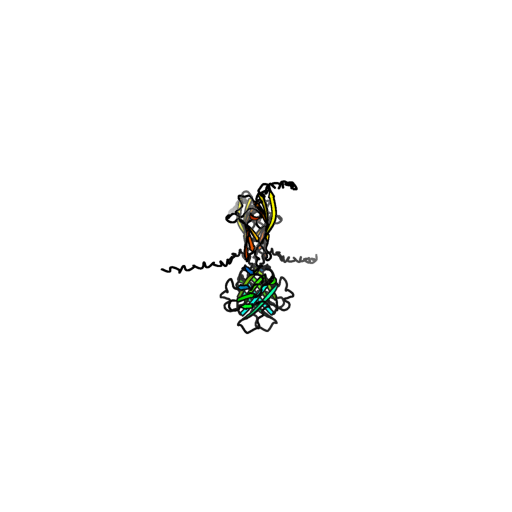 7.148 1 90.25 102 ASN B O 1
ATOM 2747 N N . LEU B 1 103 ? -13.594 -18.531 6.629 1 92.81 103 LEU B N 1
ATOM 2748 C CA . LEU B 1 103 ? -13.391 -17.359 5.793 1 92.81 103 LEU B CA 1
ATOM 2749 C C . LEU B 1 103 ? -12.375 -17.641 4.691 1 92.81 103 LEU B C 1
ATOM 2751 O O . LEU B 1 103 ? -11.453 -16.844 4.48 1 92.81 103 LEU B O 1
ATOM 2755 N N . SER B 1 104 ? -12.531 -18.781 4.066 1 95.44 104 SER B N 1
ATOM 2756 C CA . SER B 1 104 ? -11.672 -19.125 2.939 1 95.44 104 SER B CA 1
ATOM 2757 C C . SER B 1 104 ? -12.438 -19.047 1.62 1 95.44 104 SER B C 1
ATOM 2759 O O . SER B 1 104 ? -13.656 -19.172 1.595 1 95.44 104 SER B O 1
ATOM 2761 N N . LEU B 1 105 ? -11.75 -18.734 0.609 1 97.62 105 LEU B N 1
ATOM 2762 C CA . LEU B 1 105 ? -12.289 -18.656 -0.745 1 97.62 105 LEU B CA 1
ATOM 2763 C C . LEU B 1 105 ? -11.734 -19.797 -1.611 1 97.62 105 LEU B C 1
ATOM 2765 O O . LEU B 1 105 ? -10.523 -19.953 -1.723 1 97.62 105 LEU B O 1
ATOM 2769 N N . GLU B 1 106 ? -12.625 -20.531 -2.201 1 97.88 106 GLU B N 1
ATOM 2770 C CA . GLU B 1 106 ? -12.227 -21.656 -3.051 1 97.88 106 GLU B CA 1
ATOM 2771 C C . GLU B 1 106 ? -12.461 -21.344 -4.523 1 97.88 106 GLU B C 1
ATOM 2773 O O . GLU B 1 106 ? -13.508 -20.797 -4.887 1 97.88 106 GLU B O 1
ATOM 2778 N N . ILE B 1 107 ? -11.523 -21.594 -5.301 1 98.38 107 ILE B N 1
ATOM 2779 C CA . ILE B 1 107 ? -11.648 -21.594 -6.754 1 98.38 107 ILE B CA 1
ATOM 2780 C C . ILE B 1 107 ? -11.57 -23.031 -7.27 1 98.38 107 ILE B C 1
ATOM 2782 O O . ILE B 1 107 ? -10.477 -23.578 -7.418 1 98.38 107 ILE B O 1
ATOM 2786 N N . PRO B 1 108 ? -12.664 -23.594 -7.551 1 98 108 PRO B N 1
ATOM 2787 C CA . PRO B 1 108 ? -12.695 -25.016 -7.891 1 98 108 PRO B CA 1
ATOM 2788 C C . PRO B 1 108 ? -11.852 -25.344 -9.117 1 98 108 PRO B C 1
ATOM 2790 O O . PRO B 1 108 ? -11.18 -26.375 -9.141 1 98 108 PRO B O 1
ATOM 2793 N N . GLU B 1 109 ? -11.867 -24.531 -10.125 1 97.5 109 GLU B N 1
ATOM 2794 C CA . GLU B 1 109 ? -11.07 -24.656 -11.344 1 97.5 109 GLU B CA 1
ATOM 2795 C C . GLU B 1 109 ? -10.383 -23.344 -11.703 1 97.5 109 GLU B C 1
ATOM 2797 O O . GLU B 1 109 ? -10.977 -22.484 -12.359 1 97.5 109 GLU B O 1
ATOM 2802 N N . SER B 1 110 ? -9.156 -23.344 -11.328 1 97.81 110 SER B N 1
ATOM 2803 C CA . SER B 1 110 ? -8.445 -22.078 -11.469 1 97.81 110 SER B CA 1
ATOM 2804 C C . SER B 1 110 ? -8.086 -21.797 -12.93 1 97.81 110 SER B C 1
ATOM 2806 O O . SER B 1 110 ? -7.762 -22.719 -13.68 1 97.81 110 SER B O 1
ATOM 2808 N N . ARG B 1 111 ? -8.188 -20.625 -13.375 1 97.69 111 ARG B N 1
ATOM 2809 C CA . ARG B 1 111 ? -7.781 -20.109 -14.68 1 97.69 111 ARG B CA 1
ATOM 2810 C C . ARG B 1 111 ? -6.809 -18.953 -14.531 1 97.69 111 ARG B C 1
ATOM 2812 O O . ARG B 1 111 ? -6.684 -18.375 -13.453 1 97.69 111 ARG B O 1
ATOM 2819 N N . LYS B 1 112 ? -6.145 -18.625 -15.633 1 96.62 112 LYS B N 1
ATOM 2820 C CA . LYS B 1 112 ? -5.152 -17.562 -15.609 1 96.62 112 LYS B CA 1
ATOM 2821 C C . LYS B 1 112 ? -5.77 -16.25 -15.133 1 96.62 112 LYS B C 1
ATOM 2823 O O . LYS B 1 112 ? -5.117 -15.461 -14.438 1 96.62 112 LYS B O 1
ATOM 2828 N N . LYS B 1 113 ? -7.039 -15.945 -15.445 1 96.62 113 LYS B N 1
ATOM 2829 C CA . LYS B 1 113 ? -7.715 -14.703 -15.07 1 96.62 113 LYS B CA 1
ATOM 2830 C C . LYS B 1 113 ? -7.926 -14.625 -13.562 1 96.62 113 LYS B C 1
ATOM 2832 O O . LYS B 1 113 ? -8.258 -13.562 -13.031 1 96.62 113 LYS B O 1
ATOM 2837 N N . ASP B 1 114 ? -7.805 -15.797 -12.914 1 97.94 114 ASP B N 1
ATOM 2838 C CA . ASP B 1 114 ? -8.016 -15.828 -11.469 1 97.94 114 ASP B CA 1
ATOM 2839 C C . ASP B 1 114 ? -6.789 -15.328 -10.719 1 97.94 114 ASP B C 1
ATOM 2841 O O . ASP B 1 114 ? -6.852 -15.055 -9.523 1 97.94 114 ASP B O 1
ATOM 2845 N N . GLU B 1 115 ? -5.656 -15.156 -11.438 1 97.69 115 GLU B N 1
ATOM 2846 C CA . GLU B 1 115 ? -4.488 -14.555 -10.797 1 97.69 115 GLU B CA 1
ATOM 2847 C C . GLU B 1 115 ? -4.777 -13.117 -10.367 1 97.69 115 GLU B C 1
ATOM 2849 O O . GLU B 1 115 ? -5.5 -12.391 -11.055 1 97.69 115 GLU B O 1
ATOM 2854 N N . GLY B 1 116 ? -4.203 -12.812 -9.195 1 96.75 116 GLY B N 1
ATOM 2855 C CA . GLY B 1 116 ? -4.387 -11.438 -8.734 1 96.75 116 GLY B CA 1
ATOM 2856 C C . GLY B 1 116 ? -4.34 -11.305 -7.227 1 96.75 116 GLY B C 1
ATOM 2857 O O . GLY B 1 116 ? -3.822 -12.18 -6.535 1 96.75 116 GLY B O 1
ATOM 2858 N N . TRP B 1 117 ? -4.762 -10.133 -6.812 1 95.38 117 TRP B N 1
ATOM 2859 C CA . TRP B 1 117 ? -4.797 -9.82 -5.391 1 95.38 117 TRP B CA 1
ATOM 2860 C C . TRP B 1 117 ? -6.223 -9.898 -4.852 1 95.38 117 TRP B C 1
ATOM 2862 O O . TRP B 1 117 ? -7.141 -9.297 -5.414 1 95.38 117 TRP B O 1
ATOM 2872 N N . TYR B 1 118 ? -6.391 -10.641 -3.865 1 96.12 118 TYR B N 1
ATOM 2873 C CA . TYR B 1 118 ? -7.688 -10.797 -3.215 1 96.12 118 TYR B CA 1
ATOM 2874 C C . TYR B 1 118 ? -7.719 -10.062 -1.881 1 96.12 118 TYR B C 1
ATOM 2876 O O . TYR B 1 118 ? -6.859 -10.273 -1.023 1 96.12 118 TYR B O 1
ATOM 2884 N N . ILE B 1 119 ? -8.734 -9.211 -1.721 1 94.69 119 ILE B N 1
ATOM 2885 C CA . ILE B 1 119 ? -8.844 -8.367 -0.537 1 94.69 119 ILE B CA 1
ATOM 2886 C C . ILE B 1 119 ? -10.172 -8.633 0.168 1 94.69 119 ILE B C 1
ATOM 2888 O O . ILE B 1 119 ? -11.234 -8.609 -0.46 1 94.69 119 ILE B O 1
ATOM 2892 N N . MET B 1 120 ? -10.094 -8.953 1.432 1 94.88 120 MET B N 1
ATOM 2893 C CA . MET B 1 120 ? -11.305 -9.125 2.229 1 94.88 120 MET B CA 1
ATOM 2894 C C . MET B 1 120 ? -11.461 -7.98 3.227 1 94.88 120 MET B C 1
ATOM 2896 O O . MET B 1 120 ? -10.492 -7.582 3.877 1 94.88 120 MET B O 1
ATOM 2900 N N . THR B 1 121 ? -12.578 -7.402 3.252 1 94.06 121 THR B N 1
ATOM 2901 C CA . THR B 1 121 ? -12.961 -6.383 4.223 1 94.06 121 THR B CA 1
ATOM 2902 C C . THR B 1 121 ? -13.977 -6.934 5.215 1 94.06 121 THR B C 1
ATOM 2904 O O . THR B 1 121 ? -15.07 -7.355 4.82 1 94.06 121 THR B O 1
ATOM 2907 N N . LEU B 1 122 ? -13.594 -6.988 6.473 1 93.44 122 LEU B N 1
ATOM 2908 C CA . LEU B 1 122 ? -14.508 -7.328 7.559 1 93.44 122 LEU B CA 1
ATOM 2909 C C . LEU B 1 122 ? -15 -6.07 8.273 1 93.44 122 LEU B C 1
ATOM 2911 O O . LEU B 1 122 ? -14.203 -5.359 8.891 1 93.44 122 LEU B O 1
ATOM 2915 N N . GLU B 1 123 ? -16.25 -5.828 8.094 1 94.31 123 GLU B N 1
ATOM 2916 C CA . GLU B 1 123 ? -16.828 -4.672 8.766 1 94.31 123 GLU B CA 1
ATOM 2917 C C . GLU B 1 123 ? -17.484 -5.074 10.086 1 94.31 123 GLU B C 1
ATOM 2919 O O . GLU B 1 123 ? -18.391 -5.898 10.109 1 94.31 123 GLU B O 1
ATOM 2924 N N . GLY B 1 124 ? -16.984 -4.559 11.148 1 92.62 124 GLY B N 1
ATOM 2925 C CA . GLY B 1 124 ? -17.578 -4.742 12.461 1 92.62 124 GLY B CA 1
ATOM 2926 C C . GLY B 1 124 ? -18.453 -3.574 12.875 1 92.62 124 GLY B C 1
ATOM 2927 O O . GLY B 1 124 ? -18.891 -2.777 12.039 1 92.62 124 GLY B O 1
ATOM 2928 N N . ASN B 1 125 ? -18.797 -3.551 14.156 1 90.38 125 ASN B N 1
ATOM 2929 C CA . ASN B 1 125 ? -19.641 -2.48 14.664 1 90.38 125 ASN B CA 1
ATOM 2930 C C . ASN B 1 125 ? -18.906 -1.142 14.688 1 90.38 125 ASN B C 1
ATOM 2932 O O . ASN B 1 125 ? -19.469 -0.117 14.289 1 90.38 125 ASN B O 1
ATOM 2936 N N . ILE B 1 126 ? -17.672 -1.178 15.086 1 92.56 126 ILE B N 1
ATOM 2937 C CA . ILE B 1 126 ? -16.984 0.097 15.242 1 92.56 126 ILE B CA 1
ATOM 2938 C C . ILE B 1 126 ? -15.625 0.041 14.539 1 92.56 126 ILE B C 1
ATOM 2940 O O . ILE B 1 126 ? -14.891 1.031 14.516 1 92.56 126 ILE B O 1
ATOM 2944 N N . SER B 1 127 ? -15.32 -1.085 13.969 1 94.5 127 SER B N 1
ATOM 2945 C CA . SER B 1 127 ? -14.016 -1.265 13.344 1 94.5 127 SER B CA 1
ATOM 2946 C C . SER B 1 127 ? -14.133 -2.014 12.023 1 94.5 127 SER B C 1
ATOM 2948 O O . SER B 1 127 ? -15.164 -2.621 11.734 1 94.5 127 SER B O 1
ATOM 2950 N N . VAL B 1 128 ? -13.156 -1.842 11.25 1 94.75 128 VAL B N 1
ATOM 2951 C CA . VAL B 1 128 ? -13 -2.533 9.977 1 94.75 128 VAL B CA 1
ATOM 2952 C C . VAL B 1 128 ? -11.641 -3.227 9.922 1 94.75 128 VAL B C 1
ATOM 2954 O O . VAL B 1 128 ? -10.633 -2.654 10.344 1 94.75 128 VAL B O 1
ATOM 2957 N N . GLN B 1 129 ? -11.578 -4.434 9.492 1 93.69 129 GLN B N 1
ATOM 2958 C CA . GLN B 1 129 ? -10.297 -5.121 9.32 1 93.69 129 GLN B CA 1
ATOM 2959 C C . GLN B 1 129 ? -10.125 -5.598 7.879 1 93.69 129 GLN B C 1
ATOM 2961 O O . GLN B 1 129 ? -11.062 -6.113 7.27 1 93.69 129 GLN B O 1
ATOM 2966 N N . HIS B 1 130 ? -8.961 -5.402 7.363 1 91.38 130 HIS B N 1
ATOM 2967 C CA . HIS B 1 130 ? -8.656 -5.805 5.996 1 91.38 130 HIS B CA 1
ATOM 2968 C C . HIS B 1 130 ? -7.641 -6.945 5.973 1 91.38 130 HIS B C 1
ATOM 2970 O O . HIS B 1 130 ? -6.746 -7.004 6.816 1 91.38 130 HIS B O 1
ATOM 2976 N N . PHE B 1 131 ? -7.859 -7.797 4.988 1 91.25 131 PHE B N 1
ATOM 2977 C CA . PHE B 1 131 ? -6.93 -8.875 4.664 1 91.25 131 PHE B CA 1
ATOM 2978 C C . PHE B 1 131 ? -6.598 -8.875 3.176 1 91.25 131 PHE B C 1
ATOM 2980 O O . PHE B 1 131 ? -7.383 -8.391 2.361 1 91.25 131 PHE B O 1
ATOM 2987 N N . CYS B 1 132 ? -5.43 -9.422 2.893 1 91.56 132 CYS B N 1
ATOM 2988 C CA . CYS B 1 132 ? -5.113 -9.547 1.473 1 91.56 132 CYS B CA 1
ATOM 2989 C C . CYS B 1 132 ? -4.25 -10.773 1.21 1 91.56 132 CYS B C 1
ATOM 2991 O O . CYS B 1 132 ? -3.582 -11.273 2.117 1 91.56 132 CYS B O 1
ATOM 2993 N N . LEU B 1 133 ? -4.371 -11.219 0.005 1 93.25 133 LEU B N 1
ATOM 2994 C CA . LEU B 1 133 ? -3.555 -12.312 -0.502 1 93.25 133 LEU B CA 1
ATOM 2995 C C . LEU B 1 133 ? -3.332 -12.18 -2.004 1 93.25 133 LEU B C 1
ATOM 2997 O O . LEU B 1 133 ? -4.188 -11.648 -2.717 1 93.25 133 LEU B O 1
ATOM 3001 N N . GLN B 1 134 ? -2.17 -12.609 -2.404 1 95.44 134 GLN B N 1
ATOM 3002 C CA . GLN B 1 134 ? -1.897 -12.672 -3.838 1 95.44 134 GLN B CA 1
ATOM 3003 C C . GLN B 1 134 ? -1.885 -14.117 -4.332 1 95.44 134 GLN B C 1
ATOM 3005 O O . GLN B 1 134 ? -1.212 -14.969 -3.752 1 95.44 134 GLN B O 1
ATOM 3010 N N . LEU B 1 135 ? -2.633 -14.328 -5.359 1 97.62 135 LEU B N 1
ATOM 3011 C CA . LEU B 1 135 ? -2.637 -15.656 -5.973 1 97.62 135 LEU B CA 1
ATOM 3012 C C . LEU B 1 135 ? -1.811 -15.664 -7.254 1 97.62 135 LEU B C 1
ATOM 3014 O O . LEU B 1 135 ? -2.051 -14.859 -8.156 1 97.62 135 LEU B O 1
ATOM 3018 N N . LYS B 1 136 ? -0.844 -16.547 -7.297 1 98 136 LYS B N 1
ATOM 3019 C CA . LYS B 1 136 ? -0.073 -16.828 -8.508 1 98 136 LYS B CA 1
ATOM 3020 C C . LYS B 1 136 ? -0.305 -18.25 -8.984 1 98 136 LYS B C 1
ATOM 3022 O O . LYS B 1 136 ? -0.229 -19.203 -8.203 1 98 136 LYS B O 1
ATOM 3027 N N . LEU B 1 137 ? -0.582 -18.344 -10.227 1 98.25 137 LEU B N 1
ATOM 3028 C CA . LEU B 1 137 ? -0.873 -19.641 -10.805 1 98.25 137 LEU B CA 1
ATOM 3029 C C . LEU B 1 137 ? 0.187 -20.031 -11.836 1 98.25 137 LEU B C 1
ATOM 3031 O O . LEU B 1 137 ? 0.657 -19.188 -12.594 1 98.25 137 LEU B O 1
ATOM 3035 N N . TYR B 1 138 ? 0.566 -21.359 -11.805 1 98.19 138 TYR B N 1
ATOM 3036 C CA . TYR B 1 138 ? 1.587 -21.859 -12.719 1 98.19 138 TYR B CA 1
ATOM 3037 C C . TYR B 1 138 ? 1.127 -23.156 -13.383 1 98.19 138 TYR B C 1
ATOM 3039 O O . TYR B 1 138 ? 0.367 -23.922 -12.797 1 98.19 138 TYR B O 1
ATOM 3047 N N . GLU B 1 139 ? 1.547 -23.297 -14.594 1 97.62 139 GLU B N 1
ATOM 3048 C CA . GLU B 1 139 ? 1.317 -24.578 -15.273 1 97.62 139 GLU B CA 1
ATOM 3049 C C . GLU B 1 139 ? 2.328 -25.625 -14.836 1 97.62 139 GLU B C 1
ATOM 3051 O O . GLU B 1 139 ? 3.531 -25.359 -14.805 1 97.62 139 GLU B O 1
ATOM 3056 N N . GLN B 1 140 ? 1.837 -26.766 -14.453 1 96.88 140 GLN B N 1
ATOM 3057 C CA . GLN B 1 140 ? 2.713 -27.859 -14.055 1 96.88 140 GLN B CA 1
ATOM 3058 C C . GLN B 1 140 ? 3.623 -28.281 -15.211 1 96.88 140 GLN B C 1
ATOM 3060 O O . GLN B 1 140 ? 3.184 -28.359 -16.359 1 96.88 140 GLN B O 1
ATOM 3065 N N . ILE B 1 141 ? 4.836 -28.531 -14.867 1 97.19 141 ILE B N 1
ATOM 3066 C CA . ILE B 1 141 ? 5.809 -28.938 -15.875 1 97.19 141 ILE B CA 1
ATOM 3067 C C . ILE B 1 141 ? 5.582 -30.391 -16.25 1 97.19 141 ILE B C 1
ATOM 3069 O O . ILE B 1 141 ? 5.281 -31.234 -15.398 1 97.19 141 ILE B O 1
ATOM 3073 N N . SER B 1 142 ? 5.688 -30.703 -17.578 1 97.38 142 SER B N 1
ATOM 3074 C CA . SER B 1 142 ? 5.66 -32.094 -18.031 1 97.38 142 SER B CA 1
ATOM 3075 C C . SER B 1 142 ? 7.016 -32.75 -17.828 1 97.38 142 SER B C 1
ATOM 3077 O O . SER B 1 142 ? 7.996 -32.094 -17.484 1 97.38 142 SER B O 1
ATOM 3079 N N . THR B 1 143 ? 7.098 -34.031 -17.984 1 96.5 143 THR B N 1
ATOM 3080 C CA . THR B 1 143 ? 8.352 -34.781 -17.906 1 96.5 143 THR B CA 1
ATOM 3081 C C . THR B 1 143 ? 9.344 -34.281 -18.953 1 96.5 143 THR B C 1
ATOM 3083 O O . THR B 1 143 ? 9.008 -34.219 -20.141 1 96.5 143 THR B O 1
ATOM 3086 N N . PRO B 1 144 ? 10.453 -33.906 -18.469 1 97.62 144 PRO B N 1
ATOM 3087 C CA . PRO B 1 144 ? 11.438 -33.438 -19.438 1 97.62 144 PRO B CA 1
ATOM 3088 C C . PRO B 1 144 ? 11.938 -34.562 -20.359 1 97.62 144 PRO B C 1
ATOM 3090 O O . PRO B 1 144 ? 11.953 -35.719 -19.953 1 97.62 144 PRO B O 1
ATOM 3093 N N . GLU B 1 145 ? 12.305 -34.156 -21.594 1 97.5 145 GLU B N 1
ATOM 3094 C CA . GLU B 1 145 ? 12.922 -35.062 -22.562 1 97.5 145 GLU B CA 1
ATOM 3095 C C . GLU B 1 145 ? 14.297 -34.531 -23 1 97.5 145 GLU B C 1
ATOM 3097 O O . GLU B 1 145 ? 14.469 -33.344 -23.203 1 97.5 145 GLU B O 1
ATOM 3102 N N . ILE B 1 146 ? 15.195 -35.5 -23.078 1 96 146 ILE B N 1
ATOM 3103 C CA . ILE B 1 146 ? 16.516 -35.125 -23.578 1 96 146 ILE B CA 1
ATOM 3104 C C . ILE B 1 146 ? 16.703 -35.656 -25 1 96 146 ILE B C 1
ATOM 3106 O O . ILE B 1 146 ? 16.516 -36.875 -25.25 1 96 146 ILE B O 1
ATOM 3110 N N . LYS B 1 147 ? 17.094 -34.75 -25.844 1 95.31 147 LYS B N 1
ATOM 3111 C CA . LYS B 1 147 ? 17.328 -35.094 -27.25 1 95.31 147 LYS B CA 1
ATOM 3112 C C . LYS B 1 147 ? 18.75 -34.75 -27.672 1 95.31 147 LYS B C 1
ATOM 3114 O O . LYS B 1 147 ? 19.297 -33.75 -27.25 1 95.31 147 LYS B O 1
ATOM 3119 N N . VAL B 1 148 ? 19.266 -35.625 -28.5 1 95.12 148 VAL B N 1
ATOM 3120 C CA . VAL B 1 148 ? 20.562 -35.312 -29.109 1 95.12 148 VAL B CA 1
ATOM 3121 C C . VAL B 1 148 ? 20.375 -34.5 -30.391 1 95.12 148 VAL B C 1
ATOM 3123 O O . VAL B 1 148 ? 19.828 -35 -31.375 1 95.12 148 VAL B O 1
ATOM 3126 N N . LEU B 1 149 ? 20.875 -33.312 -30.312 1 95.19 149 LEU B N 1
ATOM 3127 C CA . LEU B 1 149 ? 20.688 -32.438 -31.469 1 95.19 149 LEU B CA 1
ATOM 3128 C C . LEU B 1 149 ? 21.797 -32.656 -32.5 1 95.19 149 LEU B C 1
ATOM 3130 O O . LEU B 1 149 ? 21.562 -32.5 -33.688 1 95.19 149 LEU B O 1
ATOM 3134 N N . ASN B 1 150 ? 22.984 -32.875 -32 1 93.38 150 ASN B N 1
ATOM 3135 C CA . ASN B 1 150 ? 24.141 -33.062 -32.875 1 93.38 150 ASN B CA 1
ATOM 3136 C C . ASN B 1 150 ? 25.172 -34 -32.281 1 93.38 150 ASN B C 1
ATOM 3138 O O . ASN B 1 150 ? 25.328 -34.031 -31.047 1 93.38 150 ASN B O 1
ATOM 3142 N N . ARG B 1 151 ? 25.734 -34.75 -33.188 1 92 151 ARG B N 1
ATOM 3143 C CA . ARG B 1 151 ? 26.797 -35.688 -32.812 1 92 151 ARG B CA 1
ATOM 3144 C C . ARG B 1 151 ? 27.922 -35.688 -33.844 1 92 151 ARG B C 1
ATOM 3146 O O . ARG B 1 151 ? 27.688 -35.844 -35.031 1 92 151 ARG B O 1
ATOM 3153 N N . THR B 1 152 ? 29.062 -35.438 -33.219 1 90.19 152 THR B N 1
ATOM 3154 C CA . THR B 1 152 ? 30.234 -35.5 -34.094 1 90.19 152 THR B CA 1
ATOM 3155 C C . THR B 1 152 ? 31.359 -36.312 -33.438 1 90.19 152 THR B C 1
ATOM 3157 O O . THR B 1 152 ? 31.484 -36.312 -32.219 1 90.19 152 THR B O 1
ATOM 3160 N N . GLN B 1 153 ? 32.062 -37.156 -34.344 1 87.75 153 GLN B N 1
ATOM 3161 C CA . GLN B 1 153 ? 33.188 -37.938 -33.875 1 87.75 153 GLN B CA 1
ATOM 3162 C C . GLN B 1 153 ? 34.5 -37.438 -34.5 1 87.75 153 GLN B C 1
ATOM 3164 O O . GLN B 1 153 ? 34.562 -37.281 -35.719 1 87.75 153 GLN B O 1
ATOM 3169 N N . GLU B 1 154 ? 35.375 -37.031 -33.469 1 82.06 154 GLU B N 1
ATOM 3170 C CA . GLU B 1 154 ? 36.719 -36.594 -33.938 1 82.06 154 GLU B CA 1
ATOM 3171 C C . GLU B 1 154 ? 37.812 -37.156 -33.062 1 82.06 154 GLU B C 1
ATOM 3173 O O . GLU B 1 154 ? 37.812 -36.938 -31.859 1 82.06 154 GLU B O 1
ATOM 3178 N N . ASN B 1 155 ? 38.875 -37.781 -33.688 1 80.69 155 ASN B N 1
ATOM 3179 C CA . ASN B 1 155 ? 40.094 -38.219 -33.031 1 80.69 155 ASN B CA 1
ATOM 3180 C C . ASN B 1 155 ? 39.781 -39 -31.75 1 80.69 155 ASN B C 1
ATOM 3182 O O . ASN B 1 155 ? 40.375 -38.75 -30.703 1 80.69 155 ASN B O 1
ATOM 3186 N N . GLY B 1 156 ? 38.781 -39.906 -31.766 1 78 156 GLY B N 1
ATOM 3187 C CA . GLY B 1 156 ? 38.469 -40.75 -30.625 1 78 156 GLY B CA 1
ATOM 3188 C C . GLY B 1 156 ? 37.531 -40.094 -29.641 1 78 156 GLY B C 1
ATOM 3189 O O . GLY B 1 156 ? 37.062 -40.719 -28.688 1 78 156 GLY B O 1
ATOM 3190 N N . ASN B 1 157 ? 37.344 -38.719 -29.906 1 86.81 157 ASN B N 1
ATOM 3191 C CA . ASN B 1 157 ? 36.438 -38 -29.031 1 86.81 157 ASN B CA 1
ATOM 3192 C C . ASN B 1 157 ? 35.062 -37.844 -29.688 1 86.81 157 ASN B C 1
ATOM 3194 O O . ASN B 1 157 ? 34.969 -3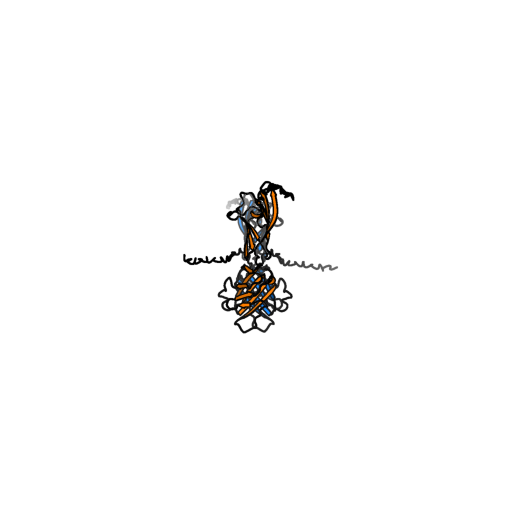7.781 -30.922 1 86.81 157 ASN B O 1
ATOM 3198 N N . CYS B 1 158 ? 34.125 -37.875 -28.844 1 91.31 158 CYS B N 1
ATOM 3199 C CA . CYS B 1 158 ? 32.75 -37.688 -29.281 1 91.31 158 CYS B CA 1
ATOM 3200 C C . CYS B 1 158 ? 32.188 -36.375 -28.797 1 91.31 158 CYS B C 1
ATOM 3202 O O . CYS B 1 158 ? 32.25 -36.062 -27.594 1 91.31 158 CYS B O 1
ATOM 3204 N N . SER B 1 159 ? 31.734 -35.5 -29.719 1 91.88 159 SER B N 1
ATOM 3205 C CA . SER B 1 159 ? 31.078 -34.25 -29.359 1 91.88 159 SER B CA 1
ATOM 3206 C C . SER B 1 159 ? 29.562 -34.344 -29.531 1 91.88 159 SER B C 1
ATOM 3208 O O . SER B 1 159 ? 29.078 -34.688 -30.609 1 91.88 159 SER B O 1
ATOM 3210 N N . LEU B 1 160 ? 28.859 -33.969 -28.391 1 91.94 160 LEU B N 1
ATOM 3211 C CA . LEU B 1 160 ? 27.406 -34.062 -28.422 1 91.94 160 LEU B CA 1
ATOM 3212 C C . LEU B 1 160 ? 26.75 -32.75 -28.016 1 91.94 160 LEU B C 1
ATOM 3214 O O . LEU B 1 160 ? 27.266 -32.031 -27.141 1 91.94 160 LEU B O 1
ATOM 3218 N N . VAL B 1 161 ? 25.656 -32.406 -28.672 1 93.75 161 VAL B N 1
ATOM 3219 C CA . VAL B 1 161 ? 24.766 -31.344 -28.234 1 93.75 161 VAL B CA 1
ATOM 3220 C C . VAL B 1 161 ? 23.438 -31.938 -27.781 1 93.75 161 VAL B C 1
ATOM 3222 O O . VAL B 1 161 ? 22.688 -32.5 -28.578 1 93.75 161 VAL B O 1
ATOM 3225 N N . LEU B 1 162 ? 23.203 -31.719 -26.453 1 93.31 162 LEU B N 1
ATOM 3226 C CA . LEU B 1 162 ? 21.969 -32.219 -25.875 1 93.31 162 LEU B CA 1
ATOM 3227 C C . LEU B 1 162 ? 20.969 -31.094 -25.641 1 93.31 162 LEU B C 1
ATOM 3229 O O . LEU B 1 162 ? 21.359 -30 -25.25 1 93.31 162 LEU B O 1
ATOM 3233 N N . ALA B 1 163 ? 19.688 -31.391 -25.891 1 95.44 163 ALA B N 1
ATOM 3234 C CA . ALA B 1 163 ? 18.594 -30.469 -25.609 1 95.44 163 ALA B CA 1
ATOM 3235 C C . ALA B 1 163 ? 17.609 -31.062 -24.609 1 95.44 163 ALA B C 1
ATOM 3237 O O . ALA B 1 163 ? 17.094 -32.156 -24.812 1 95.44 163 ALA B O 1
ATOM 3238 N N . CYS B 1 164 ? 17.453 -30.344 -23.594 1 96.38 164 CYS B N 1
ATOM 3239 C CA . CYS B 1 164 ? 16.422 -30.688 -22.609 1 96.38 164 CYS B CA 1
ATOM 3240 C C . CYS B 1 164 ? 15.148 -29.891 -22.859 1 96.38 164 CYS B C 1
ATOM 3242 O O . CYS B 1 164 ? 15.172 -28.656 -22.844 1 96.38 164 CYS B O 1
ATOM 3244 N N . MET B 1 165 ? 14.008 -30.578 -23.062 1 96.12 165 MET B N 1
ATOM 3245 C CA . MET B 1 165 ? 12.773 -29.891 -23.422 1 96.12 165 MET B CA 1
ATOM 3246 C C . MET B 1 165 ? 11.594 -30.422 -22.625 1 96.12 165 MET B C 1
ATOM 3248 O O . MET B 1 165 ? 11.602 -31.594 -22.203 1 96.12 165 MET B O 1
ATOM 3252 N N . VAL B 1 166 ? 10.648 -29.562 -22.453 1 96.75 166 VAL B N 1
ATOM 3253 C CA . VAL B 1 166 ? 9.383 -29.938 -21.828 1 96.75 166 VAL B CA 1
ATOM 3254 C C . VAL B 1 166 ? 8.227 -29.5 -22.719 1 96.75 166 VAL B C 1
ATOM 3256 O O . VAL B 1 166 ? 8.297 -28.469 -23.391 1 96.75 166 VAL B O 1
ATOM 3259 N N . GLU B 1 167 ? 7.176 -30.312 -22.75 1 96.62 167 GLU B N 1
ATOM 3260 C CA . GLU B 1 167 ? 6.008 -30 -23.562 1 96.62 167 GLU B CA 1
ATOM 3261 C C . GLU B 1 167 ? 5.141 -28.938 -22.891 1 96.62 167 GLU B C 1
ATOM 3263 O O . GLU B 1 167 ? 4.566 -28.078 -23.562 1 96.62 167 GLU B O 1
ATOM 3268 N N . LYS B 1 168 ? 4.922 -29.094 -21.641 1 97.12 168 LYS B N 1
ATOM 3269 C CA . LYS B 1 168 ? 4.078 -28.188 -20.859 1 97.12 168 LYS B CA 1
ATOM 3270 C C . LYS B 1 168 ? 4.859 -27.562 -19.703 1 97.12 168 LYS B C 1
ATOM 3272 O O . LYS B 1 168 ? 5.793 -28.172 -19.172 1 97.12 168 LYS B O 1
ATOM 3277 N N . GLY B 1 169 ? 4.457 -26.359 -19.375 1 96.19 169 GLY B N 1
ATOM 3278 C CA . GLY B 1 169 ? 5.047 -25.656 -18.25 1 96.19 169 GLY B CA 1
ATOM 3279 C C . GLY B 1 169 ? 5.391 -24.219 -18.562 1 96.19 169 GLY B C 1
ATOM 3280 O O . GLY B 1 169 ? 5.832 -23.891 -19.672 1 96.19 169 GLY B O 1
ATOM 3281 N N . ASP B 1 170 ? 5.117 -23.359 -17.562 1 96.19 170 ASP B N 1
ATOM 3282 C CA . ASP B 1 170 ? 5.5 -21.953 -17.719 1 96.19 170 ASP B CA 1
ATOM 3283 C C . ASP B 1 170 ? 6.535 -21.547 -16.656 1 96.19 170 ASP B C 1
ATOM 3285 O O . ASP B 1 170 ? 6.75 -22.266 -15.688 1 96.19 170 ASP B O 1
ATOM 3289 N N . HIS B 1 171 ? 7.383 -20.547 -17.016 1 95.38 171 HIS B N 1
ATOM 3290 C CA . HIS B 1 171 ? 8.43 -20.047 -16.141 1 95.38 171 HIS B CA 1
ATOM 3291 C C . HIS B 1 171 ? 9.438 -21.141 -15.789 1 95.38 171 HIS B C 1
ATOM 3293 O O . HIS B 1 171 ? 9.797 -21.312 -14.625 1 95.38 171 HIS B O 1
ATOM 3299 N N . VAL B 1 172 ? 9.867 -21.734 -16.734 1 95.56 172 VAL B N 1
ATOM 3300 C CA . VAL B 1 172 ? 10.664 -22.938 -16.516 1 95.56 172 VAL B CA 1
ATOM 3301 C C . VAL B 1 172 ? 12.141 -22.562 -16.422 1 95.56 172 VAL B C 1
ATOM 3303 O O . VAL B 1 172 ? 12.609 -21.672 -17.125 1 95.56 172 VAL B O 1
ATOM 3306 N N . ALA B 1 173 ? 12.805 -23.203 -15.508 1 94.25 173 ALA B N 1
ATOM 3307 C CA . ALA B 1 173 ? 14.258 -23.094 -15.352 1 94.25 173 ALA B CA 1
ATOM 3308 C C . ALA B 1 173 ? 14.93 -24.453 -15.562 1 94.25 173 ALA B C 1
ATOM 3310 O O . ALA B 1 173 ? 14.406 -25.484 -15.125 1 94.25 173 ALA B O 1
ATOM 3311 N N . TYR B 1 174 ? 16.094 -24.344 -16.234 1 94.25 174 TYR B N 1
ATOM 3312 C CA . TYR B 1 174 ? 16.828 -25.562 -16.531 1 94.25 174 TYR B CA 1
ATOM 3313 C C . TYR B 1 174 ? 18.141 -25.625 -15.758 1 94.25 174 TYR B C 1
ATOM 3315 O O . TYR B 1 174 ? 18.781 -24.594 -15.539 1 94.25 174 TYR B O 1
ATOM 3323 N N . ARG B 1 175 ? 18.469 -26.906 -15.406 1 91.69 175 ARG B N 1
ATOM 3324 C CA . ARG B 1 175 ? 19.766 -27.141 -14.773 1 91.69 175 ARG B CA 1
ATOM 3325 C C . ARG B 1 175 ? 20.344 -28.484 -15.211 1 91.69 175 ARG B C 1
ATOM 3327 O O . ARG B 1 175 ? 19.656 -29.516 -15.164 1 91.69 175 ARG B O 1
ATOM 3334 N N . TRP B 1 176 ? 21.625 -28.422 -15.625 1 92.69 176 TRP B N 1
ATOM 3335 C CA . TRP B 1 176 ? 22.344 -29.641 -15.969 1 92.69 176 TRP B CA 1
ATOM 3336 C C . TRP B 1 176 ? 23.328 -30.031 -14.875 1 92.69 176 TRP B C 1
ATOM 3338 O O . TRP B 1 176 ? 24 -29.172 -14.297 1 92.69 176 TRP B O 1
ATOM 3348 N N . SER B 1 177 ? 23.312 -31.328 -14.633 1 89.38 177 SER B N 1
ATOM 3349 C CA . SER B 1 177 ? 24.297 -31.844 -13.68 1 89.38 177 SER B CA 1
ATOM 3350 C C . SER B 1 177 ? 24.781 -33.219 -14.086 1 89.38 177 SER B C 1
ATOM 3352 O O . SER B 1 177 ? 24.219 -33.844 -14.984 1 89.38 177 SER B O 1
ATOM 3354 N N . GLU B 1 178 ? 25.938 -33.562 -13.633 1 88.75 178 GLU B N 1
ATOM 3355 C CA . GLU B 1 178 ? 26.469 -34.906 -13.797 1 88.75 178 GLU B CA 1
ATOM 3356 C C . GLU B 1 178 ? 26.172 -35.781 -12.57 1 88.75 178 GLU B C 1
ATOM 3358 O O . GLU B 1 178 ? 26.219 -35.281 -11.438 1 88.75 178 GLU B O 1
ATOM 3363 N N . GLU B 1 179 ? 25.922 -37 -13.078 1 81.31 179 GLU B N 1
ATOM 3364 C CA . GLU B 1 179 ? 25.625 -37.906 -11.977 1 81.31 179 GLU B CA 1
ATOM 3365 C C . GLU B 1 179 ? 26.844 -38.094 -11.062 1 81.31 179 GLU B C 1
ATOM 3367 O O . GLU B 1 179 ? 27.969 -38.156 -11.539 1 81.31 179 GLU B O 1
ATOM 3372 N N . ALA B 1 180 ? 26.875 -37.906 -9.875 1 68.38 180 ALA B N 1
ATOM 3373 C CA . ALA B 1 180 ? 27.906 -38.156 -8.883 1 68.38 180 ALA B CA 1
ATOM 3374 C C . ALA B 1 180 ? 28.75 -36.906 -8.617 1 68.38 180 ALA B C 1
ATOM 3376 O O . ALA B 1 180 ? 29.656 -36.938 -7.785 1 68.38 180 ALA B O 1
ATOM 3377 N N . VAL B 1 181 ? 28.781 -35.938 -9.539 1 63.44 181 VAL B N 1
ATOM 3378 C CA . VAL B 1 181 ? 29.531 -34.719 -9.281 1 63.44 181 VAL B CA 1
ATOM 3379 C C . VAL B 1 181 ? 28.578 -33.625 -8.844 1 63.44 181 VAL B C 1
ATOM 3381 O O . VAL B 1 181 ? 27.516 -33.438 -9.445 1 63.44 181 VAL B O 1
ATOM 3384 N N . THR B 1 182 ? 28.828 -33.281 -7.684 1 58.31 182 THR B N 1
ATOM 3385 C CA . THR B 1 182 ? 27.938 -32.312 -7.059 1 58.31 182 THR B CA 1
ATOM 3386 C C . THR B 1 182 ? 28.016 -30.969 -7.77 1 58.31 182 THR B C 1
ATOM 3388 O O . THR B 1 182 ? 27.188 -30.078 -7.52 1 58.31 182 THR B O 1
ATOM 3391 N N . HIS B 1 183 ? 29.234 -30.797 -8.609 1 58.97 183 HIS B N 1
ATOM 3392 C CA . HIS B 1 183 ? 29.344 -29.422 -9.094 1 58.97 183 HIS B CA 1
ATOM 3393 C C . HIS B 1 183 ? 28.562 -29.234 -10.391 1 58.97 183 HIS B C 1
ATOM 3395 O O . HIS B 1 183 ? 28.578 -30.125 -11.258 1 58.97 183 HIS B O 1
ATOM 3401 N N . PRO B 1 184 ? 27.797 -28.234 -10.336 1 60.66 184 PRO B N 1
ATOM 3402 C CA . PRO B 1 184 ? 27.047 -27.953 -11.57 1 60.66 184 PRO B CA 1
ATOM 3403 C C . PRO B 1 184 ? 27.953 -27.812 -12.789 1 60.66 184 PRO B C 1
ATOM 3405 O O . PRO B 1 184 ? 29.094 -27.344 -12.672 1 60.66 184 PRO B O 1
ATOM 3408 N N . LEU B 1 185 ? 27.984 -28.703 -13.805 1 66 185 LEU B N 1
ATOM 3409 C CA . LEU B 1 185 ? 28.75 -28.547 -15.039 1 66 185 LEU B CA 1
ATOM 3410 C C . LEU B 1 185 ? 28.625 -27.125 -15.578 1 66 185 LEU B C 1
ATOM 3412 O O . LEU B 1 185 ? 27.641 -26.438 -15.312 1 66 185 LEU B O 1
ATOM 3416 N N . SER B 1 186 ? 29.859 -26.406 -15.742 1 52.03 186 SER B N 1
ATOM 3417 C CA . SER B 1 186 ? 29.984 -25.031 -16.219 1 52.03 186 SER B CA 1
ATOM 3418 C C . SER B 1 186 ? 28.734 -24.594 -16.969 1 52.03 186 SER B C 1
ATOM 3420 O O . SER B 1 186 ? 28.531 -23.391 -17.203 1 52.03 186 SER B O 1
ATOM 3422 N N . PRO B 1 187 ? 28.547 -25.344 -18.062 1 49.5 187 PRO B N 1
ATOM 3423 C CA . PRO B 1 187 ? 28.016 -24.375 -19.047 1 49.5 187 PRO B CA 1
ATOM 3424 C C . PRO B 1 187 ? 27 -23.422 -18.438 1 49.5 187 PRO B C 1
ATOM 3426 O O . PRO B 1 187 ? 26.594 -23.594 -17.297 1 49.5 187 PRO B O 1
ATOM 3429 N N . ALA B 1 188 ? 26.016 -22.625 -19.5 1 51 188 ALA B N 1
ATOM 3430 C CA . ALA B 1 188 ? 25.062 -21.531 -19.5 1 51 188 ALA B CA 1
ATOM 3431 C C . ALA B 1 188 ? 23.969 -21.734 -18.453 1 51 188 ALA B C 1
ATOM 3433 O O . ALA B 1 188 ? 23.156 -22.656 -18.578 1 51 188 ALA B O 1
ATOM 3434 N N . ASN B 1 189 ? 24.141 -21.641 -17.281 1 57.81 189 ASN B N 1
ATOM 3435 C CA . ASN B 1 189 ? 23.203 -21.406 -16.188 1 57.81 189 ASN B CA 1
ATOM 3436 C C . ASN B 1 189 ? 21.812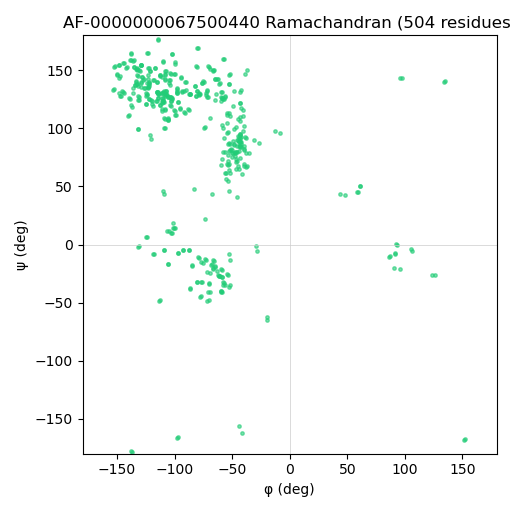 -21.047 -16.703 1 57.81 189 ASN B C 1
ATOM 3438 O O . ASN B 1 189 ? 21.656 -20.031 -17.391 1 57.81 189 ASN B O 1
ATOM 3442 N N . GLY B 1 190 ? 21.094 -21.906 -16.766 1 74.69 190 GLY B N 1
ATOM 3443 C CA . GLY B 1 190 ? 19.703 -21.672 -17.094 1 74.69 190 GLY B CA 1
ATOM 3444 C C . GLY B 1 190 ? 19.344 -22.078 -18.516 1 74.69 190 GLY B C 1
ATOM 3445 O O . GLY B 1 190 ? 18.172 -22 -18.906 1 74.69 190 GLY B O 1
ATOM 3446 N N . SER B 1 191 ? 20.484 -22.562 -19.344 1 84.38 191 SER B N 1
ATOM 3447 C CA . SER B 1 191 ? 20.172 -22.938 -20.719 1 84.38 191 SER B CA 1
ATOM 3448 C C . SER B 1 191 ? 19.594 -24.359 -20.766 1 84.38 191 SER B C 1
ATOM 3450 O O . SER B 1 191 ? 19.953 -25.203 -19.953 1 84.38 191 SER B O 1
ATOM 3452 N N . HIS B 1 192 ? 18.797 -24.578 -21.797 1 94.19 192 HIS B N 1
ATOM 3453 C CA . HIS B 1 192 ? 18.234 -25.906 -21.969 1 94.19 192 HIS B CA 1
ATOM 3454 C C . HIS B 1 192 ? 19.172 -26.812 -22.781 1 94.19 192 HIS B C 1
ATOM 3456 O O . HIS B 1 192 ? 18.906 -28 -22.953 1 94.19 192 HIS B O 1
ATOM 3462 N N . LEU B 1 193 ? 20.281 -26.219 -23.266 1 93.88 193 LEU B N 1
ATOM 3463 C CA . LEU B 1 193 ? 21.25 -26.953 -24.062 1 93.88 193 LEU B CA 1
ATOM 3464 C C . LEU B 1 193 ? 22.484 -27.312 -23.234 1 93.88 193 LEU B C 1
ATOM 3466 O O . LEU B 1 193 ? 22.906 -26.531 -22.375 1 93.88 193 LEU B O 1
ATOM 3470 N N . LEU B 1 194 ? 23.078 -28.5 -23.562 1 91.5 194 LEU B N 1
ATOM 3471 C CA . LEU B 1 194 ? 24.328 -28.938 -22.969 1 91.5 194 LEU B CA 1
ATOM 3472 C C . LEU B 1 194 ? 25.312 -29.391 -24.047 1 91.5 194 LEU B C 1
ATOM 3474 O O . LEU B 1 194 ? 24.953 -30.203 -24.922 1 91.5 194 LEU B O 1
ATOM 3478 N N . TYR B 1 195 ? 26.422 -28.828 -23.969 1 91.38 195 TYR B N 1
ATOM 3479 C CA . TYR B 1 195 ? 27.5 -29.203 -24.875 1 91.38 195 TYR B CA 1
ATOM 3480 C C . TYR B 1 195 ? 28.516 -30.109 -24.203 1 91.38 195 TYR B C 1
ATOM 3482 O O . TYR B 1 195 ? 29.078 -29.734 -23.172 1 91.38 195 TYR B O 1
ATOM 3490 N N . LEU B 1 196 ? 28.734 -31.266 -24.891 1 89.12 196 LEU B N 1
ATOM 3491 C CA . LEU B 1 196 ? 29.625 -32.25 -24.266 1 89.12 196 LEU B CA 1
ATOM 3492 C C . LEU B 1 196 ? 30.688 -32.688 -25.25 1 89.12 196 LEU B C 1
ATOM 3494 O O . LEU B 1 196 ? 30.438 -32.812 -26.453 1 89.12 196 LEU B O 1
ATOM 3498 N N . THR B 1 197 ? 31.828 -32.812 -24.734 1 90.25 197 THR B N 1
ATOM 3499 C CA . THR B 1 197 ? 32.906 -33.531 -25.406 1 90.25 197 THR B CA 1
ATOM 3500 C C . THR B 1 197 ? 33.375 -34.719 -24.562 1 90.25 197 THR B C 1
ATOM 3502 O O . THR B 1 197 ? 33.906 -34.531 -23.469 1 90.25 197 THR B O 1
ATOM 3505 N N . LEU B 1 198 ? 33.25 -35.875 -25.172 1 89.44 198 LEU B N 1
ATOM 3506 C CA . LEU B 1 198 ? 33.438 -37.062 -24.359 1 89.44 198 LEU B CA 1
ATOM 3507 C C . LEU B 1 198 ? 34.531 -37.938 -24.953 1 89.44 198 LEU B C 1
ATOM 3509 O O . LEU B 1 198 ? 34.625 -38.125 -26.172 1 89.44 198 LEU B O 1
ATOM 3513 N N . GLY B 1 199 ? 35.344 -38.469 -24.062 1 86.88 199 GLY B N 1
ATOM 3514 C CA . GLY B 1 199 ? 36.312 -39.5 -24.375 1 86.88 199 GLY B CA 1
ATOM 3515 C C . GLY B 1 199 ? 36 -40.812 -23.688 1 86.88 199 GLY B C 1
ATOM 3516 O O . GLY B 1 199 ? 34.969 -40.938 -22.984 1 86.88 199 GLY B O 1
ATOM 3517 N N . PRO B 1 200 ? 36.812 -41.875 -23.984 1 85.25 200 PRO B N 1
ATOM 3518 C CA . PRO B 1 200 ? 36.594 -43.188 -23.391 1 85.25 200 PRO B CA 1
ATOM 3519 C C . PRO B 1 200 ? 36.531 -43.156 -21.859 1 85.25 200 PRO B C 1
ATOM 3521 O O . PRO B 1 200 ? 35.844 -43.969 -21.234 1 85.25 200 PRO B O 1
ATOM 3524 N N . GLN B 1 201 ? 37.188 -42.156 -21.266 1 86.5 201 GLN B N 1
ATOM 3525 C CA . GLN B 1 201 ? 37.188 -42.031 -19.812 1 86.5 201 GLN B CA 1
ATOM 3526 C C . GLN B 1 201 ? 35.844 -41.562 -19.266 1 86.5 201 GLN B C 1
ATOM 3528 O O . GLN B 1 201 ? 35.562 -41.688 -18.078 1 86.5 201 GLN B O 1
ATOM 3533 N N . HIS B 1 202 ? 35.031 -41.094 -20.141 1 85.19 202 HIS B N 1
ATOM 3534 C CA . HIS B 1 202 ? 33.719 -40.562 -19.703 1 85.19 202 HIS B CA 1
ATOM 3535 C C . HIS B 1 202 ? 32.625 -41.594 -19.953 1 85.19 202 HIS B C 1
ATOM 3537 O O . HIS B 1 202 ? 31.438 -41.25 -19.938 1 85.19 202 HIS B O 1
ATOM 3543 N N . ALA B 1 203 ? 32.844 -42.781 -20.203 1 84.06 203 ALA B N 1
ATOM 3544 C CA . ALA B 1 203 ? 31.891 -43.812 -20.625 1 84.06 203 ALA B CA 1
ATOM 3545 C C . ALA B 1 203 ? 30.844 -44.031 -19.531 1 84.06 203 ALA B C 1
ATOM 3547 O O . ALA B 1 203 ? 29.688 -44.375 -19.844 1 84.06 203 ALA B O 1
ATOM 3548 N N . ASN B 1 204 ? 31.188 -43.75 -18.328 1 86.44 204 ASN B N 1
ATOM 3549 C CA . ASN B 1 204 ? 30.25 -44.062 -17.25 1 86.44 204 ASN B CA 1
ATOM 3550 C C . ASN B 1 204 ? 29.562 -42.781 -16.719 1 86.44 204 ASN B C 1
ATOM 3552 O O . ASN B 1 204 ? 28.859 -42.844 -15.711 1 86.44 204 ASN B O 1
ATOM 3556 N N . LYS B 1 205 ? 29.75 -41.719 -17.453 1 87.44 205 LYS B N 1
ATOM 3557 C CA . LYS B 1 205 ? 29.156 -40.5 -16.969 1 87.44 205 LYS B CA 1
ATOM 3558 C C . LYS B 1 205 ? 27.672 -40.406 -17.312 1 87.44 205 LYS B C 1
ATOM 3560 O O . LYS B 1 205 ? 27.266 -40.812 -18.406 1 87.44 205 LYS B O 1
ATOM 3565 N N . VAL B 1 206 ? 26.938 -40.062 -16.312 1 91.44 206 VAL B N 1
ATOM 3566 C CA . VAL B 1 206 ? 25.5 -39.844 -16.484 1 91.44 206 VAL B CA 1
ATOM 3567 C C . VAL B 1 206 ? 25.156 -38.375 -16.234 1 91.44 206 VAL B C 1
ATOM 3569 O O . VAL B 1 206 ? 25.594 -37.812 -15.234 1 91.44 206 VAL B O 1
ATOM 3572 N N . TYR B 1 207 ? 24.438 -37.906 -17.141 1 91.44 207 TYR B N 1
ATOM 3573 C CA . TYR B 1 207 ? 24.031 -36.5 -17.016 1 91.44 207 TYR B CA 1
ATOM 3574 C C . TYR B 1 207 ? 22.547 -36.406 -16.672 1 91.44 207 TYR B C 1
ATOM 3576 O O . TYR B 1 207 ? 21.75 -37.25 -17.094 1 91.44 207 TYR B O 1
ATOM 3584 N N . ILE B 1 208 ? 22.266 -35.312 -15.852 1 92.88 208 ILE B N 1
ATOM 3585 C CA . ILE B 1 208 ? 20.891 -35.125 -15.375 1 92.88 208 ILE B CA 1
ATOM 3586 C C . ILE B 1 208 ? 20.422 -33.719 -15.766 1 92.88 208 ILE B C 1
ATOM 3588 O O . ILE B 1 208 ? 21.125 -32.719 -15.539 1 92.88 208 ILE B O 1
ATOM 3592 N N . CYS B 1 209 ? 19.281 -33.656 -16.406 1 93.62 209 CYS B N 1
ATOM 3593 C CA . CYS B 1 209 ? 18.609 -32.406 -16.625 1 93.62 209 CYS B CA 1
ATOM 3594 C C . CYS B 1 209 ? 17.438 -32.219 -15.68 1 93.62 209 CYS B C 1
ATOM 3596 O O . CYS B 1 209 ? 16.531 -33.062 -15.648 1 93.62 209 CYS B O 1
ATOM 3598 N N . THR B 1 210 ? 17.531 -31.203 -14.914 1 94.31 210 THR B N 1
ATOM 3599 C CA . THR B 1 210 ? 16.453 -30.891 -13.992 1 94.31 210 THR B CA 1
ATOM 3600 C C . THR B 1 210 ? 15.711 -29.625 -14.453 1 94.31 210 THR B C 1
ATOM 3602 O O . THR B 1 210 ? 16.328 -28.594 -14.688 1 94.31 210 THR B O 1
ATOM 3605 N N . VAL B 1 211 ? 14.406 -29.781 -14.656 1 95 211 VAL B N 1
ATOM 3606 C CA . VAL B 1 211 ? 13.531 -28.672 -15.023 1 95 211 VAL B CA 1
ATOM 3607 C C . VAL B 1 211 ? 12.617 -28.328 -13.852 1 95 211 VAL B C 1
ATOM 3609 O O . VAL B 1 211 ? 12.039 -29.203 -13.219 1 95 211 VAL B O 1
ATOM 3612 N N . SER B 1 212 ? 12.562 -26.984 -13.562 1 96 212 SER B N 1
ATOM 3613 C CA . SER B 1 212 ? 11.758 -26.609 -12.398 1 96 212 SER B CA 1
ATOM 3614 C C . SER B 1 212 ? 11 -25.312 -12.648 1 96 212 SER B C 1
ATOM 3616 O O . SER B 1 212 ? 11.359 -24.531 -13.539 1 96 212 SER B O 1
ATOM 3618 N N . ASN B 1 213 ? 9.883 -25.156 -12.008 1 96.69 213 ASN B N 1
ATOM 3619 C CA . ASN B 1 213 ? 9.188 -23.891 -11.789 1 96.69 213 ASN B CA 1
ATOM 3620 C C . ASN B 1 213 ? 8.672 -23.781 -10.359 1 96.69 213 ASN B C 1
ATOM 3622 O O . ASN B 1 213 ? 8.938 -24.641 -9.523 1 96.69 213 ASN B O 1
ATOM 3626 N N . PRO B 1 214 ? 8.023 -22.75 -10.008 1 96.94 214 PRO B N 1
ATOM 3627 C CA . PRO B 1 214 ? 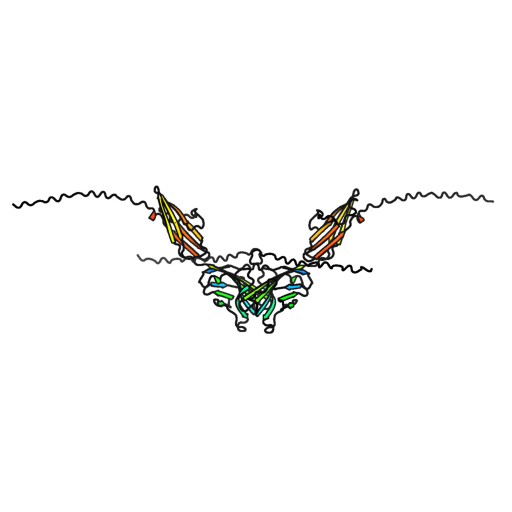7.688 -22.531 -8.594 1 96.94 214 PRO B CA 1
ATOM 3628 C C . PRO B 1 214 ? 6.848 -23.672 -8.008 1 96.94 214 PRO B C 1
ATOM 3630 O O . PRO B 1 214 ? 6.859 -23.875 -6.793 1 96.94 214 PRO B O 1
ATOM 3633 N N . ILE B 1 215 ? 6.16 -24.453 -8.789 1 97.25 215 ILE B N 1
ATOM 3634 C CA . ILE B 1 215 ? 5.234 -25.406 -8.188 1 97.25 215 ILE B CA 1
ATOM 3635 C C . ILE B 1 215 ? 5.664 -26.828 -8.539 1 97.25 215 ILE B C 1
ATOM 3637 O O . ILE B 1 215 ? 5.09 -27.797 -8.039 1 97.25 215 ILE B O 1
ATOM 3641 N N . SER B 1 216 ? 6.613 -27.062 -9.391 1 96.88 216 SER B N 1
ATOM 3642 C CA . SER B 1 216 ? 6.973 -28.422 -9.805 1 96.88 216 SER B CA 1
ATOM 3643 C C . SER B 1 216 ? 8.438 -28.5 -10.219 1 96.88 216 SER B C 1
ATOM 3645 O O . SER B 1 216 ? 9.039 -27.484 -10.578 1 96.88 216 SER B O 1
ATOM 3647 N N . SER B 1 217 ? 9.055 -29.688 -10.078 1 96.62 217 SER B N 1
ATOM 3648 C CA . SER B 1 217 ? 10.422 -30.016 -10.477 1 96.62 217 SER B CA 1
ATOM 3649 C C . SER B 1 217 ? 10.539 -31.453 -10.945 1 96.62 217 SER B C 1
ATOM 3651 O O . SER B 1 217 ? 10.102 -32.375 -10.25 1 96.62 217 SER B O 1
ATOM 3653 N N . TYR B 1 218 ? 11.086 -31.625 -12.109 1 97.25 218 TYR B N 1
ATOM 3654 C CA . TYR B 1 218 ? 11.281 -32.938 -12.664 1 97.25 218 TYR B CA 1
ATOM 3655 C C . TYR B 1 218 ? 12.688 -33.125 -13.227 1 97.25 218 TYR B C 1
ATOM 3657 O O . TYR B 1 218 ? 13.305 -32.125 -13.656 1 97.25 218 TYR B O 1
ATOM 3665 N N . SER B 1 219 ? 13.148 -34.312 -13.188 1 94.94 219 SER B N 1
ATOM 3666 C CA . SER B 1 219 ? 14.477 -34.562 -13.719 1 94.94 219 SER B CA 1
ATOM 3667 C C . SER B 1 219 ? 14.469 -35.75 -14.672 1 94.94 219 SER B C 1
ATOM 3669 O O . SER B 1 219 ? 13.602 -36.625 -14.57 1 94.94 219 SER B O 1
ATOM 3671 N N . GLN B 1 220 ? 15.398 -35.688 -15.656 1 95.88 220 GLN B N 1
ATOM 3672 C CA . GLN B 1 220 ? 15.633 -36.781 -16.594 1 95.88 220 GLN B CA 1
ATOM 3673 C C . GLN B 1 220 ? 17.125 -37.062 -16.719 1 95.88 220 GLN B C 1
ATOM 3675 O O . GLN B 1 220 ? 17.938 -36.156 -16.766 1 95.88 220 GLN B O 1
ATOM 3680 N N . THR B 1 221 ? 17.484 -38.312 -16.75 1 94.12 221 THR B N 1
ATOM 3681 C CA . THR B 1 221 ? 18.875 -38.719 -16.891 1 94.12 221 THR B CA 1
ATOM 3682 C C . THR B 1 221 ? 19.172 -39.094 -18.328 1 94.12 221 THR B C 1
ATOM 3684 O O . THR B 1 221 ? 18.281 -39.469 -19.078 1 94.12 221 THR B O 1
ATOM 3687 N N . PHE B 1 222 ? 20.484 -39 -18.641 1 93.25 222 PHE B N 1
ATOM 3688 C CA . PHE B 1 222 ? 20.953 -39.344 -19.984 1 93.25 222 PHE B CA 1
ATOM 3689 C C . PHE B 1 222 ? 22.375 -39.906 -19.922 1 93.25 222 PHE B C 1
ATOM 3691 O O . PHE B 1 222 ? 23.25 -39.281 -19.312 1 93.25 222 PHE B O 1
ATOM 3698 N N . SER B 1 223 ? 22.516 -41 -20.562 1 92.19 223 SER B N 1
ATOM 3699 C CA . SER B 1 223 ? 23.844 -41.594 -20.734 1 92.19 223 SER B CA 1
ATOM 3700 C C . SER B 1 223 ? 24.344 -41.469 -22.156 1 92.19 223 SER B C 1
ATOM 3702 O O . SER B 1 223 ? 23.891 -42.188 -23.047 1 92.19 223 SER B O 1
ATOM 3704 N N . PRO B 1 224 ? 25.297 -40.656 -22.453 1 88.81 224 PRO B N 1
ATOM 3705 C CA . PRO B 1 224 ? 25.625 -40.312 -23.828 1 88.81 224 PRO B CA 1
ATOM 3706 C C . PRO B 1 224 ? 26.562 -41.312 -24.484 1 88.81 224 PRO B C 1
ATOM 3708 O O . PRO B 1 224 ? 26.641 -41.406 -25.719 1 88.81 224 PRO B O 1
ATOM 3711 N N . TRP B 1 225 ? 27.266 -42.156 -23.766 1 84.69 225 TRP B N 1
ATOM 3712 C CA . TRP B 1 225 ? 28.359 -42.906 -24.344 1 84.69 225 TRP B CA 1
ATOM 3713 C C . TRP B 1 225 ? 27.844 -44 -25.297 1 84.69 225 TRP B C 1
ATOM 3715 O O . TRP B 1 225 ? 28.531 -44.344 -26.25 1 84.69 225 TRP B O 1
ATOM 3725 N N . ALA B 1 226 ? 26.609 -44.469 -25.141 1 80.56 226 ALA B N 1
ATOM 3726 C CA . ALA B 1 226 ? 26.062 -45.5 -26.016 1 80.56 226 ALA B CA 1
ATOM 3727 C C . ALA B 1 226 ? 26.062 -45.031 -27.469 1 80.56 226 ALA B C 1
ATOM 3729 O O . ALA B 1 226 ? 26.297 -45.812 -28.391 1 80.56 226 ALA B O 1
ATOM 3730 N N . GLY B 1 227 ? 25.969 -43.75 -27.672 1 80.25 227 GLY B N 1
ATOM 3731 C CA . GLY B 1 227 ? 25.953 -43.25 -29.031 1 80.25 227 GLY B CA 1
ATOM 3732 C C . GLY B 1 227 ? 27.344 -42.875 -29.547 1 80.25 227 GLY B C 1
ATOM 3733 O O . GLY B 1 227 ? 27.516 -42.562 -30.719 1 80.25 227 GLY B O 1
ATOM 3734 N N . CYS B 1 228 ? 28.312 -42.969 -28.688 1 83.12 228 CYS B N 1
ATOM 3735 C CA . CYS B 1 228 ? 29.656 -42.531 -29.031 1 83.12 228 CYS B CA 1
ATOM 3736 C C . CYS B 1 228 ? 30.594 -43.719 -29.188 1 83.12 228 CYS B C 1
ATOM 3738 O O . CYS B 1 228 ? 31.75 -43.562 -29.578 1 83.12 228 CYS B O 1
ATOM 3740 N N . ARG B 1 229 ? 30.172 -44.875 -28.938 1 75.31 229 ARG B N 1
ATOM 3741 C CA . ARG B 1 229 ? 31.047 -46.031 -29.016 1 75.31 229 ARG B CA 1
ATOM 3742 C C . ARG B 1 229 ? 31.672 -46.156 -30.391 1 75.31 229 ARG B C 1
ATOM 3744 O O . ARG B 1 229 ? 30.984 -46.031 -31.406 1 75.31 229 ARG B O 1
ATOM 3751 N N . PRO B 1 230 ? 33 -46.219 -30.359 1 68.06 230 PRO B N 1
ATOM 3752 C CA . PRO B 1 230 ? 33.594 -46.5 -31.656 1 68.06 230 PRO B CA 1
ATOM 3753 C C . PRO B 1 230 ? 33.125 -47.812 -32.281 1 68.06 230 PRO B C 1
ATOM 3755 O O . PRO B 1 230 ? 32.781 -48.75 -31.562 1 68.06 230 PRO B O 1
ATOM 3758 N N . ASP B 1 231 ? 32.625 -47.844 -33.5 1 59.16 231 ASP B N 1
ATOM 3759 C CA . ASP B 1 231 ? 32.312 -49.062 -34.188 1 59.16 231 ASP B CA 1
ATOM 3760 C C . ASP B 1 231 ? 33.375 -50.125 -33.969 1 59.16 231 ASP B C 1
ATOM 3762 O O . ASP B 1 231 ? 34.562 -49.812 -33.969 1 59.16 231 ASP B O 1
ATOM 3766 N N . PRO B 1 232 ? 33 -51.188 -33.344 1 59.06 232 PRO B N 1
ATOM 3767 C CA . PRO B 1 232 ? 34.062 -52.219 -33.344 1 59.06 232 PRO B CA 1
ATOM 3768 C C . PRO B 1 232 ? 34.75 -52.344 -34.656 1 59.06 232 PRO B C 1
ATOM 3770 O O . PRO B 1 232 ? 34.188 -52.062 -35.719 1 59.06 232 PRO B O 1
ATOM 3773 N N . PRO B 1 233 ? 36 -52.375 -34.594 1 53.22 233 PRO B N 1
ATOM 3774 C CA . PRO B 1 233 ? 36.625 -52.625 -35.906 1 53.22 233 PRO B CA 1
ATOM 3775 C C . PRO B 1 233 ? 35.906 -53.656 -36.75 1 53.22 233 PRO B C 1
ATOM 3777 O O . PRO B 1 233 ? 35.438 -54.656 -36.188 1 53.22 233 PRO B O 1
ATOM 3780 N N . GLU B 1 234 ? 35.094 -53.281 -37.656 1 52.53 234 GLU B N 1
ATOM 3781 C CA . GLU B 1 234 ? 34.562 -54.25 -38.594 1 52.53 234 GLU B CA 1
ATOM 3782 C C . GLU B 1 234 ? 35.5 -55.438 -38.781 1 52.53 234 GLU B C 1
ATOM 3784 O O . GLU B 1 234 ? 36.656 -55.219 -39.156 1 52.53 234 GLU B O 1
ATOM 3789 N N . ARG B 1 235 ? 35.344 -56.375 -37.969 1 49.19 235 ARG B N 1
ATOM 3790 C CA . ARG B 1 235 ? 36.062 -57.562 -38.375 1 49.19 235 ARG B CA 1
ATOM 3791 C C . ARG B 1 235 ? 35.906 -57.812 -39.875 1 49.19 235 ARG B C 1
ATOM 3793 O O . ARG B 1 235 ? 34.781 -57.969 -40.344 1 49.19 235 ARG B O 1
ATOM 3800 N N . LYS B 1 236 ? 36.719 -57.281 -40.688 1 49.16 236 LYS B N 1
ATOM 3801 C CA . LYS B 1 236 ? 36.812 -57.781 -42.062 1 49.16 236 LYS B CA 1
ATOM 3802 C C . LYS B 1 236 ? 36.781 -59.312 -42.094 1 49.16 236 LYS B C 1
ATOM 3804 O O . LYS B 1 236 ? 37.625 -59.969 -41.5 1 49.16 236 LYS B O 1
ATOM 3809 N N . PHE B 1 237 ? 35.625 -59.844 -42.156 1 45.25 237 PHE B N 1
ATOM 3810 C CA . PHE B 1 237 ? 35.469 -61.25 -42.562 1 45.25 237 PHE B CA 1
ATOM 3811 C C . PHE B 1 237 ? 36.281 -61.562 -43.812 1 45.25 237 PHE B C 1
ATOM 3813 O O . PHE B 1 237 ? 36.031 -61 -44.875 1 45.25 237 PHE B O 1
ATOM 3820 N N . SER B 1 238 ? 37.625 -61.719 -43.688 1 46.28 238 SER B N 1
ATOM 3821 C CA . SER B 1 238 ? 38.375 -62.312 -44.781 1 46.28 238 SER B CA 1
ATOM 3822 C C . SER B 1 238 ? 37.781 -63.656 -45.188 1 46.28 238 SER B C 1
ATOM 3824 O O . SER B 1 238 ? 37.938 -64.688 -44.5 1 46.28 238 SER B O 1
ATOM 3826 N N . GLY B 1 239 ? 36.469 -63.812 -45.531 1 41.12 239 GLY B N 1
ATOM 3827 C CA . GLY B 1 239 ? 35.906 -65 -46.156 1 41.12 239 GLY B CA 1
ATOM 3828 C C . GLY B 1 239 ? 36.719 -65.5 -47.312 1 41.12 239 GLY B C 1
ATOM 3829 O O . GLY B 1 239 ? 36.781 -64.875 -48.375 1 41.12 239 GLY B O 1
ATOM 3830 N N . VAL B 1 240 ? 37.906 -66.125 -47.062 1 43.34 240 VAL B N 1
ATOM 3831 C CA . VAL B 1 240 ? 38.594 -66.938 -48.062 1 43.34 240 VAL B CA 1
ATOM 3832 C C . VAL B 1 240 ? 37.656 -68 -48.594 1 43.34 240 VAL B C 1
ATOM 3834 O O . VAL B 1 240 ? 37.188 -68.875 -47.812 1 43.34 240 VAL B O 1
ATOM 3837 N N . LYS B 1 241 ? 36.844 -67.75 -49.594 1 44.12 241 LYS B N 1
ATOM 3838 C CA . LYS B 1 241 ? 36.094 -68.688 -50.438 1 44.12 241 LYS B CA 1
ATOM 3839 C C . LYS B 1 241 ? 36.969 -69.812 -50.906 1 44.12 241 LYS B C 1
ATOM 3841 O O . LYS B 1 241 ? 37.906 -69.625 -51.719 1 44.12 241 LYS B O 1
ATOM 3846 N N . LYS B 1 242 ? 37.281 -70.875 -50.125 1 42.38 242 LYS B N 1
ATOM 3847 C CA . LYS B 1 242 ? 37.844 -72.125 -50.594 1 42.38 242 LYS B CA 1
ATOM 3848 C C . LYS B 1 242 ? 36.969 -72.75 -51.719 1 42.38 242 LYS B C 1
ATOM 3850 O O . LYS B 1 242 ? 35.781 -72.938 -51.5 1 42.38 242 LYS B O 1
ATOM 3855 N N . ARG B 1 243 ? 37.25 -72.562 -53.031 1 37.78 243 ARG B N 1
ATOM 3856 C CA . ARG B 1 243 ? 36.781 -73.125 -54.281 1 37.78 243 ARG B CA 1
ATOM 3857 C C . ARG B 1 243 ? 36.875 -74.625 -54.219 1 37.78 243 ARG B C 1
ATOM 3859 O O . ARG B 1 243 ? 37.969 -75.188 -54.219 1 37.78 243 ARG B O 1
ATOM 3866 N N . LEU B 1 244 ? 36.031 -75.312 -53.375 1 35 244 LEU B N 1
ATOM 3867 C CA . LEU B 1 244 ? 36 -76.812 -53.438 1 35 244 LEU B CA 1
ATOM 3868 C C . LEU B 1 244 ? 35.656 -77.25 -54.875 1 35 244 LEU B C 1
ATOM 3870 O O . LEU B 1 244 ? 34.594 -76.875 -55.406 1 35 244 LEU B O 1
ATOM 3874 N N . GLY B 1 245 ? 36.625 -77.5 -55.781 1 37.59 245 GLY B N 1
ATOM 3875 C CA . GLY B 1 245 ? 36.656 -78.125 -57.094 1 37.59 245 GLY B CA 1
ATOM 3876 C C . GLY B 1 245 ? 35.844 -79.375 -57.188 1 37.59 245 GLY B C 1
ATOM 3877 O O . GLY B 1 245 ? 36.062 -80.312 -56.406 1 37.59 245 GLY B O 1
ATOM 3878 N N . GLN B 1 246 ? 34.469 -79.438 -57.438 1 33.19 246 GLN B N 1
ATOM 3879 C CA . GLN B 1 246 ? 33.562 -80.5 -57.719 1 33.19 246 GLN B CA 1
ATOM 3880 C C . GLN B 1 246 ? 34.094 -81.375 -58.844 1 33.19 246 GLN B C 1
ATOM 3882 O O . GLN B 1 246 ? 34.281 -80.938 -59.969 1 33.19 246 GLN B O 1
ATOM 3887 N N . ARG B 1 247 ? 35.062 -82.312 -58.594 1 36 247 ARG B N 1
ATOM 3888 C CA . ARG B 1 247 ? 35.562 -83.312 -59.5 1 36 247 ARG B CA 1
ATOM 3889 C C . ARG B 1 247 ? 34.406 -84.125 -60.094 1 36 247 ARG B C 1
ATOM 3891 O O . ARG B 1 247 ? 33.625 -84.75 -59.344 1 36 247 ARG B O 1
ATOM 3898 N N . ARG B 1 248 ? 33.781 -83.688 -61.219 1 33.06 248 ARG B N 1
ATOM 3899 C CA . ARG B 1 248 ? 32.812 -84.375 -62.094 1 33.06 248 ARG B CA 1
ATOM 3900 C C . ARG B 1 248 ? 33.312 -85.688 -62.531 1 33.06 248 ARG B C 1
ATOM 3902 O O . ARG B 1 248 ? 34.344 -85.812 -63.219 1 33.06 248 ARG B O 1
ATOM 3909 N N . GLY B 1 249 ? 33.5 -86.625 -61.5 1 32.81 249 GLY B N 1
ATOM 3910 C CA . GLY B 1 249 ? 33.875 -88 -61.875 1 32.81 249 GLY B CA 1
ATOM 3911 C C . GLY B 1 249 ? 33 -88.562 -63 1 32.81 249 GLY B C 1
ATOM 3912 O O . GLY B 1 249 ? 31.797 -88.688 -62.844 1 32.81 249 GLY B O 1
ATOM 3913 N N . ILE B 1 250 ? 33.281 -88.188 -64.188 1 33.19 250 ILE B N 1
ATOM 3914 C CA . ILE B 1 250 ? 32.656 -88.688 -65.438 1 33.19 250 ILE B CA 1
ATOM 3915 C C . ILE B 1 250 ? 32.781 -90.188 -65.438 1 33.19 250 ILE B C 1
ATOM 3917 O O . ILE B 1 250 ? 33.875 -90.75 -65.438 1 33.19 250 ILE B O 1
ATOM 3921 N N . ARG B 1 251 ? 31.906 -90.875 -64.625 1 31.47 251 ARG B N 1
ATOM 3922 C CA . ARG B 1 251 ? 31.75 -92.312 -64.688 1 31.47 251 ARG B CA 1
ATOM 3923 C C . ARG B 1 251 ? 31.531 -92.812 -66.125 1 31.47 251 ARG B C 1
ATOM 3925 O O . ARG B 1 251 ? 30.594 -92.375 -66.75 1 31.47 251 ARG B O 1
ATOM 3932 N N . ASN B 1 252 ? 32.688 -92.938 -66.812 1 29.36 252 ASN B N 1
ATOM 3933 C CA . ASN B 1 252 ? 32.781 -93.562 -68.125 1 29.36 252 ASN B CA 1
ATOM 3934 C C . ASN B 1 252 ? 31.922 -94.812 -68.25 1 29.36 252 ASN B C 1
ATOM 3936 O O . ASN B 1 252 ? 31.922 -95.625 -67.312 1 29.36 252 ASN B O 1
ATOM 3940 N N . ARG B 1 253 ? 30.844 -94.75 -69.062 1 32.28 253 ARG B N 1
ATOM 3941 C CA . ARG B 1 253 ? 29.969 -95.75 -69.688 1 32.28 253 ARG B CA 1
ATOM 3942 C C . ARG B 1 253 ? 30.781 -96.875 -70.312 1 32.28 253 ARG B C 1
ATOM 3944 O O . ARG B 1 253 ? 31.109 -96.812 -71.5 1 32.28 253 ARG B O 1
ATOM 3951 N N . ASN B 1 254 ? 31.859 -97.438 -69.75 1 24.06 254 ASN B N 1
ATOM 3952 C CA . ASN B 1 254 ? 31.969 -98.688 -70.438 1 24.06 254 ASN B CA 1
ATOM 3953 C C . ASN B 1 254 ? 30.797 -99.625 -70.062 1 24.06 254 ASN B C 1
ATOM 3955 O O . ASN B 1 254 ? 30.375 -99.688 -68.938 1 24.06 254 ASN B O 1
#

Foldseek 3Di:
DCPPPPPPPPPPPPPPPPQPPPPDDPPPQQPAGEDEAAAFAKDKAQQQPVHDDPQLVDFQKKWKWWDAESPDPDTHTAWIAGPPHPPDDIDHDPQWDADPVRGMIMRHTHHPSNFGKMKMWTHDDVDIDMTMHGYDYWHEWAAKDKDWPDWDDDPQKIKTKIFIDTPDIDPKFKFKDKDPDPDGDPDDGRHRMDIDIDHPVCQPIKMKMWMDDPPDIHMDIDGPVVVSDDPPPPPPPPPPPPDPPPPPPDPPDD/DDDPDPPPPPPPPPPPPPQPPPPDDPPPQQPAGEDEAAAFAKDKAQQQPVHDDPQLVDFQKKWKWWDAESPDPDTHTAWIAGPPHPDDDIDHDPQWDADPVRGMIMRHTHHPSNFTKMKMWTHGDVDIDMTMHGYDYWHEWAAKDKDWPDWDDDPQKIKTKIFIDTDDIDPKFKFKDKDPDPDGDPDDGRHRMDIDIDHPVCQPIKMKMWMDDPPDIHMDIDGPVVVVDDDPPPPPPPPPPPPPPPPPPPPDPD